Protein AF-0000000085035624 (afdb_homodimer)

Nearest PDB structures (foldseek):
  3hru-assembly1_A  TM=1.923E-01  e=2.531E-01  Streptococcus gordonii
  9c4d-assembly1_C  TM=2.858E-01  e=4.502E+00  Bacillus subtilis
  3hru-assembly1_A  TM=1.949E-01  e=1.232E-01  Streptococcus gordonii

Structure (mmCIF, N/CA/C/O backbone):
data_AF-0000000085035624-model_v1
#
loop_
_entity.id
_entity.type
_entity.pdbx_description
1 polymer 'Uncharacterized protein'
#
loop_
_atom_site.group_PDB
_atom_site.id
_atom_site.type_symbol
_atom_site.label_atom_id
_atom_site.label_alt_id
_atom_site.label_comp_id
_atom_site.label_asym_id
_atom_site.label_entity_id
_atom_site.label_seq_id
_atom_site.pdbx_PDB_ins_code
_atom_site.Cartn_x
_atom_site.Cartn_y
_atom_site.Cartn_z
_atom_site.occupancy
_atom_site.B_iso_or_equiv
_atom_site.auth_seq_id
_atom_site.auth_comp_id
_atom_site.auth_asym_id
_atom_site.auth_atom_id
_atom_site.pdbx_PDB_model_num
ATOM 1 N N . MET A 1 1 ? 62.5 -58 -16.406 1 29.92 1 MET A N 1
ATOM 2 C CA . MET A 1 1 ? 62 -56.938 -17.281 1 29.92 1 MET A CA 1
ATOM 3 C C . MET A 1 1 ? 60.5 -56.719 -17.078 1 29.92 1 MET A C 1
ATOM 5 O O . MET A 1 1 ? 59.656 -57.438 -17.641 1 29.92 1 MET A O 1
ATOM 9 N N . LYS A 1 2 ? 60.156 -56.531 -15.727 1 35.72 2 LYS A N 1
ATOM 10 C CA . LYS A 1 2 ? 58.844 -56.5 -15.039 1 35.72 2 LYS A CA 1
ATOM 11 C C . LYS A 1 2 ? 57.969 -55.375 -15.57 1 35.72 2 LYS A C 1
ATOM 13 O O . LYS A 1 2 ? 58.375 -54.188 -15.562 1 35.72 2 LYS A O 1
ATOM 18 N N . GLU A 1 3 ? 57.219 -55.781 -16.688 1 31.86 3 GLU A N 1
ATOM 19 C CA . GLU A 1 3 ? 56.281 -54.938 -17.422 1 31.86 3 GLU A CA 1
ATOM 20 C C . GLU A 1 3 ? 55.344 -54.156 -16.484 1 31.86 3 GLU A C 1
ATOM 22 O O . GLU A 1 3 ? 54.812 -54.719 -15.531 1 31.86 3 GLU A O 1
ATOM 27 N N . HIS A 1 4 ? 55.719 -52.875 -16.281 1 30.08 4 HIS A N 1
ATOM 28 C CA . HIS A 1 4 ? 55.031 -51.781 -15.594 1 30.08 4 HIS A CA 1
ATOM 29 C C . HIS A 1 4 ? 53.594 -51.625 -16.094 1 30.08 4 HIS A C 1
ATOM 31 O O . HIS A 1 4 ? 53.375 -51.344 -17.266 1 30.08 4 HIS A O 1
ATOM 37 N N . HIS A 1 5 ? 52.719 -52.594 -15.742 1 32.16 5 HIS A N 1
ATOM 38 C CA . HIS A 1 5 ? 51.281 -52.531 -16.031 1 32.16 5 HIS A CA 1
ATOM 39 C C . HIS A 1 5 ? 50.688 -51.188 -15.641 1 32.16 5 HIS A C 1
ATOM 41 O O . HIS A 1 5 ? 50.719 -50.812 -14.461 1 32.16 5 HIS A O 1
ATOM 47 N N . SER A 1 6 ? 50.938 -50.094 -16.484 1 32.03 6 SER A N 1
ATOM 48 C CA . SER A 1 6 ? 50.469 -48.719 -16.422 1 32.03 6 SER A CA 1
ATOM 49 C C . SER A 1 6 ? 48.969 -48.656 -16.141 1 32.03 6 SER A C 1
ATOM 51 O O . SER A 1 6 ? 48.219 -49.531 -16.578 1 32.03 6 SER A O 1
ATOM 53 N N . SER A 1 7 ? 48.594 -47.719 -15.164 1 32.22 7 SER A N 1
ATOM 54 C CA . SER A 1 7 ? 47.5 -47.188 -14.336 1 32.22 7 SER A CA 1
ATOM 55 C C . SER A 1 7 ? 46.375 -46.594 -15.203 1 32.22 7 SER A C 1
ATOM 57 O O . SER A 1 7 ? 46.375 -45.406 -15.508 1 32.22 7 SER A O 1
ATOM 59 N N . THR A 1 8 ? 46.156 -47.188 -16.406 1 34.72 8 THR A N 1
ATOM 60 C CA . THR A 1 8 ? 45.125 -46.594 -17.281 1 34.72 8 THR A CA 1
ATOM 61 C C . THR A 1 8 ? 43.781 -46.562 -16.594 1 34.72 8 THR A C 1
ATOM 63 O O . THR A 1 8 ? 42.781 -46.125 -17.188 1 34.72 8 THR A O 1
ATOM 66 N N . G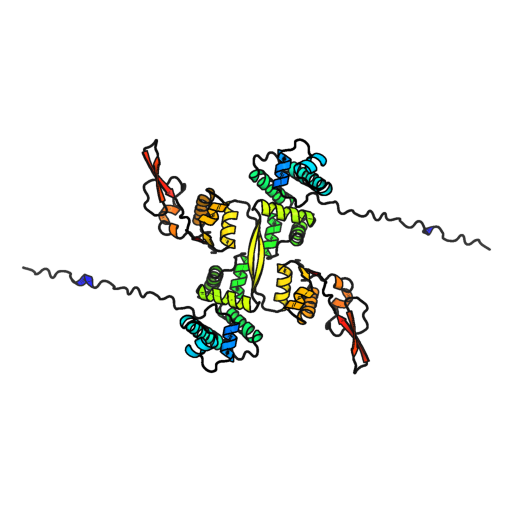LU A 1 9 ? 43.688 -47.25 -15.406 1 31.8 9 GLU A N 1
ATOM 67 C CA . GLU A 1 9 ? 42.312 -47.5 -15.023 1 31.8 9 GLU A CA 1
ATOM 68 C C . GLU A 1 9 ? 41.594 -46.219 -14.625 1 31.8 9 GLU A C 1
ATOM 70 O O . GLU A 1 9 ? 40.375 -46.188 -14.445 1 31.8 9 GLU A O 1
ATOM 75 N N . HIS A 1 10 ? 42.344 -45.125 -14.273 1 30 10 HIS A N 1
ATOM 76 C CA . HIS A 1 10 ? 41.656 -44.125 -13.477 1 30 10 HIS A CA 1
ATOM 77 C C . HIS A 1 10 ? 40.625 -43.375 -14.32 1 30 10 HIS A C 1
ATOM 79 O O . HIS A 1 10 ? 40.062 -42.375 -13.859 1 30 10 HIS A O 1
ATOM 85 N N . GLY A 1 11 ? 40.625 -43.5 -15.664 1 26.09 11 GLY A N 1
ATOM 86 C CA . GLY A 1 11 ? 39.812 -42.562 -16.438 1 26.09 11 GLY A CA 1
ATOM 87 C C . GLY A 1 11 ? 38.312 -42.719 -16.188 1 26.09 11 GLY A C 1
ATOM 88 O O . GLY A 1 11 ? 37.5 -42.125 -16.891 1 26.09 11 GLY A O 1
ATOM 89 N N . LYS A 1 12 ? 37.969 -43.875 -15.664 1 33.72 12 LYS A N 1
ATOM 90 C CA . LYS A 1 12 ? 36.5 -43.969 -15.625 1 33.72 12 LYS A CA 1
ATOM 91 C C . LYS A 1 12 ? 35.906 -42.938 -14.68 1 33.72 12 LYS A C 1
ATOM 93 O O . LYS A 1 12 ? 35.719 -43.188 -13.492 1 33.72 12 LYS A O 1
ATOM 98 N N . LEU A 1 13 ? 36.562 -41.781 -14.508 1 28.28 13 LEU A N 1
ATOM 99 C CA . LEU A 1 13 ? 35.938 -40.781 -13.648 1 28.28 13 LEU A CA 1
ATOM 100 C C . LEU A 1 13 ? 34.438 -40.688 -13.938 1 28.28 13 LEU A C 1
ATOM 102 O O . LEU A 1 13 ? 34 -41 -15.047 1 28.28 13 LEU A O 1
ATOM 106 N N . PHE A 1 14 ? 33.594 -40.156 -12.836 1 31.11 14 PHE A N 1
ATOM 107 C CA . PHE A 1 14 ? 32.188 -39.969 -12.492 1 31.11 14 PHE A CA 1
ATOM 108 C C . PHE A 1 14 ? 31.516 -39.031 -13.5 1 31.11 14 PHE A C 1
ATOM 110 O O . PHE A 1 14 ? 31.844 -37.844 -13.594 1 31.11 14 PHE A O 1
ATOM 117 N N . GLN A 1 15 ? 31.234 -39.438 -14.727 1 29.08 15 GLN A N 1
ATOM 118 C CA . GLN A 1 15 ? 30.203 -38.781 -15.492 1 29.08 15 GLN A CA 1
ATOM 119 C C . GLN A 1 15 ? 29 -38.438 -14.609 1 29.08 15 GLN A C 1
ATOM 121 O O . GLN A 1 15 ? 28.156 -39.312 -14.359 1 29.08 15 GLN A O 1
ATOM 126 N N . LEU A 1 16 ? 29.188 -37.781 -13.469 1 30.66 16 LEU A N 1
ATOM 127 C CA . LEU A 1 16 ? 28 -37.156 -12.867 1 30.66 16 LEU A CA 1
ATOM 128 C C . LEU A 1 16 ? 27.109 -36.531 -13.938 1 30.66 16 LEU A C 1
ATOM 130 O O . LEU A 1 16 ? 27.562 -35.656 -14.68 1 30.66 16 LEU A O 1
ATOM 134 N N . SER A 1 17 ? 26.203 -37.25 -14.539 1 29.62 17 SER A N 1
ATOM 135 C CA . SER A 1 17 ? 25.047 -36.719 -15.25 1 29.62 17 SER A CA 1
ATOM 136 C C . SER A 1 17 ? 24.562 -35.438 -14.609 1 29.62 17 SER A C 1
ATOM 138 O O . SER A 1 17 ? 24.156 -35.406 -13.453 1 29.62 17 SER A O 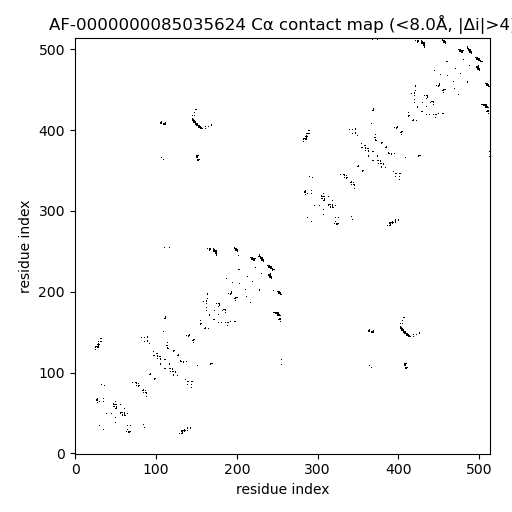1
ATOM 140 N N . LEU A 1 18 ? 25.156 -34.312 -14.805 1 33.5 18 LEU A N 1
ATOM 141 C CA . LEU A 1 18 ? 24.438 -33.062 -14.68 1 33.5 18 LEU A CA 1
ATOM 142 C C . LEU A 1 18 ? 22.984 -33.188 -15.102 1 33.5 18 LEU A C 1
ATOM 144 O O . LEU A 1 18 ? 22.672 -33.219 -16.297 1 33.5 18 LEU A O 1
ATOM 148 N N . GLY A 1 19 ? 22.203 -34.219 -14.719 1 32.34 19 GLY A N 1
ATOM 149 C CA . GLY A 1 19 ? 20.75 -34.125 -14.836 1 32.34 19 GLY A CA 1
ATOM 150 C C . GLY A 1 19 ? 20.266 -32.688 -14.75 1 32.34 19 GLY A C 1
ATOM 151 O O . GLY A 1 19 ? 20.406 -32.031 -13.711 1 32.34 19 GLY A O 1
ATOM 152 N N . LEU A 1 20 ? 20.422 -31.875 -15.727 1 34.97 20 LEU A N 1
ATOM 153 C CA . LEU A 1 20 ? 19.641 -30.656 -15.844 1 34.97 20 LEU A CA 1
ATOM 154 C C . LEU A 1 20 ? 18.312 -30.797 -15.109 1 34.97 20 LEU A C 1
ATOM 156 O O . LEU A 1 20 ? 17.438 -31.562 -15.516 1 34.97 20 LEU A O 1
ATOM 160 N N . TRP A 1 21 ? 18.234 -30.938 -13.828 1 35.78 21 TRP A N 1
ATOM 161 C CA . TRP A 1 21 ? 17.016 -30.703 -13.062 1 35.78 21 TRP A CA 1
ATOM 162 C C . TRP A 1 21 ? 16.078 -29.75 -13.797 1 35.78 21 TRP A C 1
ATOM 164 O O . TRP A 1 21 ? 16.328 -28.547 -13.859 1 35.78 21 TRP A O 1
ATOM 174 N N . ARG A 1 22 ? 15.703 -30.047 -15.008 1 36.5 22 ARG A N 1
ATOM 175 C CA . ARG A 1 22 ? 14.586 -29.297 -15.555 1 36.5 22 ARG A CA 1
ATOM 176 C C . ARG A 1 22 ? 13.617 -28.875 -14.453 1 36.5 22 ARG A C 1
ATOM 178 O O . ARG A 1 22 ? 13.164 -29.703 -13.664 1 36.5 22 ARG A O 1
ATOM 185 N N . MET A 1 23 ? 13.812 -27.844 -13.82 1 42.84 23 MET A N 1
ATOM 186 C CA . MET A 1 23 ? 12.773 -27.328 -12.93 1 42.84 23 MET A CA 1
ATOM 187 C C . MET A 1 23 ? 11.391 -27.797 -13.391 1 42.84 23 MET A C 1
ATOM 189 O O . MET A 1 23 ? 11.031 -27.609 -14.555 1 42.84 23 MET A O 1
ATOM 193 N N . PRO A 1 24 ? 10.875 -28.875 -12.828 1 56.06 24 PRO A N 1
ATOM 194 C CA . PRO A 1 24 ? 9.539 -29.297 -13.258 1 56.06 24 PRO A CA 1
ATOM 195 C C . PRO A 1 24 ? 8.641 -28.125 -13.633 1 56.06 24 PRO A C 1
ATOM 197 O O . PRO A 1 24 ? 8.797 -27.016 -13.102 1 56.06 24 PRO A O 1
ATOM 200 N N . GLY A 1 25 ? 8.258 -28.031 -14.938 1 78 25 GLY A N 1
ATOM 201 C CA . GLY A 1 25 ? 7.344 -27.016 -15.445 1 78 25 GLY A CA 1
ATOM 202 C C . GLY A 1 25 ? 6.238 -26.656 -14.469 1 78 25 GLY A C 1
ATOM 203 O O . GLY A 1 25 ? 6.059 -27.328 -13.453 1 78 25 GLY A O 1
ATOM 204 N N . SER A 1 26 ? 5.691 -25.469 -14.5 1 89.81 26 SER A N 1
ATOM 205 C CA . SER A 1 26 ? 4.613 -25 -13.641 1 89.81 26 SER A CA 1
ATOM 206 C C . SER A 1 26 ? 3.361 -25.859 -13.805 1 89.81 26 SER A C 1
ATOM 208 O O . SER A 1 26 ? 3.047 -26.297 -14.906 1 89.81 26 SER A O 1
ATOM 210 N N . ASN A 1 27 ? 2.777 -26.25 -12.68 1 92.56 27 ASN A N 1
ATOM 211 C CA . ASN A 1 27 ? 1.524 -27 -12.711 1 92.56 27 ASN A CA 1
ATOM 212 C C . ASN A 1 27 ? 0.378 -26.156 -13.258 1 92.56 27 ASN A C 1
ATOM 214 O O . ASN A 1 27 ? -0.589 -26.688 -13.805 1 92.56 27 ASN A O 1
ATOM 218 N N . PHE A 1 28 ? 0.48 -24.938 -13.047 1 96.75 28 PHE A N 1
ATOM 219 C CA . PHE A 1 28 ? -0.541 -24.016 -13.547 1 96.75 28 PHE A CA 1
ATOM 220 C C . PHE A 1 28 ? 0.07 -22.672 -13.906 1 96.75 28 PHE A C 1
ATOM 222 O O . PHE A 1 28 ? 1.197 -22.375 -13.516 1 96.75 28 PHE A O 1
ATOM 229 N N . TYR A 1 29 ? -0.676 -21.938 -14.742 1 97.25 29 TYR A N 1
ATOM 230 C CA . TYR A 1 29 ? -0.177 -20.703 -15.352 1 97.25 29 TYR A CA 1
ATOM 231 C C . TYR A 1 29 ? -1.131 -19.547 -15.102 1 97.25 29 TYR A C 1
ATOM 233 O O . TYR A 1 29 ? -2.301 -19.75 -14.766 1 97.25 29 TYR A O 1
ATOM 241 N N . PRO A 1 30 ? -0.587 -18.312 -15.117 1 97.5 30 PRO A N 1
ATOM 242 C CA . PRO A 1 30 ? -1.422 -17.141 -14.852 1 97.5 30 PRO A CA 1
ATOM 243 C C . PRO A 1 30 ? -2.361 -16.812 -16.016 1 97.5 30 PRO A C 1
ATOM 245 O O . PRO A 1 30 ? -2.244 -15.742 -16.625 1 97.5 30 PRO A O 1
ATOM 248 N N . LEU A 1 31 ? -3.297 -17.672 -16.203 1 97.56 31 LEU A N 1
ATOM 249 C CA . LEU A 1 31 ? -4.32 -17.516 -17.234 1 97.56 31 LEU A CA 1
ATOM 250 C C . LEU A 1 31 ? -5.609 -16.969 -16.641 1 97.56 31 LEU A C 1
ATOM 252 O O . LEU A 1 31 ? -5.922 -17.219 -15.477 1 97.56 31 LEU A O 1
ATOM 256 N N . PRO A 1 32 ? -6.355 -16.172 -17.438 1 97.19 32 PRO A N 1
ATOM 257 C CA . PRO A 1 32 ? -7.586 -15.609 -16.875 1 97.19 32 PRO A CA 1
ATOM 258 C C . PRO A 1 32 ? -8.562 -16.688 -16.391 1 97.19 32 PRO A C 1
ATOM 260 O O . PRO A 1 32 ? -8.883 -17.609 -17.141 1 97.19 32 PRO A O 1
ATOM 263 N N . LEU A 1 33 ? -9.055 -16.5 -15.242 1 96.94 33 LEU A N 1
ATOM 264 C CA . LEU A 1 33 ? -9.992 -17.453 -14.656 1 96.94 33 LEU A CA 1
ATOM 265 C C . LEU A 1 33 ? -11.273 -17.516 -15.484 1 96.94 33 LEU A C 1
ATOM 267 O O . LEU A 1 33 ? -11.875 -18.578 -15.617 1 96.94 33 LEU A O 1
ATOM 271 N N . LYS A 1 34 ? -11.664 -16.391 -15.977 1 96.06 34 LYS A N 1
ATOM 272 C CA . LYS A 1 34 ? -12.867 -16.344 -16.797 1 96.06 34 LYS A CA 1
ATOM 273 C C . LYS A 1 34 ? -12.773 -17.312 -17.969 1 96.06 34 LYS A C 1
ATOM 275 O O . LYS A 1 34 ? -13.742 -18 -18.297 1 96.06 34 LYS A O 1
ATOM 280 N N . ASN A 1 35 ? -11.609 -17.328 -18.594 1 96.31 35 ASN A N 1
ATOM 281 C CA . ASN A 1 35 ? -11.398 -18.234 -19.703 1 96.31 35 ASN A CA 1
ATOM 282 C C . ASN A 1 35 ? -11.352 -19.688 -19.25 1 96.31 35 ASN A C 1
ATOM 284 O O . ASN A 1 35 ? -11.859 -20.578 -19.938 1 96.31 35 ASN A O 1
ATOM 288 N N . LEU A 1 36 ? -10.781 -19.891 -18.141 1 96.44 36 LEU A N 1
ATOM 289 C CA . LEU A 1 36 ? -10.711 -21.25 -17.594 1 96.44 36 LEU A CA 1
ATOM 290 C C . LEU A 1 36 ? -12.102 -21.766 -17.25 1 96.44 36 LEU A C 1
ATOM 292 O O . LEU A 1 36 ? -12.422 -22.922 -17.531 1 96.44 36 LEU A O 1
ATOM 296 N N . TYR A 1 37 ? -12.898 -20.922 -16.688 1 96 37 TYR A N 1
ATOM 297 C CA . TYR A 1 37 ? -14.281 -21.281 -16.406 1 96 37 TYR A CA 1
ATOM 298 C C . TYR A 1 37 ? -15.039 -21.594 -17.688 1 96 37 TYR A C 1
ATOM 300 O O . TYR A 1 37 ? -15.789 -22.578 -17.75 1 96 37 TYR A O 1
ATOM 308 N N . LYS A 1 38 ? -14.859 -20.75 -18.672 1 94.5 38 LYS A N 1
ATOM 309 C CA . LYS A 1 38 ? -15.492 -20.969 -19.969 1 94.5 38 LYS A CA 1
ATOM 310 C C . LYS A 1 38 ? -15.125 -22.344 -20.531 1 94.5 38 LYS A C 1
ATOM 312 O O . LYS A 1 38 ? -15.984 -23.062 -21.031 1 94.5 38 LYS A O 1
ATOM 317 N N . LEU A 1 39 ? -13.961 -22.688 -20.438 1 94.69 39 LEU A N 1
ATOM 318 C CA . LEU A 1 39 ? -13.5 -23.969 -20.922 1 94.69 39 LEU A CA 1
ATOM 319 C C . LEU A 1 39 ? -14.102 -25.109 -20.109 1 94.69 39 LEU A C 1
ATOM 321 O O . LEU A 1 39 ? -14.531 -26.125 -20.656 1 94.69 39 LEU A O 1
ATOM 325 N N . ALA A 1 40 ? -14.117 -24.953 -18.797 1 93.38 40 ALA A N 1
ATOM 326 C CA . ALA A 1 40 ? -14.617 -25.984 -17.891 1 93.38 40 ALA A CA 1
ATOM 327 C C . ALA A 1 40 ? -16.094 -26.297 -18.156 1 93.38 40 ALA A C 1
ATOM 329 O O . ALA A 1 40 ? -16.531 -27.438 -17.984 1 93.38 40 ALA A O 1
ATOM 330 N N . THR A 1 41 ? -16.766 -25.281 -18.562 1 91.69 41 THR A N 1
ATOM 331 C CA . THR A 1 41 ? -18.203 -25.438 -18.719 1 91.69 41 THR A CA 1
ATOM 332 C C . THR A 1 41 ? -18.547 -25.828 -20.156 1 91.69 41 THR A C 1
ATOM 334 O O . THR A 1 41 ? -19.594 -26.422 -20.422 1 91.69 41 THR A O 1
ATOM 337 N N . SER A 1 42 ? -17.719 -25.484 -21.078 1 88.44 42 SER A N 1
ATOM 338 C CA . SER A 1 42 ? -18.047 -25.672 -22.484 1 88.44 42 SER A CA 1
ATOM 339 C C . SER A 1 42 ? -17.531 -27 -23.016 1 88.44 42 SER A C 1
ATOM 341 O O . SER A 1 42 ? -18.016 -27.516 -24.016 1 88.44 42 SER A O 1
ATOM 343 N N . MET A 1 43 ? -16.5 -27.531 -22.328 1 83.12 43 MET A N 1
ATOM 344 C CA . MET A 1 43 ? -15.828 -28.672 -22.938 1 83.12 43 MET A CA 1
ATOM 345 C C . MET A 1 43 ? -16.031 -29.938 -22.109 1 83.12 43 MET A C 1
ATOM 347 O O . MET A 1 43 ? -15.93 -29.906 -20.891 1 83.12 43 MET A O 1
ATOM 351 N N . ARG A 1 44 ? -16.438 -30.953 -22.828 1 77.5 44 ARG A N 1
ATOM 352 C CA . ARG A 1 44 ? -16.562 -32.25 -22.188 1 77.5 44 ARG A CA 1
ATOM 353 C C . ARG A 1 44 ? -15.195 -32.906 -22.031 1 77.5 44 ARG A C 1
ATOM 355 O O . ARG A 1 44 ? -14.883 -33.469 -20.969 1 77.5 44 ARG A O 1
ATOM 362 N N . GLU A 1 45 ? -14.414 -32.781 -23.109 1 80.12 45 GLU A N 1
ATOM 363 C CA . GLU A 1 45 ? -13.047 -33.312 -23.109 1 80.12 45 GLU A CA 1
ATOM 364 C C . GLU A 1 45 ? -12.031 -32.219 -23.406 1 80.12 45 GLU A C 1
ATOM 366 O O . GLU A 1 45 ? -12.195 -31.453 -24.375 1 80.12 45 GLU A O 1
ATOM 371 N N . LEU A 1 46 ? -11.102 -32.156 -22.547 1 82.81 46 LEU A N 1
ATOM 372 C CA . LEU A 1 46 ? -10.086 -31.141 -22.703 1 82.81 46 LEU A CA 1
ATOM 373 C C . LEU A 1 46 ? -9.047 -31.562 -23.75 1 82.81 46 LEU A C 1
ATOM 375 O O . LEU A 1 46 ? -8.352 -32.562 -23.562 1 82.81 46 LEU A O 1
ATOM 379 N N . ASP A 1 47 ? -9.07 -30.938 -24.938 1 89.06 47 ASP A N 1
ATOM 380 C CA . ASP A 1 47 ? -8.062 -31.172 -25.969 1 89.06 47 ASP A CA 1
ATOM 381 C C . ASP A 1 47 ? -7.465 -29.859 -26.469 1 89.06 47 ASP A C 1
ATOM 383 O O . ASP A 1 47 ? -8.172 -28.859 -26.578 1 89.06 47 ASP A O 1
ATOM 387 N N . VAL A 1 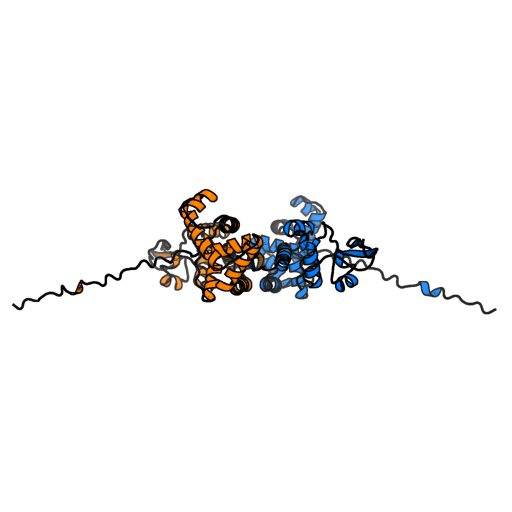48 ? -6.238 -29.875 -26.828 1 93.88 48 VAL A N 1
ATOM 388 C CA . VAL A 1 48 ? -5.457 -28.688 -27.172 1 93.88 48 VAL A CA 1
ATOM 389 C C . VAL A 1 48 ? -6.055 -28.031 -28.406 1 93.88 48 VAL A C 1
ATOM 391 O O . VAL A 1 48 ? -6.148 -26.797 -28.484 1 93.88 48 VAL A O 1
ATOM 394 N N . ASN A 1 49 ? -6.477 -28.844 -29.328 1 92.94 49 ASN A N 1
ATOM 395 C CA . ASN A 1 49 ? -7.035 -28.297 -30.578 1 92.94 49 ASN A CA 1
ATOM 396 C C . ASN A 1 49 ? -8.359 -27.578 -30.328 1 92.94 49 ASN A C 1
ATOM 398 O O . ASN A 1 49 ? -8.602 -26.5 -30.891 1 92.94 49 ASN A O 1
ATOM 402 N N . SER A 1 50 ? -9.164 -28.172 -29.562 1 93.75 50 SER A N 1
ATOM 403 C CA . SER A 1 50 ? -10.438 -27.562 -29.234 1 93.75 50 SER A CA 1
ATOM 404 C C . SER A 1 50 ? -10.242 -26.25 -28.469 1 93.75 50 SER A C 1
ATOM 406 O O . SER A 1 50 ? -10.977 -25.281 -28.688 1 93.75 50 SER A O 1
ATOM 408 N N . ILE A 1 51 ? -9.258 -26.219 -27.594 1 95.44 51 ILE A N 1
ATOM 409 C CA . ILE A 1 51 ? -8.961 -25.016 -26.828 1 95.44 51 ILE A CA 1
ATOM 410 C C . ILE A 1 51 ? -8.484 -23.906 -27.766 1 95.44 51 ILE A C 1
ATOM 412 O O . ILE A 1 51 ? -8.914 -22.766 -27.641 1 95.44 51 ILE A O 1
ATOM 416 N N . MET A 1 52 ? -7.59 -24.234 -28.703 1 95.69 52 MET A N 1
ATOM 417 C CA . MET A 1 52 ? -7.074 -23.281 -29.672 1 95.69 52 MET A CA 1
ATOM 418 C C . MET A 1 52 ? -8.211 -22.625 -30.453 1 95.69 52 MET A C 1
ATOM 420 O O . MET A 1 52 ? -8.203 -21.406 -30.688 1 95.69 52 MET A O 1
ATOM 424 N N . SER A 1 53 ? -9.164 -23.438 -30.844 1 93 53 SER A N 1
ATOM 425 C CA . SER A 1 53 ? -10.273 -22.969 -31.656 1 93 53 SER A CA 1
ATOM 426 C C . SER A 1 53 ? -11.211 -22.062 -30.844 1 93 53 SER A C 1
ATOM 428 O O . SER A 1 53 ? -11.648 -21.016 -31.328 1 93 53 SER A O 1
ATOM 430 N N . LEU A 1 54 ? -11.469 -22.5 -29.656 1 94.12 54 LEU A N 1
ATOM 431 C CA . LEU A 1 54 ? -12.445 -21.797 -28.828 1 94.12 54 LEU A CA 1
ATOM 432 C C . LEU A 1 54 ? -11.898 -20.469 -28.344 1 94.12 54 LEU A C 1
ATOM 434 O O . LEU A 1 54 ? -12.617 -19.453 -28.359 1 94.12 54 LEU A O 1
ATOM 438 N N . LEU A 1 55 ? -10.633 -20.422 -27.922 1 95.38 55 LEU A N 1
ATOM 439 C CA . LEU A 1 55 ? -10.07 -19.219 -27.328 1 95.38 55 LEU A CA 1
ATOM 440 C C . LEU A 1 55 ? -9.227 -18.453 -28.344 1 95.38 55 LEU A C 1
ATOM 442 O O . LEU A 1 55 ? -8.797 -17.328 -28.078 1 95.38 55 LEU A O 1
ATOM 446 N N . LYS A 1 56 ? -8.961 -19 -29.531 1 95.38 56 LYS A N 1
ATOM 447 C CA . LYS A 1 56 ? -8.172 -18.375 -30.578 1 95.38 56 LYS A CA 1
ATOM 448 C C . LYS A 1 56 ? -6.777 -18.016 -30.094 1 95.38 56 LYS A C 1
ATOM 450 O O . LYS A 1 56 ? -6.348 -16.859 -30.219 1 95.38 56 LYS A O 1
ATOM 455 N N . VAL A 1 57 ? -6.137 -19.016 -29.531 1 95.94 57 VAL A N 1
ATOM 456 C CA . VAL A 1 57 ? -4.805 -18.797 -28.969 1 95.94 57 VAL A CA 1
ATOM 457 C C . VAL A 1 57 ? -3.805 -19.719 -29.672 1 95.94 57 VAL A C 1
ATOM 459 O O . VAL A 1 57 ? -4.195 -20.625 -30.406 1 95.94 57 VAL A O 1
ATOM 462 N N . SER A 1 58 ? -2.527 -19.484 -29.422 1 96.06 58 SER A N 1
ATOM 463 C CA . SER A 1 58 ? -1.46 -20.312 -29.969 1 96.06 58 SER A CA 1
ATOM 464 C C . SER A 1 58 ? -1.442 -21.688 -29.312 1 96.06 58 SER A C 1
ATOM 466 O O . SER A 1 58 ? -2.078 -21.906 -28.281 1 96.06 58 SER A O 1
ATOM 468 N N . LYS A 1 59 ? -0.712 -22.625 -29.875 1 95.19 59 LYS A N 1
ATOM 469 C CA . LYS A 1 59 ? -0.602 -23.984 -29.359 1 95.19 59 LYS A CA 1
ATOM 470 C C . LYS A 1 59 ? 0.02 -24 -27.969 1 95.19 59 LYS A C 1
ATOM 472 O O . LYS A 1 59 ? -0.462 -24.703 -27.078 1 95.19 59 LYS A O 1
ATOM 477 N N . ARG A 1 60 ? 1.014 -23.188 -27.812 1 94.38 60 ARG A N 1
ATOM 478 C CA . ARG A 1 60 ? 1.702 -23.125 -26.516 1 94.38 60 ARG A CA 1
ATOM 479 C C . ARG A 1 60 ? 0.755 -22.672 -25.406 1 94.38 60 ARG A C 1
ATOM 481 O O . ARG A 1 60 ? 0.72 -23.266 -24.344 1 94.38 60 ARG A O 1
ATOM 488 N N . LYS A 1 61 ? -0.013 -21.688 -25.734 1 96.19 61 LYS A N 1
ATOM 489 C CA . LYS A 1 61 ? -0.97 -21.172 -24.766 1 96.19 61 LYS A CA 1
ATOM 490 C C . LYS A 1 61 ? -2.076 -22.188 -24.484 1 96.19 61 LYS A C 1
ATOM 492 O O . LYS A 1 61 ? -2.529 -22.328 -23.344 1 96.19 61 LYS A O 1
ATOM 497 N N . ALA A 1 62 ? -2.432 -22.844 -25.516 1 96.44 62 ALA A N 1
ATOM 498 C CA . ALA A 1 62 ? -3.463 -23.875 -25.359 1 96.44 62 ALA A CA 1
ATOM 499 C C . ALA A 1 62 ? -2.988 -24.984 -24.438 1 96.44 62 ALA A C 1
ATOM 501 O O . ALA A 1 62 ? -3.764 -25.516 -23.641 1 96.44 62 ALA A O 1
ATOM 502 N N . GLU A 1 63 ? -1.755 -25.312 -24.578 1 95.75 63 GLU A N 1
ATOM 503 C CA . GLU A 1 63 ? -1.172 -26.328 -23.703 1 95.75 63 GLU A CA 1
ATOM 504 C C . GLU A 1 63 ? -1.156 -25.859 -22.25 1 95.75 63 GLU A C 1
ATOM 506 O O . GLU A 1 63 ? -1.387 -26.656 -21.344 1 95.75 63 GLU A O 1
ATOM 511 N N . GLN A 1 64 ? -0.887 -24.625 -22.078 1 96.5 64 GLN A N 1
ATOM 512 C CA . GLN A 1 64 ? -0.915 -24.062 -20.734 1 96.5 64 GLN A CA 1
ATOM 513 C C . GLN A 1 64 ? -2.324 -24.094 -20.156 1 96.5 64 GLN A C 1
ATOM 515 O O . GLN A 1 64 ? -2.506 -24.391 -18.969 1 96.5 64 GLN A O 1
ATOM 520 N N . TYR A 1 65 ? -3.295 -23.844 -21.016 1 96.94 65 TYR A N 1
ATOM 521 C CA . TYR A 1 65 ? -4.684 -23.906 -20.562 1 96.94 65 TYR A CA 1
ATOM 522 C C . TYR A 1 65 ? -5.066 -25.312 -20.156 1 96.94 65 TYR A C 1
ATOM 524 O O . TYR A 1 65 ? -5.727 -25.531 -19.141 1 96.94 65 TYR A O 1
ATOM 532 N N . GLU A 1 66 ? -4.684 -26.234 -20.938 1 95.69 66 GLU A N 1
ATOM 533 C CA . GLU A 1 66 ? -5.004 -27.625 -20.656 1 95.69 66 GLU A CA 1
ATOM 534 C C . GLU A 1 66 ? -4.418 -28.062 -19.328 1 95.69 66 GLU A C 1
ATOM 536 O O . GLU A 1 66 ? -5.125 -28.625 -18.484 1 95.69 66 GLU A O 1
ATOM 541 N N . LYS A 1 67 ? -3.213 -27.766 -19.172 1 95.25 67 LYS A N 1
ATOM 542 C CA . LYS A 1 67 ? -2.527 -28.156 -17.938 1 95.25 67 LYS A CA 1
ATOM 543 C C . LYS A 1 67 ? -3.141 -27.469 -16.734 1 95.25 67 LYS A C 1
ATOM 545 O O . LYS A 1 67 ? -3.395 -28.109 -15.711 1 95.25 67 LYS A O 1
ATOM 550 N N . THR A 1 68 ? -3.375 -26.172 -16.859 1 96.75 68 THR A N 1
ATOM 551 C CA . THR A 1 68 ? -3.93 -25.375 -15.766 1 96.75 68 THR A CA 1
ATOM 552 C C . THR A 1 68 ? -5.336 -25.859 -15.414 1 96.75 68 THR A C 1
ATOM 554 O O . THR A 1 68 ? -5.672 -26 -14.234 1 96.75 68 THR A O 1
ATOM 557 N N . LEU A 1 69 ? -6.07 -26.109 -16.438 1 95.44 69 LEU A N 1
ATOM 558 C CA . LEU A 1 69 ? -7.445 -26.531 -16.203 1 95.44 69 LEU A CA 1
ATOM 559 C C . LEU A 1 69 ? -7.484 -27.922 -15.57 1 95.44 69 LEU A C 1
ATOM 561 O O . LEU A 1 69 ? -8.312 -28.188 -14.695 1 95.44 69 LEU A O 1
ATOM 565 N N . ASN A 1 70 ? -6.637 -28.781 -15.969 1 94.12 70 ASN A N 1
ATOM 566 C CA . ASN A 1 70 ? -6.559 -30.094 -15.344 1 94.12 70 ASN A CA 1
ATOM 567 C C . ASN A 1 70 ? -6.215 -30 -13.859 1 94.12 70 ASN A C 1
ATOM 569 O O . ASN A 1 70 ? -6.773 -30.734 -13.039 1 94.12 70 ASN A O 1
ATOM 573 N N . TRP A 1 71 ? -5.336 -29.125 -13.617 1 95.5 71 TRP A N 1
ATOM 574 C CA . TRP A 1 71 ? -4.965 -28.891 -12.227 1 95.5 71 TRP A CA 1
ATOM 575 C C . TRP A 1 71 ? -6.164 -28.406 -11.414 1 95.5 71 TRP A C 1
ATOM 577 O O . TRP A 1 71 ? -6.418 -28.906 -10.312 1 95.5 71 TRP A O 1
ATOM 587 N N . ILE A 1 72 ? -6.957 -27.484 -11.93 1 96.38 72 ILE A N 1
ATOM 588 C CA . ILE A 1 72 ? -8.102 -26.906 -11.25 1 96.38 72 ILE A CA 1
ATOM 589 C C . ILE A 1 72 ? -9.203 -27.938 -11.078 1 96.38 72 ILE A C 1
ATOM 591 O O . ILE A 1 72 ? -9.758 -28.109 -9.992 1 96.38 72 ILE A O 1
ATOM 595 N N . LEU A 1 73 ? -9.453 -28.656 -12.117 1 93.94 73 LEU A N 1
ATOM 596 C CA . LEU A 1 73 ? -10.578 -29.594 -12.117 1 93.94 73 LEU A CA 1
ATOM 597 C C . LEU A 1 73 ? -10.297 -30.766 -11.195 1 93.94 73 LEU A C 1
ATOM 599 O O . LEU A 1 73 ? -11.219 -31.469 -10.773 1 93.94 73 LEU A O 1
ATOM 603 N N . GLY A 1 74 ? -9.039 -30.984 -10.93 1 93.5 74 GLY A N 1
ATOM 604 C CA . GLY A 1 74 ? -8.703 -31.984 -9.922 1 93.5 74 GLY A CA 1
ATOM 605 C C . GLY A 1 74 ? -9.062 -31.562 -8.516 1 93.5 74 GLY A C 1
ATOM 606 O O . GLY A 1 74 ? -9.133 -32.406 -7.609 1 93.5 74 GLY A O 1
ATOM 607 N N . ARG A 1 75 ? -9.414 -30.297 -8.328 1 93.5 75 ARG A N 1
ATOM 608 C CA . ARG A 1 75 ? -9.609 -29.75 -6.992 1 93.5 75 ARG A CA 1
ATOM 609 C C . ARG A 1 75 ? -10.984 -29.094 -6.859 1 93.5 75 ARG A C 1
ATOM 611 O O . ARG A 1 75 ? -11.539 -29.031 -5.762 1 93.5 75 ARG A O 1
ATOM 618 N N . VAL A 1 76 ? -11.398 -28.531 -7.914 1 91.69 76 VAL A N 1
ATOM 619 C CA . VAL A 1 76 ? -12.656 -27.812 -7.941 1 91.69 76 VAL A CA 1
ATOM 620 C C . VAL A 1 76 ? -13.68 -28.562 -8.789 1 91.69 76 VAL A C 1
ATOM 622 O O . VAL A 1 76 ? -13.469 -28.766 -9.984 1 91.69 76 VAL A O 1
ATOM 625 N N . LYS A 1 77 ? -14.758 -29 -8.055 1 84.44 77 LYS A N 1
ATOM 626 C CA . LYS A 1 77 ? -15.812 -29.719 -8.773 1 84.44 77 LYS A CA 1
ATOM 627 C C . LYS A 1 77 ? -17.156 -29.016 -8.602 1 84.44 77 LYS A C 1
ATOM 629 O O . LYS A 1 77 ? -17.406 -28.359 -7.594 1 84.44 77 LYS A O 1
ATOM 634 N N . ASP A 1 78 ? -17.922 -29.062 -9.594 1 82.94 78 ASP A N 1
ATOM 635 C CA . ASP A 1 78 ? -19.344 -28.75 -9.562 1 82.94 78 ASP A CA 1
ATOM 636 C C . ASP A 1 78 ? -19.594 -27.297 -9.188 1 82.94 78 ASP A C 1
ATOM 638 O O . ASP A 1 78 ? -20.406 -27.016 -8.305 1 82.94 78 ASP A O 1
ATOM 642 N N . ALA A 1 79 ? -18.891 -26.453 -9.844 1 87.25 79 ALA A N 1
ATOM 643 C CA . ALA A 1 79 ? -19.203 -25.031 -9.648 1 87.25 79 ALA A CA 1
ATOM 644 C C . ALA A 1 79 ? -20.422 -24.625 -10.484 1 87.25 79 ALA A C 1
ATOM 646 O O . ALA A 1 79 ? -20.438 -24.812 -11.703 1 87.25 79 ALA A O 1
ATOM 647 N N . LYS A 1 80 ? -21.422 -24.078 -9.836 1 90.19 80 LYS A N 1
ATOM 648 C CA . LYS A 1 80 ? -22.703 -23.781 -10.477 1 90.19 80 LYS A CA 1
ATOM 649 C C . LYS A 1 80 ? -22.656 -22.438 -11.195 1 90.19 80 LYS A C 1
ATOM 651 O O . LYS A 1 80 ? -23.531 -22.141 -12.016 1 90.19 80 LYS A O 1
ATOM 656 N N . SER A 1 81 ? -21.797 -21.625 -10.781 1 93.88 81 SER A N 1
ATOM 657 C CA . SER A 1 81 ? -21.656 -20.297 -11.367 1 93.88 81 SER A CA 1
ATOM 658 C C . SER A 1 81 ? -20.188 -19.891 -11.461 1 93.88 81 SER A C 1
ATOM 660 O O . SER A 1 81 ? -19.312 -20.547 -10.898 1 93.88 81 SER A O 1
ATOM 662 N N . MET A 1 82 ? -19.938 -18.891 -12.211 1 93.69 82 MET A N 1
ATOM 663 C CA . MET A 1 82 ? -18.578 -18.375 -12.352 1 93.69 82 MET A CA 1
ATOM 664 C C . MET A 1 82 ? -18.031 -17.906 -11 1 93.69 82 MET A C 1
ATOM 666 O O . MET A 1 82 ? -16.875 -18.188 -10.664 1 93.69 82 MET A O 1
ATOM 670 N N . ASP A 1 83 ? -18.875 -17.234 -10.234 1 90.19 83 ASP A N 1
ATOM 671 C CA . ASP A 1 83 ? -18.469 -16.734 -8.922 1 90.19 83 ASP A CA 1
ATOM 672 C C . ASP A 1 83 ? -18.109 -17.891 -7.984 1 90.19 83 ASP A C 1
ATOM 674 O O . ASP A 1 83 ? -17.109 -17.828 -7.262 1 90.19 83 ASP A O 1
ATOM 678 N N . GLU A 1 84 ? -18.938 -18.875 -8.055 1 93.75 84 GLU A N 1
ATOM 679 C CA . GLU A 1 84 ? -18.656 -20.047 -7.246 1 93.75 84 GLU A CA 1
ATOM 680 C C . GLU A 1 84 ? -17.359 -20.719 -7.676 1 93.75 84 GLU A C 1
ATOM 682 O O . GLU A 1 84 ? -16.609 -21.234 -6.84 1 93.75 84 GLU A O 1
ATOM 687 N N . PHE A 1 85 ? -17.219 -20.828 -8.992 1 95.69 85 PHE A N 1
ATOM 688 C CA . PHE A 1 85 ? -15.977 -21.375 -9.523 1 95.69 85 PHE A CA 1
ATOM 689 C C . PHE A 1 85 ? -14.766 -20.625 -8.984 1 95.69 85 PHE A C 1
ATOM 691 O O . PHE A 1 85 ? -13.797 -21.234 -8.531 1 95.69 85 PHE A O 1
ATOM 698 N N . PHE A 1 86 ? -14.781 -19.281 -8.977 1 95.94 86 PHE A N 1
ATOM 699 C CA . PHE A 1 86 ? -13.695 -18.438 -8.469 1 95.94 86 PHE A CA 1
ATOM 700 C C . PHE A 1 86 ? -13.453 -18.703 -6.988 1 95.94 86 PHE A C 1
ATOM 702 O O . PHE A 1 86 ? -12.312 -18.828 -6.551 1 95.94 86 PHE A O 1
ATOM 709 N N . GLU A 1 87 ? -14.508 -18.828 -6.246 1 94.44 87 GLU A N 1
ATOM 710 C CA . GLU A 1 87 ? -14.422 -19.047 -4.809 1 94.44 87 GLU A CA 1
ATOM 711 C C . GLU A 1 87 ? -13.781 -20.391 -4.492 1 94.44 87 GLU A C 1
ATOM 713 O O . GLU A 1 87 ? -12.938 -20.5 -3.604 1 94.44 87 GLU A O 1
ATOM 718 N N . ARG A 1 88 ? -14.172 -21.328 -5.219 1 95.5 88 ARG A N 1
ATOM 719 C CA . ARG A 1 88 ? -13.641 -22.672 -4.984 1 95.5 88 ARG A CA 1
ATOM 720 C C . ARG A 1 88 ? -12.164 -22.734 -5.352 1 95.5 88 ARG A C 1
ATOM 722 O O . ARG A 1 88 ? -11.391 -23.453 -4.703 1 95.5 88 ARG A O 1
ATOM 729 N N . VAL A 1 89 ? -11.852 -22.094 -6.441 1 96.69 89 VAL A N 1
ATOM 730 C CA . VAL A 1 89 ? -10.445 -22.047 -6.816 1 96.69 89 VAL A CA 1
ATOM 731 C C . VAL A 1 89 ? -9.633 -21.391 -5.703 1 96.69 89 VAL A C 1
ATOM 733 O O . VAL A 1 89 ? -8.586 -21.891 -5.309 1 96.69 89 VAL A O 1
ATOM 736 N N . ALA A 1 90 ? -10.117 -20.281 -5.219 1 96.12 90 ALA A N 1
ATOM 737 C CA . ALA A 1 90 ? -9.445 -19.562 -4.137 1 96.12 90 ALA A CA 1
ATOM 738 C C . ALA A 1 90 ? -9.297 -20.453 -2.904 1 96.12 90 ALA A C 1
ATOM 740 O O . ALA A 1 90 ? -8.227 -20.5 -2.289 1 96.12 90 ALA A O 1
ATOM 741 N N . GLU A 1 91 ? -10.344 -21.125 -2.609 1 95.31 91 GLU A N 1
ATOM 742 C CA . GLU A 1 91 ? -10.32 -22.031 -1.456 1 95.31 91 GLU A CA 1
ATOM 743 C C . GLU A 1 91 ? -9.266 -23.109 -1.622 1 95.31 91 GLU A C 1
ATOM 745 O O . GLU A 1 91 ? -8.547 -23.438 -0.674 1 95.31 91 GLU A O 1
ATOM 750 N N . ALA A 1 92 ? -9.234 -23.656 -2.764 1 95.81 92 ALA A N 1
ATOM 751 C CA . ALA A 1 92 ? -8.25 -24.703 -3.055 1 95.81 92 ALA A CA 1
ATOM 752 C C . ALA A 1 92 ? -6.824 -24.172 -2.9 1 95.81 92 ALA A C 1
ATOM 754 O O . ALA A 1 92 ? -5.969 -24.828 -2.305 1 95.81 92 ALA A O 1
ATOM 755 N N . LEU A 1 93 ? -6.633 -23.016 -3.428 1 96.44 93 LEU A N 1
ATOM 756 C CA . LEU A 1 93 ? -5.316 -22.391 -3.352 1 96.44 93 LEU A CA 1
ATOM 757 C C . LEU A 1 93 ? -4.938 -22.094 -1.903 1 96.44 93 LEU A C 1
ATOM 759 O O . LEU A 1 93 ? -3.805 -22.344 -1.488 1 96.44 93 LEU A O 1
ATOM 763 N N . LEU A 1 94 ? -5.867 -21.547 -1.197 1 96.06 94 LEU A N 1
ATOM 764 C CA . LEU A 1 94 ? -5.633 -21.188 0.197 1 96.06 94 LEU A CA 1
ATOM 765 C C . LEU A 1 94 ? -5.246 -22.406 1.017 1 96.06 94 LEU A C 1
ATOM 767 O O . LEU A 1 94 ? -4.316 -22.359 1.822 1 96.06 94 LEU A O 1
ATOM 771 N N . SER A 1 95 ? -5.953 -23.469 0.744 1 94.62 95 SER A N 1
ATOM 772 C CA . SER A 1 95 ? -5.727 -24.703 1.504 1 94.62 95 SER A CA 1
ATOM 773 C C . SER A 1 95 ? -4.418 -25.359 1.099 1 94.62 95 SER A C 1
ATOM 775 O O . SER A 1 95 ? -3.631 -25.781 1.956 1 94.62 95 SER A O 1
ATOM 777 N N . GLU A 1 96 ? -4.148 -25.422 -0.134 1 95 96 GLU A N 1
ATOM 778 C CA . GLU A 1 96 ? -3.002 -26.172 -0.641 1 95 96 GLU A CA 1
ATOM 779 C C . GLU A 1 96 ? -1.693 -25.438 -0.359 1 95 96 GLU A C 1
ATOM 781 O O . GLU A 1 96 ? -0.678 -26.062 -0.051 1 95 96 GLU A O 1
ATOM 786 N N . TYR A 1 97 ? -1.761 -24.141 -0.401 1 95.75 97 TYR A N 1
ATOM 787 C CA . TYR A 1 97 ? -0.512 -23.391 -0.31 1 95.75 97 TYR A CA 1
ATOM 788 C C . TYR A 1 97 ? -0.458 -22.562 0.977 1 95.75 97 TYR A C 1
ATOM 790 O O . TYR A 1 97 ? 0.413 -21.703 1.139 1 95.75 97 TYR A O 1
ATOM 798 N N . LYS A 1 98 ? -1.492 -22.766 1.867 1 95.25 98 LYS A N 1
ATOM 799 C CA . LYS A 1 98 ? -1.551 -22.047 3.135 1 95.25 98 LYS A CA 1
ATOM 800 C C . LYS A 1 98 ? -1.38 -20.531 2.92 1 95.25 98 LYS A C 1
ATOM 802 O O . LYS A 1 98 ? -0.545 -19.906 3.57 1 95.25 98 LYS A O 1
ATOM 807 N N . LEU A 1 99 ? -2.131 -20.016 2.045 1 96 99 LEU A N 1
ATOM 808 C CA . LEU A 1 99 ? -1.991 -18.641 1.6 1 96 99 LEU A CA 1
ATOM 809 C C . LEU A 1 99 ? -2.307 -17.672 2.732 1 96 99 LEU A C 1
ATOM 811 O O . LEU A 1 99 ? -1.778 -16.547 2.766 1 96 99 LEU A O 1
ATOM 815 N N . ASP A 1 100 ? -3.145 -18.078 3.607 1 93.25 100 ASP A N 1
ATOM 816 C CA . ASP A 1 100 ? -3.457 -17.234 4.758 1 93.25 100 ASP A CA 1
ATOM 817 C C . ASP A 1 100 ? -2.193 -16.891 5.547 1 93.25 100 ASP A C 1
ATOM 819 O O . ASP A 1 100 ? -1.969 -15.734 5.898 1 93.25 100 ASP A O 1
ATOM 823 N N . LYS A 1 101 ? -1.404 -17.859 5.758 1 94.25 101 LYS A N 1
ATOM 824 C CA . LYS A 1 1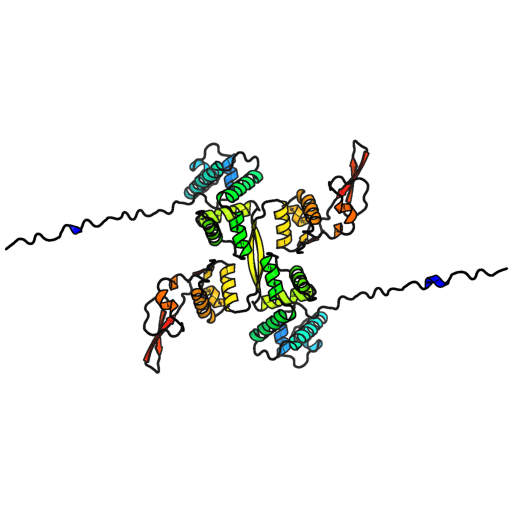01 ? -0.16 -17.641 6.496 1 94.25 101 LYS A CA 1
ATOM 825 C C . LYS A 1 101 ? 0.833 -16.828 5.68 1 94.25 101 LYS A C 1
ATOM 827 O O . LYS A 1 101 ? 1.508 -15.945 6.215 1 94.25 101 LYS A O 1
ATOM 832 N N . ALA A 1 102 ? 0.892 -17.156 4.441 1 94.75 102 ALA A N 1
ATOM 833 C CA . ALA A 1 102 ? 1.827 -16.469 3.562 1 94.75 102 ALA A CA 1
ATOM 834 C C . ALA A 1 102 ? 1.491 -14.977 3.477 1 94.75 102 ALA A C 1
ATOM 836 O O . ALA A 1 102 ? 2.373 -14.125 3.613 1 94.75 102 ALA A O 1
ATOM 837 N N . PHE A 1 103 ? 0.238 -14.711 3.334 1 94.25 103 PHE A N 1
ATOM 838 C CA . PHE A 1 103 ? -0.185 -13.32 3.211 1 94.25 103 PHE A CA 1
ATOM 839 C C . PHE A 1 103 ? -0.079 -12.602 4.551 1 94.25 103 PHE A C 1
ATOM 841 O O . PHE A 1 103 ? 0.239 -11.406 4.602 1 94.25 103 PHE A O 1
ATOM 848 N N . ALA A 1 104 ? -0.336 -13.281 5.574 1 91.56 104 ALA A N 1
ATOM 849 C CA . ALA A 1 104 ? -0.146 -12.695 6.902 1 91.56 104 ALA A CA 1
ATOM 850 C C . ALA A 1 104 ? 1.309 -12.289 7.117 1 91.56 104 ALA A C 1
ATOM 852 O O . ALA A 1 104 ? 1.587 -11.211 7.656 1 91.56 104 ALA A O 1
ATOM 853 N N . LEU A 1 105 ? 2.129 -13.133 6.688 1 90.75 105 LEU A N 1
ATOM 854 C CA . LEU A 1 105 ? 3.555 -12.844 6.805 1 90.75 105 LEU A CA 1
ATOM 855 C C . LEU A 1 105 ? 3.92 -11.594 6.016 1 90.75 105 LEU A C 1
ATOM 857 O O . LEU A 1 105 ? 4.629 -10.719 6.523 1 90.75 105 LEU A O 1
ATOM 861 N N . LEU A 1 106 ? 3.445 -11.484 4.82 1 90.62 106 LEU A N 1
ATOM 862 C CA . LEU A 1 106 ? 3.736 -10.32 3.979 1 90.62 106 LEU A CA 1
ATOM 863 C C . LEU A 1 106 ? 3.189 -9.047 4.605 1 90.62 106 LEU A C 1
ATOM 865 O O . LEU A 1 106 ? 3.871 -8.016 4.625 1 90.62 106 LEU A O 1
ATOM 869 N N . MET A 1 107 ? 2.016 -9.172 5.117 1 87.94 107 MET A N 1
ATOM 870 C CA . MET A 1 107 ? 1.369 -8.016 5.734 1 87.94 107 MET A CA 1
ATOM 871 C C . MET A 1 107 ? 2.115 -7.582 6.992 1 87.94 107 MET A C 1
ATOM 873 O O . MET A 1 107 ? 2.424 -6.402 7.164 1 87.94 107 MET A O 1
ATOM 877 N N . ASP A 1 108 ? 2.453 -8.523 7.816 1 84.56 108 ASP A N 1
ATOM 878 C CA . ASP A 1 108 ? 3.1 -8.25 9.102 1 84.56 108 ASP A CA 1
ATOM 879 C C . ASP A 1 108 ? 4.465 -7.598 8.898 1 84.56 108 ASP A C 1
ATOM 881 O O . ASP A 1 108 ? 4.875 -6.746 9.688 1 84.56 108 ASP A O 1
ATOM 885 N N . ARG A 1 109 ? 5.051 -7.988 7.887 1 82.31 109 ARG A N 1
ATOM 886 C CA . ARG A 1 109 ? 6.391 -7.473 7.625 1 82.31 109 ARG A CA 1
ATOM 887 C C . ARG A 1 109 ? 6.355 -6.359 6.582 1 82.31 109 ARG A C 1
ATOM 889 O O . ARG A 1 109 ? 7.406 -5.879 6.148 1 82.31 109 ARG A O 1
ATOM 896 N N . SER A 1 110 ? 5.184 -6.004 6.168 1 81.94 110 SER A N 1
ATOM 897 C CA . SER A 1 110 ? 4.969 -4.941 5.188 1 81.94 110 SER A CA 1
ATOM 898 C C . SER A 1 110 ? 5.762 -5.203 3.91 1 81.94 110 SER A C 1
ATOM 900 O O . SER A 1 110 ? 6.43 -4.305 3.395 1 81.94 110 SER A O 1
ATOM 902 N N . ILE A 1 111 ? 5.762 -6.418 3.512 1 85.38 111 ILE A N 1
ATOM 903 C CA . ILE A 1 111 ? 6.426 -6.801 2.271 1 85.38 111 ILE A CA 1
ATOM 904 C C . ILE A 1 111 ? 5.465 -6.641 1.097 1 85.38 111 ILE A C 1
ATOM 906 O O . ILE A 1 111 ? 4.352 -7.172 1.12 1 85.38 111 ILE A O 1
ATOM 910 N N . PRO A 1 112 ? 5.883 -5.918 0.109 1 87.06 112 PRO A N 1
ATOM 911 C CA . PRO A 1 112 ? 5.02 -5.785 -1.065 1 87.06 112 PRO A CA 1
ATOM 912 C C . PRO A 1 112 ? 4.781 -7.113 -1.777 1 87.06 112 PRO A C 1
ATOM 914 O O . PRO A 1 112 ? 5.664 -7.977 -1.8 1 87.06 112 PRO A O 1
ATOM 917 N N . LEU A 1 113 ? 3.654 -7.133 -2.398 1 90.81 113 LEU A N 1
ATOM 918 C CA . LEU A 1 113 ? 3.273 -8.367 -3.074 1 90.81 113 LEU A CA 1
ATOM 919 C C . LEU A 1 113 ? 3.918 -8.453 -4.453 1 90.81 113 LEU A C 1
ATOM 921 O O . LEU A 1 113 ? 3.797 -7.523 -5.258 1 90.81 113 LEU A O 1
ATOM 925 N N . SER A 1 114 ? 4.625 -9.469 -4.676 1 87.88 114 SER A N 1
ATOM 926 C CA . SER A 1 114 ? 5.184 -9.875 -5.961 1 87.88 114 SER A CA 1
ATOM 927 C C . SER A 1 114 ? 5.234 -11.398 -6.082 1 87.88 114 SER A C 1
ATOM 929 O O . SER A 1 114 ? 5.082 -12.109 -5.086 1 87.88 114 SER A O 1
ATOM 931 N N . PRO A 1 115 ? 5.359 -11.812 -7.316 1 89.88 115 PRO A N 1
ATOM 932 C CA . PRO A 1 115 ? 5.488 -13.266 -7.43 1 89.88 115 PRO A CA 1
ATOM 933 C C . PRO A 1 115 ? 6.637 -13.82 -6.594 1 89.88 115 PRO A C 1
ATOM 935 O O . PRO A 1 115 ? 6.484 -14.852 -5.93 1 89.88 115 PRO A O 1
ATOM 938 N N . SER A 1 116 ? 7.68 -13.109 -6.512 1 84.75 116 SER A N 1
ATOM 939 C CA . SER A 1 116 ? 8.859 -13.57 -5.777 1 84.75 116 SER A CA 1
ATOM 940 C C . SER A 1 116 ? 8.625 -13.531 -4.273 1 84.75 116 SER A C 1
ATOM 942 O O . SER A 1 116 ? 9.016 -14.453 -3.555 1 84.75 116 SER A O 1
ATOM 944 N N . SER A 1 117 ? 8.031 -12.477 -3.791 1 88.62 117 SER A N 1
ATOM 945 C CA . SER A 1 117 ? 7.777 -12.398 -2.355 1 88.62 117 SER A CA 1
ATOM 946 C C . SER A 1 117 ? 6.777 -13.461 -1.91 1 88.62 117 SER A C 1
ATOM 948 O O . SER A 1 117 ? 6.922 -14.047 -0.835 1 88.62 117 SER A O 1
ATOM 950 N N . LEU A 1 118 ? 5.809 -13.695 -2.785 1 93.06 118 LEU A N 1
ATOM 951 C CA . LEU A 1 118 ? 4.809 -14.703 -2.438 1 93.06 118 LEU A CA 1
ATOM 952 C C . LEU A 1 118 ? 5.418 -16.094 -2.455 1 93.06 118 LEU A C 1
ATOM 954 O O . LEU A 1 118 ? 5.195 -16.891 -1.534 1 93.06 118 LEU A O 1
ATOM 958 N N . SER A 1 119 ? 6.16 -16.375 -3.498 1 92.31 119 SER A N 1
ATOM 959 C CA . SER A 1 119 ? 6.785 -17.688 -3.566 1 92.31 119 SER A CA 1
ATOM 960 C C . SER A 1 119 ? 7.715 -17.922 -2.381 1 92.31 119 SER A C 1
ATOM 962 O O . SER A 1 119 ? 7.746 -19.031 -1.817 1 92.31 119 SER A O 1
ATOM 964 N N . SER A 1 120 ? 8.406 -16.922 -1.99 1 87.75 120 SER A N 1
ATOM 965 C CA . SER A 1 120 ? 9.297 -17.031 -0.84 1 87.75 120 SER A CA 1
ATOM 966 C C . SER A 1 120 ? 8.516 -17.297 0.442 1 87.75 120 SER A C 1
ATOM 968 O O . SER A 1 120 ? 8.914 -18.141 1.245 1 87.75 120 SER A O 1
ATOM 970 N N . ALA A 1 121 ? 7.453 -16.578 0.615 1 91.75 121 ALA A N 1
ATOM 971 C CA . ALA A 1 121 ? 6.625 -16.75 1.807 1 91.75 121 ALA A CA 1
ATOM 972 C C . ALA A 1 121 ? 6.043 -18.172 1.87 1 91.75 121 ALA A C 1
ATOM 974 O O . ALA A 1 121 ? 6.016 -18.781 2.938 1 91.75 121 ALA A O 1
ATOM 975 N N . ILE A 1 122 ? 5.637 -18.672 0.716 1 94.44 122 ILE A N 1
ATOM 976 C CA . ILE A 1 122 ? 5.043 -20 0.65 1 94.44 122 ILE A CA 1
ATOM 977 C C . ILE A 1 122 ? 6.117 -21.047 0.926 1 94.44 122 ILE A C 1
ATOM 979 O O . ILE A 1 122 ? 5.875 -22.016 1.661 1 94.44 122 ILE A O 1
ATOM 983 N N . ARG A 1 123 ? 7.254 -20.828 0.385 1 91.38 123 ARG A N 1
ATOM 984 C CA . ARG A 1 123 ? 8.359 -21.75 0.628 1 91.38 123 ARG A CA 1
ATOM 985 C C . ARG A 1 123 ? 8.727 -21.781 2.107 1 91.38 123 ARG A C 1
ATOM 987 O O . ARG A 1 123 ? 9.094 -22.828 2.639 1 91.38 123 ARG A O 1
ATOM 994 N N . GLY A 1 124 ? 8.633 -20.656 2.666 1 88 124 GLY A N 1
ATOM 995 C CA . GLY A 1 124 ? 8.883 -20.578 4.098 1 88 124 GLY A CA 1
ATOM 996 C C . GLY A 1 124 ? 7.938 -21.438 4.918 1 88 124 GLY A C 1
ATOM 997 O O . GLY A 1 124 ? 8.266 -21.828 6.039 1 88 124 GLY A O 1
ATOM 998 N N . ASN A 1 125 ? 6.832 -21.734 4.359 1 90 125 ASN A N 1
ATOM 999 C CA . ASN A 1 125 ? 5.852 -22.578 5.031 1 90 125 ASN A CA 1
ATOM 1000 C C . ASN A 1 125 ? 5.992 -24.031 4.629 1 90 125 ASN A C 1
ATOM 1002 O O . ASN A 1 125 ? 5.125 -24.859 4.934 1 90 125 ASN A O 1
ATOM 1006 N N . GLY A 1 126 ? 6.996 -24.391 3.838 1 90 126 GLY A N 1
ATOM 1007 C CA . GLY A 1 126 ? 7.293 -25.781 3.527 1 90 126 GLY A CA 1
ATOM 1008 C C . GLY A 1 126 ? 6.734 -26.219 2.191 1 90 126 GLY A C 1
ATOM 1009 O O . GLY A 1 126 ? 6.793 -27.406 1.852 1 90 126 GLY A O 1
ATOM 1010 N N . MET A 1 127 ? 6.168 -25.281 1.508 1 90.88 127 MET A N 1
ATOM 1011 C CA . MET A 1 127 ? 5.59 -25.641 0.216 1 90.88 127 MET A CA 1
ATOM 1012 C C . MET A 1 127 ? 6.449 -25.125 -0.93 1 90.88 127 MET A C 1
ATOM 1014 O O . MET A 1 127 ? 7.094 -24.078 -0.804 1 90.88 127 MET A O 1
ATOM 1018 N N . ASN A 1 128 ? 6.457 -25.891 -1.971 1 88.94 128 ASN A N 1
ATOM 1019 C CA . ASN A 1 128 ? 7.25 -25.5 -3.131 1 88.94 128 ASN A CA 1
ATOM 1020 C C . ASN A 1 128 ? 6.375 -24.875 -4.219 1 88.94 128 ASN A C 1
ATOM 1022 O O . ASN A 1 128 ? 5.352 -25.453 -4.598 1 88.94 128 ASN A O 1
ATOM 1026 N N . ILE A 1 129 ? 6.781 -23.719 -4.629 1 93.19 129 ILE A N 1
ATOM 1027 C CA . ILE A 1 129 ? 6.09 -23.031 -5.707 1 93.19 129 ILE A CA 1
ATOM 1028 C C . ILE A 1 129 ? 7.078 -22.156 -6.484 1 93.19 129 ILE A C 1
ATOM 1030 O O . ILE A 1 129 ? 8.039 -21.641 -5.91 1 93.19 129 ILE A O 1
ATOM 1034 N N . ASN A 1 130 ? 6.879 -22.125 -7.754 1 91.69 130 ASN A N 1
ATOM 1035 C CA . ASN A 1 130 ? 7.742 -21.25 -8.531 1 91.69 130 ASN A CA 1
ATOM 1036 C C . ASN A 1 130 ? 7.066 -19.906 -8.82 1 91.69 130 ASN A C 1
ATOM 1038 O O . ASN A 1 130 ? 5.91 -19.703 -8.445 1 91.69 130 ASN A O 1
ATOM 1042 N N . ASP A 1 131 ? 7.711 -18.984 -9.422 1 90 131 ASP A N 1
ATOM 1043 C CA . ASP A 1 131 ? 7.242 -17.609 -9.602 1 90 131 ASP A CA 1
ATOM 1044 C C . ASP A 1 131 ? 6.07 -17.547 -10.578 1 90 131 ASP A C 1
ATOM 1046 O O . ASP A 1 131 ? 5.195 -16.688 -10.461 1 90 131 ASP A O 1
ATOM 1050 N N . THR A 1 132 ? 6.09 -18.469 -11.531 1 94.12 132 THR A N 1
ATOM 1051 C CA . THR A 1 132 ? 4.984 -18.5 -12.484 1 94.12 132 THR A CA 1
ATOM 1052 C C . THR A 1 132 ? 3.68 -18.875 -11.781 1 94.12 132 THR A C 1
ATOM 1054 O O . THR A 1 132 ? 2.645 -18.25 -12.023 1 94.12 132 THR A O 1
ATOM 1057 N N . GLU A 1 133 ? 3.82 -19.828 -10.945 1 96.62 133 GLU A N 1
ATOM 1058 C CA . GLU A 1 133 ? 2.656 -20.266 -10.18 1 96.62 133 GLU A CA 1
ATOM 1059 C C . GLU A 1 133 ? 2.215 -19.188 -9.195 1 96.62 133 GLU A C 1
ATOM 1061 O O . GLU A 1 133 ? 1.02 -18.938 -9.031 1 96.62 133 GLU A O 1
ATOM 1066 N N . ALA A 1 134 ? 3.162 -18.594 -8.602 1 96 134 ALA A N 1
ATOM 1067 C CA . ALA A 1 134 ? 2.842 -17.484 -7.703 1 96 134 ALA A CA 1
ATOM 1068 C C . ALA A 1 134 ? 2.113 -16.359 -8.445 1 96 134 ALA A C 1
ATOM 1070 O O . ALA A 1 134 ? 1.146 -15.797 -7.934 1 96 134 ALA A O 1
ATOM 1071 N N . LYS A 1 135 ? 2.572 -16.078 -9.57 1 96.62 135 LYS A N 1
ATOM 1072 C CA . LYS A 1 135 ? 1.917 -15.078 -10.406 1 96.62 135 LYS A CA 1
ATOM 1073 C C . LYS A 1 135 ? 0.477 -15.477 -10.711 1 96.62 135 LYS A C 1
ATOM 1075 O O . LYS A 1 135 ? -0.416 -14.633 -10.742 1 96.62 135 LYS A O 1
ATOM 1080 N N . ALA A 1 136 ? 0.289 -16.719 -10.992 1 97.88 136 ALA A N 1
ATOM 1081 C CA . ALA A 1 136 ? -1.057 -17.219 -11.258 1 97.88 136 ALA A CA 1
ATOM 1082 C C . ALA A 1 136 ? -1.962 -17.031 -10.047 1 97.88 136 ALA A C 1
ATOM 1084 O O . ALA A 1 136 ? -3.088 -16.547 -10.172 1 97.88 136 ALA A O 1
ATOM 1085 N N . ILE A 1 137 ? -1.422 -17.359 -8.938 1 97.88 137 ILE A N 1
ATOM 1086 C CA . ILE A 1 137 ? -2.178 -17.234 -7.699 1 97.88 137 ILE A CA 1
ATOM 1087 C C . ILE A 1 137 ? -2.578 -15.773 -7.488 1 97.88 137 ILE A C 1
ATOM 1089 O O . ILE A 1 137 ? -3.744 -15.477 -7.227 1 97.88 137 ILE A O 1
ATOM 1093 N N . ILE A 1 138 ? -1.659 -14.891 -7.617 1 97.31 138 ILE A N 1
ATOM 1094 C CA . ILE A 1 138 ? -1.917 -13.461 -7.441 1 97.31 138 ILE A CA 1
ATOM 1095 C C . ILE A 1 138 ? -2.984 -13.008 -8.438 1 97.31 138 ILE A C 1
ATOM 1097 O O . ILE A 1 138 ? -3.947 -12.336 -8.055 1 97.31 138 ILE A O 1
ATOM 1101 N N . SER A 1 139 ? -2.826 -13.398 -9.68 1 97.56 139 SER A N 1
ATOM 1102 C CA . SER A 1 139 ? -3.748 -12.992 -10.734 1 97.56 139 SER A CA 1
ATOM 1103 C C . SER A 1 139 ? -5.156 -13.508 -10.469 1 97.56 139 SER A C 1
ATOM 1105 O O . SER A 1 139 ? -6.133 -12.773 -10.625 1 97.56 139 SER A O 1
ATOM 1107 N N . TRP A 1 140 ? -5.227 -14.719 -10.07 1 97.94 140 TRP A N 1
ATOM 1108 C CA . TRP A 1 140 ? -6.527 -15.344 -9.852 1 97.94 140 TRP A CA 1
ATOM 1109 C C . TRP A 1 140 ? -7.23 -14.727 -8.648 1 97.94 140 TRP A C 1
ATOM 1111 O O . TRP A 1 140 ? -8.43 -14.422 -8.711 1 97.94 140 TRP A O 1
ATOM 1121 N N . LEU A 1 141 ? -6.492 -14.547 -7.605 1 97.31 141 LEU A N 1
ATOM 1122 C CA . LEU A 1 141 ? -7.082 -13.953 -6.41 1 97.31 141 LEU A CA 1
ATOM 1123 C C . LEU A 1 141 ? -7.527 -12.516 -6.68 1 97.31 141 LEU A C 1
ATOM 1125 O O . LEU A 1 141 ? -8.547 -12.07 -6.148 1 97.31 141 LEU A O 1
ATOM 1129 N N . LYS A 1 142 ? -6.793 -11.828 -7.508 1 95.75 142 LYS A N 1
ATOM 1130 C CA . LYS A 1 142 ? -7.195 -10.477 -7.895 1 95.75 142 LYS A CA 1
ATOM 1131 C C . LYS A 1 142 ? -8.438 -10.508 -8.781 1 95.75 142 LYS A C 1
ATOM 1133 O O . LYS A 1 142 ? -9.359 -9.711 -8.586 1 95.75 142 LYS A O 1
ATOM 1138 N N . GLU A 1 143 ? -8.422 -11.359 -9.695 1 95.56 143 GLU A N 1
ATOM 1139 C CA . GLU A 1 143 ? -9.547 -11.484 -10.609 1 95.56 143 GLU A CA 1
ATOM 1140 C C . GLU A 1 143 ? -10.836 -11.82 -9.852 1 95.56 143 GLU A C 1
ATOM 1142 O O . GLU A 1 143 ? -11.906 -11.312 -10.188 1 95.56 143 GLU A O 1
ATOM 1147 N N . GLY A 1 144 ? -10.695 -12.664 -8.859 1 93.94 144 GLY A N 1
ATOM 1148 C CA . GLY A 1 144 ? -11.852 -13.047 -8.062 1 93.94 144 GLY A CA 1
ATOM 1149 C C . GLY A 1 144 ? -12.227 -12 -7.031 1 93.94 144 GLY A C 1
ATOM 1150 O O . GLY A 1 144 ? -13.266 -12.117 -6.375 1 93.94 144 GLY A O 1
ATOM 1151 N N . GLY A 1 145 ? -11.359 -11.031 -6.844 1 92.25 145 GLY A N 1
ATOM 1152 C CA . GLY A 1 145 ? -11.641 -9.977 -5.883 1 92.25 145 GLY A CA 1
ATOM 1153 C C . GLY A 1 145 ? -11.211 -10.328 -4.473 1 92.25 145 GLY A C 1
ATOM 1154 O O . GLY A 1 145 ? -11.539 -9.609 -3.523 1 92.25 145 GLY A O 1
ATOM 1155 N N . PHE A 1 146 ? -10.484 -11.391 -4.293 1 95.88 146 PHE A N 1
ATOM 1156 C CA . PHE A 1 146 ? -10.117 -11.898 -2.979 1 95.88 146 PHE A CA 1
ATOM 1157 C C . PHE A 1 146 ? -8.859 -11.211 -2.463 1 95.88 146 PHE A C 1
ATOM 1159 O O . PHE A 1 146 ? -8.523 -11.328 -1.282 1 95.88 146 PHE A O 1
ATOM 1166 N N . LEU A 1 147 ? -8.172 -10.625 -3.328 1 95.88 147 LEU A N 1
ATOM 1167 C CA . LEU A 1 147 ? -6.906 -9.992 -2.99 1 95.88 147 LEU A CA 1
ATOM 1168 C C . LEU A 1 147 ? -6.977 -8.477 -3.201 1 95.88 147 LEU A C 1
ATOM 1170 O O . LEU A 1 147 ? -7.258 -8.016 -4.309 1 95.88 147 LEU A O 1
ATOM 1174 N N . LYS A 1 148 ? -6.742 -7.844 -2.113 1 92.19 148 LYS A N 1
ATOM 1175 C CA . LYS A 1 148 ? -6.691 -6.383 -2.119 1 92.19 148 LYS A CA 1
ATOM 1176 C C . LYS A 1 148 ? -5.32 -5.879 -1.688 1 92.19 148 LYS A C 1
ATOM 1178 O O . LYS A 1 148 ? -4.488 -6.652 -1.21 1 92.19 148 LYS A O 1
ATOM 1183 N N . GLU A 1 149 ? -5.082 -4.68 -2.059 1 89.81 149 GLU A N 1
ATOM 1184 C CA . GLU A 1 149 ? -3.836 -4.051 -1.638 1 89.81 149 GLU A CA 1
ATOM 1185 C C . GLU A 1 149 ? -4.105 -2.748 -0.888 1 89.81 149 GLU A C 1
ATOM 1187 O O . GLU A 1 149 ? -5.023 -2.004 -1.232 1 89.81 149 GLU A O 1
ATOM 1192 N N . ARG A 1 150 ? -3.344 -2.604 0.1 1 88.06 150 ARG A N 1
ATOM 1193 C CA . ARG A 1 150 ? -3.416 -1.371 0.877 1 88.06 150 ARG A CA 1
ATOM 1194 C C . ARG A 1 150 ? -2.07 -0.654 0.89 1 88.06 150 ARG A C 1
ATOM 1196 O O . ARG A 1 150 ? -1.021 -1.294 0.978 1 88.06 150 ARG A O 1
ATOM 1203 N N . ARG A 1 151 ? -2.195 0.632 0.807 1 88.69 151 ARG A N 1
ATOM 1204 C CA . ARG A 1 151 ? -0.977 1.428 0.907 1 88.69 151 ARG A CA 1
ATOM 1205 C C . ARG A 1 151 ? -0.673 1.783 2.357 1 88.69 151 ARG A C 1
ATOM 1207 O O . ARG A 1 151 ? -1.527 2.326 3.062 1 88.69 151 ARG A O 1
ATOM 1214 N N . VAL A 1 152 ? 0.45 1.431 2.734 1 89 152 VAL A N 1
ATOM 1215 C CA . VAL A 1 152 ? 0.874 1.772 4.09 1 89 152 VAL A CA 1
ATOM 1216 C C . VAL A 1 152 ? 2.057 2.736 4.031 1 89 152 VAL A C 1
ATOM 1218 O O . VAL A 1 152 ? 2.926 2.613 3.164 1 89 152 VAL A O 1
ATOM 1221 N N . PRO A 1 153 ? 2.031 3.67 4.934 1 92 153 PRO A N 1
ATOM 1222 C CA . PRO A 1 153 ? 3.121 4.648 4.922 1 92 153 PRO A CA 1
ATOM 1223 C C . PRO A 1 153 ? 4.406 4.105 5.547 1 92 153 PRO A C 1
ATOM 1225 O O . PRO A 1 153 ? 4.352 3.373 6.539 1 92 153 PRO A O 1
ATOM 1228 N N . ILE A 1 154 ? 5.504 4.496 4.969 1 91.25 154 ILE A N 1
ATOM 1229 C CA . ILE A 1 154 ? 6.832 4.156 5.469 1 91.25 154 ILE A CA 1
ATOM 1230 C C . ILE A 1 154 ? 7.672 5.426 5.602 1 91.25 154 ILE A C 1
ATOM 1232 O O . ILE A 1 154 ? 7.84 6.172 4.637 1 91.25 154 ILE A O 1
ATOM 1236 N N . LEU A 1 155 ? 8.086 5.598 6.848 1 92.81 155 LEU A N 1
ATOM 1237 C CA . LEU A 1 155 ? 9.023 6.695 7.055 1 92.81 155 LEU A CA 1
ATOM 1238 C C . LEU A 1 155 ? 10.438 6.285 6.664 1 92.81 155 LEU A C 1
ATOM 1240 O O . LEU A 1 155 ? 10.953 5.27 7.145 1 92.81 155 LEU A O 1
ATOM 1244 N N . ALA A 1 156 ? 10.945 6.984 5.688 1 93.38 156 ALA A N 1
ATOM 1245 C CA . ALA A 1 156 ? 12.328 6.781 5.242 1 93.38 156 ALA A CA 1
ATOM 1246 C C . ALA A 1 156 ? 13.156 8.047 5.434 1 93.38 156 ALA A C 1
ATOM 1248 O O . ALA A 1 156 ? 13.203 8.906 4.551 1 93.38 156 ALA A O 1
ATOM 1249 N N . LEU A 1 157 ? 13.867 8.023 6.457 1 90.12 157 LEU A N 1
ATOM 1250 C CA . LEU A 1 157 ? 14.492 9.273 6.875 1 90.12 157 LEU A CA 1
ATOM 1251 C C . LEU A 1 157 ? 15.906 9.383 6.312 1 90.12 157 LEU A C 1
ATOM 1253 O O . LEU A 1 157 ? 16.359 10.477 5.977 1 90.12 157 LEU A O 1
ATOM 1257 N N . SER A 1 158 ? 16.594 8.32 6.234 1 91.56 158 SER A N 1
ATOM 1258 C CA . SER A 1 158 ? 17.938 8.336 5.668 1 91.56 158 SER A CA 1
ATOM 1259 C C . SER A 1 158 ? 17.906 8.07 4.168 1 91.56 158 SER A C 1
ATOM 1261 O O . SER A 1 158 ? 16.938 7.52 3.646 1 91.56 158 SER A O 1
ATOM 1263 N N . LEU A 1 159 ? 18.922 8.484 3.57 1 92.44 159 LEU A N 1
ATOM 1264 C CA . LEU A 1 159 ? 19.031 8.234 2.137 1 92.44 159 LEU A CA 1
ATOM 1265 C C . LEU A 1 159 ? 19.047 6.734 1.844 1 92.44 159 LEU A C 1
ATOM 1267 O O . LEU A 1 159 ? 18.438 6.289 0.863 1 92.44 159 LEU A O 1
ATOM 1271 N N . GLU A 1 160 ? 19.672 6.039 2.652 1 95.31 160 GLU A N 1
ATOM 1272 C CA . GLU A 1 160 ? 19.734 4.59 2.504 1 95.31 160 GLU A CA 1
ATOM 1273 C C . GLU A 1 160 ? 18.344 3.969 2.59 1 95.31 160 GLU A C 1
ATOM 1275 O O . GLU A 1 160 ? 18 3.105 1.783 1 95.31 160 GLU A O 1
ATOM 1280 N N . GLU A 1 161 ? 17.578 4.438 3.471 1 93.44 161 GLU A N 1
ATOM 1281 C CA . GLU A 1 161 ? 16.219 3.943 3.627 1 93.44 161 GLU A CA 1
ATOM 1282 C C . GLU A 1 161 ? 15.367 4.285 2.41 1 93.44 161 GLU A C 1
ATOM 1284 O O . GLU A 1 161 ? 14.547 3.475 1.971 1 93.44 161 GLU A O 1
ATOM 1289 N N . ARG A 1 162 ? 15.594 5.398 1.938 1 94.25 162 ARG A N 1
ATOM 1290 C CA . ARG A 1 162 ? 14.82 5.832 0.775 1 94.25 162 ARG A CA 1
ATOM 1291 C C . ARG A 1 162 ? 15.125 4.961 -0.438 1 94.25 162 ARG A C 1
ATOM 1293 O O . ARG A 1 162 ? 14.211 4.527 -1.144 1 94.25 162 ARG A O 1
ATOM 1300 N N . VAL A 1 163 ? 16.359 4.703 -0.628 1 95.56 163 VAL A N 1
ATOM 1301 C CA . VAL A 1 163 ? 16.766 3.854 -1.745 1 95.56 163 VAL A CA 1
ATOM 1302 C C . VAL A 1 163 ? 16.188 2.449 -1.558 1 95.56 163 VAL A C 1
ATOM 1304 O O . VAL A 1 163 ? 15.625 1.872 -2.49 1 95.56 163 VAL A O 1
ATOM 1307 N N . LEU A 1 164 ? 16.328 1.999 -0.389 1 94.25 164 LEU A N 1
ATOM 1308 C CA . LEU A 1 164 ? 15.828 0.664 -0.09 1 94.25 164 LEU A CA 1
ATOM 1309 C C . LEU A 1 164 ? 14.32 0.586 -0.329 1 94.25 164 LEU A C 1
ATOM 1311 O O . LEU A 1 164 ? 13.836 -0.371 -0.934 1 94.25 164 LEU A O 1
ATOM 1315 N N . GLU A 1 165 ? 13.641 1.573 0.086 1 92.31 165 GLU A N 1
ATOM 1316 C CA . GLU A 1 165 ? 12.188 1.564 -0.064 1 92.31 165 GLU A CA 1
ATOM 1317 C C . GLU A 1 165 ? 11.781 1.68 -1.532 1 92.31 165 GLU A C 1
ATOM 1319 O O . GLU A 1 165 ? 10.781 1.1 -1.953 1 92.31 165 GLU A O 1
ATOM 1324 N N . ASP A 1 166 ? 12.5 2.387 -2.297 1 92.19 166 ASP A N 1
ATOM 1325 C CA . ASP A 1 166 ? 12.234 2.445 -3.73 1 92.19 166 ASP A CA 1
ATOM 1326 C C . ASP A 1 166 ? 12.391 1.069 -4.375 1 92.19 166 ASP A C 1
ATOM 1328 O O . ASP A 1 166 ? 11.586 0.683 -5.23 1 92.19 166 ASP A O 1
ATOM 1332 N N . ILE A 1 167 ? 13.367 0.434 -3.904 1 92.06 167 ILE A N 1
ATOM 1333 C CA . ILE A 1 167 ? 13.602 -0.906 -4.434 1 92.06 167 ILE A CA 1
ATOM 1334 C C . ILE A 1 167 ? 12.492 -1.846 -3.965 1 92.06 167 ILE A C 1
ATOM 1336 O O . ILE A 1 167 ? 11.922 -2.592 -4.762 1 92.06 167 ILE A O 1
ATOM 1340 N N . ARG A 1 168 ? 12.164 -1.747 -2.771 1 88.69 168 ARG A N 1
ATOM 1341 C CA . ARG A 1 168 ? 11.164 -2.627 -2.18 1 88.69 168 ARG A CA 1
ATOM 1342 C C . ARG A 1 168 ? 9.789 -2.379 -2.793 1 88.69 168 ARG A C 1
ATOM 1344 O O . ARG A 1 168 ? 9.031 -3.322 -3.045 1 88.69 168 ARG A O 1
ATOM 1351 N N . SER A 1 169 ? 9.5 -1.184 -2.986 1 85.12 169 SER A N 1
ATOM 1352 C CA . SER A 1 169 ? 8.18 -0.816 -3.49 1 85.12 169 SER A CA 1
ATOM 1353 C C . SER A 1 169 ? 7.938 -1.401 -4.879 1 85.12 169 SER A C 1
ATOM 1355 O O . SER A 1 169 ? 6.801 -1.713 -5.234 1 85.12 169 SER A O 1
ATOM 1357 N N . ARG A 1 170 ? 8.961 -1.625 -5.594 1 82.31 170 ARG A N 1
ATOM 1358 C CA . ARG A 1 170 ? 8.812 -2.117 -6.961 1 82.31 170 ARG A CA 1
ATOM 1359 C C . ARG A 1 170 ? 9.328 -3.547 -7.086 1 82.31 170 ARG A C 1
ATOM 1361 O O . ARG A 1 170 ? 9.18 -4.176 -8.133 1 82.31 170 ARG A O 1
ATOM 1368 N N . GLY A 1 171 ? 9.906 -4.02 -6.023 1 79.62 171 GLY A N 1
ATOM 1369 C CA . GLY A 1 171 ? 10.492 -5.348 -6.047 1 79.62 171 GLY A CA 1
ATOM 1370 C C . GLY A 1 171 ? 11.906 -5.367 -6.594 1 79.62 171 GLY A C 1
ATOM 1371 O O . GLY A 1 171 ? 12.789 -6.023 -6.035 1 79.62 171 GLY A O 1
ATOM 1372 N N . SER A 1 172 ? 12.039 -4.605 -7.746 1 87.88 172 SER A N 1
ATOM 1373 C CA . SER A 1 172 ? 13.352 -4.473 -8.367 1 87.88 172 SER A CA 1
ATOM 1374 C C . SER A 1 172 ? 13.445 -3.199 -9.203 1 87.88 172 SER A C 1
ATOM 1376 O O . SER A 1 172 ? 12.43 -2.709 -9.703 1 87.88 172 SER A O 1
ATOM 1378 N N . LEU A 1 173 ? 14.625 -2.703 -9.219 1 94.19 173 LEU A N 1
ATOM 1379 C CA . LEU A 1 173 ? 14.914 -1.526 -10.031 1 94.19 173 LEU A CA 1
ATOM 1380 C C . LEU A 1 173 ? 16.266 -1.654 -10.719 1 94.19 173 LEU A C 1
ATOM 1382 O O . LEU A 1 173 ? 17.156 -2.346 -10.219 1 94.19 173 LEU A O 1
ATOM 1386 N N . THR A 1 174 ? 16.312 -1.006 -11.812 1 96.5 174 THR A N 1
ATOM 1387 C CA . THR A 1 174 ? 17.625 -0.951 -12.453 1 96.5 174 THR A CA 1
ATOM 1388 C C . THR A 1 174 ? 18.516 0.086 -11.781 1 96.5 174 THR A C 1
ATOM 1390 O O . THR A 1 174 ? 18.016 1.06 -11.211 1 96.5 174 THR A O 1
ATOM 1393 N N . TYR A 1 175 ? 19.828 -0.076 -11.945 1 96.81 175 TYR A N 1
ATOM 1394 C CA . TYR A 1 175 ? 20.766 0.902 -11.398 1 96.81 175 TYR A CA 1
ATOM 1395 C C . TYR A 1 175 ? 20.594 2.256 -12.078 1 96.81 175 TYR A C 1
ATOM 1397 O O . TYR A 1 175 ? 20.688 3.301 -11.43 1 96.81 175 TYR A O 1
ATOM 1405 N N . SER A 1 176 ? 20.328 2.268 -13.328 1 97.06 176 SER A N 1
ATOM 1406 C CA . SER A 1 176 ? 20.109 3.512 -14.055 1 97.06 176 SER A CA 1
ATOM 1407 C C . SER A 1 176 ? 18.969 4.316 -13.445 1 97.06 176 SER A C 1
ATOM 1409 O O . SER A 1 176 ? 19.047 5.539 -13.32 1 97.06 176 SER A O 1
ATOM 1411 N N . SER A 1 177 ? 17.922 3.652 -13.055 1 95.88 177 SER A N 1
ATOM 1412 C CA . SER A 1 177 ? 16.766 4.316 -12.438 1 95.88 177 SER A CA 1
ATOM 1413 C C . SER A 1 177 ? 17.141 4.914 -11.086 1 95.88 177 SER A C 1
ATOM 1415 O O . SER A 1 177 ? 16.719 6.023 -10.758 1 95.88 177 SER A O 1
ATOM 1417 N N . LEU A 1 178 ? 17.906 4.191 -10.391 1 96.69 178 LEU A N 1
ATOM 1418 C CA . LEU A 1 178 ? 18.312 4.656 -9.07 1 96.69 178 LEU A CA 1
ATOM 1419 C C . LEU A 1 178 ? 19.297 5.82 -9.188 1 96.69 178 LEU A C 1
ATOM 1421 O O . LEU A 1 178 ? 19.188 6.797 -8.438 1 96.69 178 LEU A O 1
ATOM 1425 N N . ARG A 1 179 ? 20.141 5.746 -10.133 1 96.19 179 ARG A N 1
ATOM 1426 C CA . ARG A 1 179 ? 21.125 6.805 -10.344 1 96.19 179 ARG A CA 1
ATOM 1427 C C . ARG A 1 179 ? 20.453 8.102 -10.773 1 96.19 179 ARG A C 1
ATOM 1429 O O . ARG A 1 179 ? 20.891 9.188 -10.406 1 96.19 179 ARG A O 1
ATOM 1436 N N . LYS A 1 180 ? 19.453 7.977 -11.539 1 95.38 180 LYS A N 1
ATOM 1437 C CA . LYS A 1 180 ? 18.719 9.148 -11.992 1 95.38 180 LYS A CA 1
ATOM 1438 C C . LYS A 1 180 ? 18.141 9.922 -10.812 1 95.38 180 LYS A C 1
ATOM 1440 O O . LYS A 1 180 ? 18.109 11.156 -10.82 1 95.38 180 LYS A O 1
ATOM 1445 N N . VAL A 1 181 ? 17.781 9.227 -9.836 1 91.38 181 VAL A N 1
ATOM 1446 C CA . VAL A 1 181 ? 17.078 9.852 -8.711 1 91.38 181 VAL A CA 1
ATOM 1447 C C . VAL A 1 181 ? 18.094 10.25 -7.637 1 91.38 181 VAL A C 1
ATOM 1449 O O . VAL A 1 181 ? 18.016 11.344 -7.066 1 91.38 181 VAL A O 1
ATOM 1452 N N . TYR A 1 182 ? 19.078 9.391 -7.414 1 94.19 182 TYR A N 1
ATOM 1453 C CA . TYR A 1 182 ? 19.906 9.578 -6.23 1 94.19 182 TYR A CA 1
ATOM 1454 C C . TYR A 1 182 ? 21.328 9.969 -6.621 1 94.19 182 TYR A C 1
ATOM 1456 O O . TYR A 1 182 ? 22.188 10.18 -5.754 1 94.19 182 TYR A O 1
ATOM 1464 N N . GLY A 1 183 ? 21.625 9.992 -7.855 1 93.31 183 GLY A N 1
ATOM 1465 C CA . GLY A 1 183 ? 22.938 10.43 -8.336 1 93.31 183 GLY A CA 1
ATOM 1466 C C . GLY A 1 183 ? 24.047 9.469 -7.973 1 93.31 183 GLY A C 1
ATOM 1467 O O . GLY A 1 183 ? 23.859 8.25 -7.992 1 93.31 183 GLY A O 1
ATOM 1468 N N . ASP A 1 184 ? 25.125 10.039 -7.617 1 89.31 184 ASP A N 1
ATOM 1469 C CA . ASP A 1 184 ? 26.344 9.266 -7.41 1 89.31 184 ASP A CA 1
ATOM 1470 C C . ASP A 1 184 ? 26.312 8.523 -6.078 1 89.31 184 ASP A C 1
ATOM 1472 O O . ASP A 1 184 ? 27.016 7.523 -5.898 1 89.31 184 ASP A O 1
ATOM 1476 N N . SER A 1 185 ? 25.406 8.961 -5.234 1 93.44 185 SER A N 1
ATOM 1477 C CA . SER A 1 185 ? 25.297 8.312 -3.934 1 93.44 185 SER A CA 1
ATOM 1478 C C . SER A 1 185 ? 24.703 6.918 -4.062 1 93.44 185 SER A C 1
ATOM 1480 O O . SER A 1 185 ? 24.859 6.082 -3.168 1 93.44 185 SER A O 1
ATOM 1482 N N . ALA A 1 186 ? 24.094 6.688 -5.172 1 96.44 186 ALA A N 1
ATOM 1483 C CA . ALA A 1 186 ? 23.391 5.422 -5.367 1 96.44 186 ALA A CA 1
ATOM 1484 C C . ALA A 1 186 ? 24.359 4.238 -5.27 1 96.44 186 ALA A C 1
ATOM 1486 O O . ALA A 1 186 ? 24.047 3.232 -4.625 1 96.44 186 ALA A O 1
ATOM 1487 N N . ARG A 1 187 ? 25.469 4.426 -5.844 1 96.38 187 ARG A N 1
ATOM 1488 C CA . ARG A 1 187 ? 26.453 3.34 -5.879 1 96.38 187 ARG A CA 1
ATOM 1489 C C . ARG A 1 187 ? 26.859 2.922 -4.473 1 96.38 187 ARG A C 1
ATOM 1491 O O . ARG A 1 187 ? 26.812 1.737 -4.133 1 96.38 187 ARG A O 1
ATOM 1498 N N . ARG A 1 188 ? 27.203 3.822 -3.678 1 96.5 188 ARG A N 1
ATOM 1499 C CA . ARG A 1 188 ? 27.641 3.559 -2.314 1 96.5 188 ARG A CA 1
ATOM 1500 C C . ARG A 1 188 ? 26.516 2.971 -1.475 1 96.5 188 ARG A C 1
ATOM 1502 O O . ARG A 1 188 ? 26.734 2.045 -0.69 1 96.5 188 ARG A O 1
ATOM 1509 N N . ILE A 1 189 ? 25.391 3.473 -1.685 1 97.38 189 ILE A N 1
ATOM 1510 C CA . ILE A 1 189 ? 24.234 3.035 -0.913 1 97.38 189 ILE A CA 1
ATOM 1511 C C . ILE A 1 189 ? 23.891 1.596 -1.279 1 97.38 189 ILE A C 1
ATOM 1513 O O . ILE A 1 189 ? 23.641 0.768 -0.399 1 97.38 189 ILE A O 1
ATOM 1517 N N . ILE A 1 190 ? 23.906 1.307 -2.549 1 97.56 190 ILE A N 1
ATOM 1518 C CA . ILE A 1 190 ? 23.578 -0.039 -3.008 1 97.56 190 ILE A CA 1
ATOM 1519 C C . ILE A 1 190 ? 24.594 -1.033 -2.449 1 97.56 190 ILE A C 1
ATOM 1521 O O . ILE A 1 190 ? 24.234 -2.131 -2.021 1 97.56 190 ILE A O 1
ATOM 1525 N N . PHE A 1 191 ? 25.875 -0.621 -2.447 1 97.31 191 PHE A N 1
ATOM 1526 C CA . PHE A 1 191 ? 26.906 -1.475 -1.882 1 97.31 191 PHE A CA 1
ATOM 1527 C C . PHE A 1 191 ? 26.656 -1.719 -0.398 1 97.31 191 PHE A C 1
ATOM 1529 O O . PHE A 1 191 ? 26.75 -2.855 0.072 1 97.31 191 PHE A O 1
ATOM 1536 N N . SER A 1 192 ? 26.328 -0.685 0.297 1 96.81 192 SER A N 1
ATOM 1537 C CA . SER A 1 192 ? 26.031 -0.792 1.722 1 96.81 192 SER A CA 1
ATOM 1538 C C . SER A 1 192 ? 24.844 -1.719 1.972 1 96.81 192 SER A C 1
ATOM 1540 O O . SER A 1 192 ? 24.906 -2.596 2.834 1 96.81 192 SER A O 1
ATOM 1542 N N . LEU A 1 193 ? 23.781 -1.572 1.215 1 96.75 193 LEU A N 1
ATOM 1543 C CA . LEU A 1 193 ? 22.594 -2.391 1.344 1 96.75 193 LEU A CA 1
ATOM 1544 C C . LEU A 1 193 ? 22.891 -3.848 1.009 1 96.75 193 LEU A C 1
ATOM 1546 O O . LEU A 1 193 ? 22.344 -4.758 1.646 1 96.75 193 LEU A O 1
ATOM 1550 N N . TRP A 1 194 ? 23.703 -4.027 0.003 1 96.62 194 TRP A N 1
ATOM 1551 C CA . TRP A 1 194 ? 24.094 -5.375 -0.39 1 96.62 194 TRP A CA 1
ATOM 1552 C C . TRP A 1 194 ? 24.906 -6.047 0.714 1 96.62 194 TRP A C 1
ATOM 1554 O O . TRP A 1 194 ? 24.656 -7.207 1.057 1 96.62 194 TRP A O 1
ATOM 1564 N N . LYS A 1 195 ? 25.766 -5.301 1.302 1 95.06 195 LYS A N 1
ATOM 1565 C CA . LYS A 1 195 ? 26.578 -5.828 2.391 1 95.06 195 LYS A CA 1
ATOM 1566 C C . LYS A 1 195 ? 25.719 -6.23 3.582 1 95.06 195 LYS A C 1
ATOM 1568 O O . LYS A 1 195 ? 26 -7.219 4.262 1 95.06 195 LYS A O 1
ATOM 1573 N N . LYS A 1 196 ? 24.688 -5.512 3.783 1 94 196 LYS A N 1
ATOM 1574 C CA . LYS A 1 196 ? 23.781 -5.773 4.895 1 94 196 LYS A CA 1
ATOM 1575 C C . LYS A 1 196 ? 22.812 -6.906 4.555 1 94 196 LYS A C 1
ATOM 1577 O O . LYS A 1 196 ? 22 -7.297 5.391 1 94 196 LYS A O 1
ATOM 1582 N N . GLY A 1 197 ? 22.859 -7.363 3.311 1 92.06 197 GLY A N 1
ATOM 1583 C CA . GLY A 1 197 ? 22 -8.461 2.885 1 92.06 197 GLY A CA 1
ATOM 1584 C C . GLY A 1 197 ? 20.578 -8.031 2.596 1 92.06 197 GLY A C 1
ATOM 1585 O O . GLY A 1 197 ? 19.656 -8.859 2.604 1 92.06 197 GLY A O 1
ATOM 1586 N N . LEU A 1 198 ? 20.312 -6.781 2.311 1 92.31 198 LEU A N 1
ATOM 1587 C CA . LEU A 1 198 ? 18.953 -6.27 2.148 1 92.31 198 LEU A CA 1
ATOM 1588 C C . LEU A 1 198 ? 18.562 -6.23 0.677 1 92.31 198 LEU A C 1
ATOM 1590 O O . LEU A 1 198 ? 17.375 -6.137 0.35 1 92.31 198 LEU A O 1
ATOM 1594 N N . VAL A 1 199 ? 19.609 -6.281 -0.149 1 94.5 199 VAL A N 1
ATOM 1595 C CA . VAL A 1 199 ? 19.312 -6.297 -1.579 1 94.5 199 VAL A CA 1
ATOM 1596 C C . VAL A 1 199 ? 20.203 -7.328 -2.273 1 94.5 199 VAL A C 1
ATOM 1598 O O . VAL A 1 199 ? 21.219 -7.758 -1.716 1 94.5 199 VAL A O 1
ATOM 1601 N N . ASN A 1 200 ? 19.797 -7.672 -3.424 1 93.56 200 ASN A N 1
ATOM 1602 C CA . ASN A 1 200 ? 20.547 -8.555 -4.305 1 93.56 200 ASN A CA 1
ATOM 1603 C C . ASN A 1 200 ? 21.062 -7.812 -5.535 1 93.56 200 ASN A C 1
ATOM 1605 O O . ASN A 1 200 ? 20.297 -7.133 -6.219 1 93.56 200 ASN A O 1
ATOM 1609 N N . VAL A 1 201 ? 22.312 -8 -5.684 1 95.94 201 VAL A N 1
ATOM 1610 C CA . VAL A 1 201 ? 22.969 -7.488 -6.883 1 95.94 201 VAL A CA 1
ATOM 1611 C C . VAL A 1 201 ? 23.688 -8.625 -7.602 1 95.94 201 VAL A C 1
ATOM 1613 O O . VAL A 1 201 ? 24.844 -8.945 -7.285 1 95.94 201 VAL A O 1
ATOM 1616 N N . PRO A 1 202 ? 23.094 -9.086 -8.625 1 94.62 202 PRO A N 1
ATOM 1617 C CA . PRO A 1 202 ? 23.594 -10.305 -9.258 1 94.62 202 PRO A CA 1
ATOM 1618 C C . PRO A 1 202 ? 25.062 -10.195 -9.672 1 94.62 202 PRO A C 1
ATOM 1620 O O . PRO A 1 202 ? 25.844 -11.125 -9.469 1 94.62 202 PRO A O 1
ATOM 1623 N N . SER A 1 203 ? 25.516 -9.094 -10.195 1 94.5 203 SER A N 1
ATOM 1624 C CA . SER A 1 203 ? 26.875 -8.945 -10.703 1 94.5 203 SER A CA 1
ATOM 1625 C C . SER A 1 203 ? 27.891 -8.977 -9.57 1 94.5 203 SER A C 1
ATOM 1627 O O . SER A 1 203 ? 29.094 -9.156 -9.812 1 94.5 203 SER A O 1
ATOM 1629 N N . PHE A 1 204 ? 27.391 -8.82 -8.352 1 95.06 204 PHE A N 1
ATOM 1630 C CA . PHE A 1 204 ? 28.297 -8.805 -7.203 1 95.06 204 PHE A CA 1
ATOM 1631 C C . PHE A 1 204 ? 28.609 -10.219 -6.734 1 95.06 204 PHE A C 1
ATOM 1633 O O . PHE A 1 204 ? 29.594 -10.445 -6.043 1 95.06 204 PHE A O 1
ATOM 1640 N N . GLU A 1 205 ? 27.734 -11.125 -7.094 1 91.94 205 GLU A N 1
ATOM 1641 C CA . GLU A 1 205 ? 27.766 -12.445 -6.461 1 91.94 205 GLU A CA 1
ATOM 1642 C C . GLU A 1 205 ? 29.031 -13.203 -6.824 1 91.94 205 GLU A C 1
ATOM 1644 O O . GLU A 1 205 ? 29.594 -13.914 -5.988 1 91.94 205 GLU A O 1
ATOM 1649 N N . LYS A 1 206 ? 29.516 -13 -8.016 1 91.31 206 LYS A N 1
ATOM 1650 C CA . LYS A 1 206 ? 30.75 -13.648 -8.445 1 91.31 206 LYS A CA 1
ATOM 1651 C C . LYS A 1 206 ? 31.953 -13.164 -7.629 1 91.31 206 LYS A C 1
ATOM 1653 O O . LYS A 1 206 ? 32.938 -13.867 -7.512 1 91.31 206 LYS A O 1
ATOM 1658 N N . TYR A 1 207 ? 31.828 -12.031 -7.082 1 91.75 207 TYR A N 1
ATOM 1659 C CA . TYR A 1 207 ? 32.938 -11.414 -6.395 1 91.75 207 TYR A CA 1
ATOM 1660 C C . TYR A 1 207 ? 32.656 -11.25 -4.906 1 91.75 207 TYR A C 1
ATOM 1662 O O . TYR A 1 207 ? 33.219 -10.367 -4.25 1 91.75 207 TYR A O 1
ATOM 1670 N N . ARG A 1 208 ? 31.766 -11.977 -4.367 1 93.06 208 ARG A N 1
ATOM 1671 C CA . ARG A 1 208 ? 31.281 -11.812 -3.006 1 93.06 208 ARG A CA 1
ATOM 1672 C C . ARG A 1 208 ? 32.406 -11.852 -1.995 1 93.06 208 ARG A C 1
ATOM 1674 O O . ARG A 1 208 ? 32.5 -10.984 -1.125 1 93.06 208 ARG A O 1
ATOM 1681 N N . LYS A 1 209 ? 33.281 -12.766 -2.07 1 91.19 209 LYS A N 1
ATOM 1682 C CA . LYS A 1 209 ? 34.375 -12.922 -1.119 1 91.19 209 LYS A CA 1
ATOM 1683 C C . LYS A 1 209 ? 35.281 -11.672 -1.079 1 91.19 209 LYS A C 1
ATOM 1685 O O . LYS A 1 209 ? 35.625 -11.195 -0.001 1 91.19 209 LYS A O 1
ATOM 1690 N N . LEU A 1 210 ? 35.531 -11.188 -2.211 1 91.69 210 LEU A N 1
ATOM 1691 C CA . LEU A 1 210 ? 36.344 -9.984 -2.301 1 91.69 210 LEU A CA 1
ATOM 1692 C C . LEU A 1 210 ? 35.625 -8.773 -1.75 1 91.69 210 LEU A C 1
ATOM 1694 O O . LEU A 1 210 ? 36.156 -8.031 -0.927 1 91.69 210 LEU A O 1
ATOM 1698 N N . LEU A 1 211 ? 34.375 -8.656 -2.127 1 93.75 211 LEU A N 1
ATOM 1699 C CA . LEU A 1 211 ? 33.594 -7.445 -1.852 1 93.75 211 LEU A CA 1
ATOM 1700 C C . LEU A 1 211 ? 33.219 -7.371 -0.377 1 93.75 211 LEU A C 1
ATOM 1702 O O . LEU A 1 211 ? 33.031 -6.281 0.163 1 93.75 211 LEU A O 1
ATOM 1706 N N . GLU A 1 212 ? 33.094 -8.406 0.233 1 93.38 212 GLU A N 1
ATOM 1707 C CA . GLU A 1 212 ? 32.75 -8.422 1.651 1 93.38 212 GLU A CA 1
ATOM 1708 C C . GLU A 1 212 ? 33.844 -7.777 2.494 1 93.38 212 GLU A C 1
ATOM 1710 O O . GLU A 1 212 ? 33.562 -7.238 3.568 1 93.38 212 GLU A O 1
ATOM 1715 N N . SER A 1 213 ? 35.094 -7.746 1.98 1 91.75 213 SER A N 1
ATOM 1716 C CA . SER A 1 213 ? 36.219 -7.199 2.729 1 91.75 213 SER A CA 1
ATOM 1717 C C . SER A 1 213 ? 36.5 -5.754 2.324 1 91.75 213 SER A C 1
ATOM 1719 O O . SER A 1 213 ? 37.312 -5.078 2.951 1 91.75 213 SER A O 1
ATOM 1721 N N . VAL A 1 214 ? 35.812 -5.332 1.396 1 93 214 VAL A N 1
ATOM 1722 C CA . VAL A 1 214 ? 36.094 -3.996 0.871 1 93 214 VAL A CA 1
ATOM 1723 C C . VAL A 1 214 ? 35.406 -2.951 1.767 1 93 214 VAL A C 1
ATOM 1725 O O . VAL A 1 214 ? 34.25 -3.068 2.102 1 93 214 VAL A O 1
ATOM 1728 N N . GLU A 1 215 ? 36.219 -1.989 2.117 1 90.94 215 GLU A N 1
ATOM 1729 C CA . GLU A 1 215 ? 35.688 -0.893 2.924 1 90.94 215 GLU A CA 1
ATOM 1730 C C . GLU A 1 215 ? 35.438 0.348 2.072 1 90.94 215 GLU A C 1
ATOM 1732 O O . GLU A 1 215 ? 34.438 1.029 2.246 1 90.94 215 GLU A O 1
ATOM 1737 N N . ASP A 1 216 ? 36.375 0.573 1.181 1 93.19 216 ASP A N 1
ATOM 1738 C CA . ASP A 1 216 ? 36.25 1.704 0.265 1 93.19 216 ASP A CA 1
ATOM 1739 C C . ASP A 1 216 ? 36.094 1.229 -1.177 1 93.19 216 ASP A C 1
ATOM 1741 O O . ASP A 1 216 ? 37.031 0.72 -1.782 1 93.19 216 ASP A O 1
ATOM 1745 N N . ILE A 1 217 ? 34.906 1.546 -1.729 1 94.56 217 ILE A N 1
ATOM 1746 C CA . ILE A 1 217 ? 34.562 0.983 -3.029 1 94.56 217 ILE A CA 1
ATOM 1747 C C . ILE A 1 217 ? 35.25 1.784 -4.137 1 94.56 217 ILE A C 1
ATOM 1749 O O . ILE A 1 217 ? 35.281 1.357 -5.293 1 94.56 217 ILE A O 1
ATOM 1753 N N . ASP A 1 218 ? 35.75 2.934 -3.84 1 93.12 218 ASP A N 1
ATOM 1754 C CA . ASP A 1 218 ? 36.406 3.783 -4.828 1 93.12 218 ASP A CA 1
ATOM 1755 C C . ASP A 1 218 ? 37.906 3.461 -4.922 1 93.12 218 ASP A C 1
ATOM 1757 O O . ASP A 1 218 ? 38.562 3.854 -5.879 1 93.12 218 ASP A O 1
ATOM 1761 N N . ARG A 1 219 ? 38.438 2.781 -3.871 1 93.12 219 ARG A N 1
ATOM 1762 C CA . ARG A 1 219 ? 39.875 2.531 -3.814 1 93.12 219 ARG A CA 1
ATOM 1763 C C . ARG A 1 219 ? 40.156 1.114 -3.332 1 93.12 219 ARG A C 1
ATOM 1765 O O . ARG A 1 219 ? 40.719 0.923 -2.246 1 93.12 219 ARG A O 1
ATOM 1772 N N . ILE A 1 220 ? 39.906 0.212 -4.176 1 92.19 220 ILE A N 1
ATOM 1773 C CA . ILE A 1 220 ? 40.25 -1.179 -3.906 1 92.19 220 ILE A CA 1
ATOM 1774 C C . ILE A 1 220 ? 41.688 -1.458 -4.398 1 92.19 220 ILE A C 1
ATOM 1776 O O . ILE A 1 220 ? 41.969 -1.298 -5.586 1 92.19 220 ILE A O 1
ATOM 1780 N N . PRO A 1 221 ? 42.438 -1.919 -3.523 1 90.94 221 PRO A N 1
ATOM 1781 C CA . PRO A 1 221 ? 43.844 -2.098 -3.92 1 90.94 221 PRO A CA 1
ATOM 1782 C C . PRO A 1 221 ? 44 -3.162 -5 1 90.94 221 PRO A C 1
ATOM 1784 O O . PRO A 1 221 ? 43.375 -4.227 -4.934 1 90.94 221 PRO A O 1
ATOM 1787 N N . GLY A 1 222 ? 44.875 -2.848 -5.957 1 89.25 222 GLY A N 1
ATOM 1788 C CA . GLY A 1 222 ? 45.25 -3.801 -6.988 1 89.25 222 GLY A CA 1
ATOM 1789 C C . GLY A 1 222 ? 44.344 -3.746 -8.203 1 89.25 222 GLY A C 1
ATOM 1790 O O . GLY A 1 222 ? 43.406 -2.947 -8.25 1 89.25 222 GLY A O 1
ATOM 1791 N N . ASN A 1 223 ? 44.75 -4.461 -9.203 1 88.75 223 ASN A N 1
ATOM 1792 C CA . ASN A 1 223 ? 44 -4.625 -10.438 1 88.75 223 ASN A CA 1
ATOM 1793 C C . ASN A 1 223 ? 43.062 -5.84 -10.367 1 88.75 223 ASN A C 1
ATOM 1795 O O . ASN A 1 223 ? 43.5 -6.969 -10.594 1 88.75 223 ASN A O 1
ATOM 1799 N N . VAL A 1 224 ? 41.844 -5.469 -10.062 1 88.44 224 VAL A N 1
ATOM 1800 C CA . VAL A 1 224 ? 40.844 -6.539 -10 1 88.44 224 VAL A CA 1
ATOM 1801 C C . VAL A 1 224 ? 40.125 -6.652 -11.344 1 88.44 224 VAL A C 1
ATOM 1803 O O . VAL A 1 224 ? 39.594 -5.66 -11.867 1 88.44 224 VAL A O 1
ATOM 1806 N N . SER A 1 225 ? 40.125 -7.84 -11.906 1 86.75 225 SER A N 1
ATOM 1807 C CA . SER A 1 225 ? 39.5 -8.047 -13.203 1 86.75 225 SER A CA 1
ATOM 1808 C C . SER A 1 225 ? 38 -8.328 -13.055 1 86.75 225 SER A C 1
ATOM 1810 O O . SER A 1 225 ? 37.594 -8.969 -12.094 1 86.75 225 SER A O 1
ATOM 1812 N N . GLY A 1 226 ? 37.25 -7.719 -13.945 1 86.94 226 GLY A N 1
ATOM 1813 C CA . GLY A 1 226 ? 35.812 -7.98 -13.961 1 86.94 226 GLY A CA 1
ATOM 1814 C C . GLY A 1 226 ? 35 -6.828 -14.516 1 86.94 226 GLY A C 1
ATOM 1815 O O . GLY A 1 226 ? 35.469 -5.695 -14.586 1 86.94 226 GLY A O 1
ATOM 1816 N N . LYS A 1 227 ? 33.844 -7.129 -14.891 1 87.69 227 LYS A N 1
ATOM 1817 C CA . LYS A 1 227 ? 32.969 -6.156 -15.531 1 87.69 227 LYS A CA 1
ATOM 1818 C C . LYS A 1 227 ? 32.469 -5.109 -14.531 1 87.69 227 LYS A C 1
ATOM 1820 O O . LYS A 1 227 ? 32.031 -4.031 -14.922 1 87.69 227 LYS A O 1
ATOM 1825 N N . VAL A 1 228 ? 32.625 -5.434 -13.281 1 93.31 228 VAL A N 1
ATOM 1826 C CA . VAL A 1 228 ? 32.094 -4.512 -12.289 1 93.31 228 VAL A CA 1
ATOM 1827 C C . VAL A 1 228 ? 33.219 -3.717 -11.648 1 93.31 228 VAL A C 1
ATOM 1829 O O . VAL A 1 228 ? 33.031 -3.082 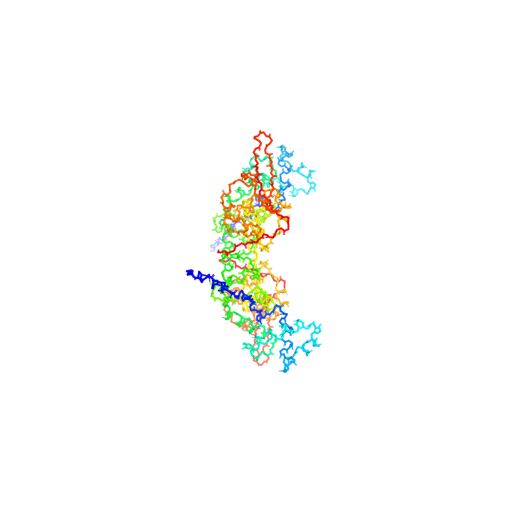-10.609 1 93.31 228 VAL A O 1
ATOM 1832 N N . PHE A 1 229 ? 34.375 -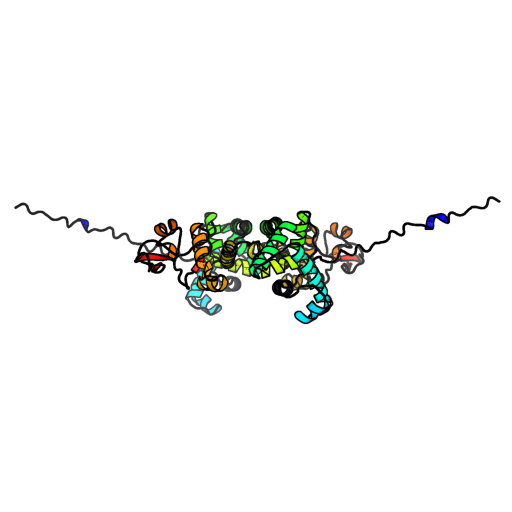3.719 -12.227 1 94 229 PHE A N 1
ATOM 1833 C CA . PHE A 1 229 ? 35.531 -2.965 -11.711 1 94 229 PHE A CA 1
ATOM 1834 C C . PHE A 1 229 ? 36.125 -2.09 -12.805 1 94 229 PHE A C 1
ATOM 1836 O O . PHE A 1 229 ? 36.188 -2.496 -13.969 1 94 229 PHE A O 1
ATOM 1843 N N . SER A 1 230 ? 36.438 -0.915 -12.43 1 93.94 230 SER A N 1
ATOM 1844 C CA . SER A 1 230 ? 37.25 -0.02 -13.25 1 93.94 230 SER A CA 1
ATOM 1845 C C . SER A 1 230 ? 38.594 0.277 -12.594 1 93.94 230 SER A C 1
ATOM 1847 O O . SER A 1 230 ? 38.656 0.686 -11.43 1 93.94 230 SER A O 1
ATOM 1849 N N . THR A 1 231 ? 39.656 0.076 -13.312 1 93.94 231 THR A N 1
ATOM 1850 C CA . THR A 1 231 ? 41 0.253 -12.742 1 93.94 231 THR A CA 1
ATOM 1851 C C . THR A 1 231 ? 41.531 1.634 -13.086 1 93.94 231 THR A C 1
ATOM 1853 O O . THR A 1 231 ? 41.312 2.15 -14.18 1 93.94 231 THR A O 1
ATOM 1856 N N . TRP A 1 232 ? 42.188 2.158 -12.078 1 92.88 232 TRP A N 1
ATOM 1857 C CA . TRP A 1 232 ? 42.844 3.443 -12.297 1 92.88 232 TRP A CA 1
ATOM 1858 C C . TRP A 1 232 ? 44.156 3.529 -11.531 1 92.88 232 TRP A C 1
ATOM 1860 O O . TRP A 1 232 ? 44.375 2.744 -10.609 1 92.88 232 TRP A O 1
ATOM 1870 N N . GLN A 1 233 ? 44.969 4.434 -11.93 1 93.75 233 GLN A N 1
ATOM 1871 C CA . GLN A 1 233 ? 46.281 4.594 -11.305 1 93.75 233 GLN A CA 1
ATOM 1872 C C . GLN A 1 233 ? 46.406 5.957 -10.633 1 93.75 233 GLN A C 1
ATOM 1874 O O . GLN A 1 233 ? 46.031 6.98 -11.211 1 93.75 233 GLN A O 1
ATOM 1879 N N . ASP A 1 234 ? 46.812 5.906 -9.367 1 91.31 234 ASP A N 1
ATOM 1880 C CA . ASP A 1 234 ? 47.094 7.148 -8.664 1 91.31 234 ASP A CA 1
ATOM 1881 C C . ASP A 1 234 ? 48.312 7.863 -9.281 1 91.31 234 ASP A C 1
ATOM 1883 O O . ASP A 1 234 ? 49.375 7.281 -9.398 1 91.31 234 ASP A O 1
ATOM 1887 N N . ARG A 1 235 ? 48.062 9.023 -9.562 1 91.81 235 ARG A N 1
ATOM 1888 C CA . ARG A 1 235 ? 49.094 9.758 -10.297 1 91.81 235 ARG A CA 1
ATOM 1889 C C . ARG A 1 235 ? 50.281 10.062 -9.406 1 91.81 235 ARG A C 1
ATOM 1891 O O . ARG A 1 235 ? 51.406 10.195 -9.891 1 91.81 235 ARG A O 1
ATOM 1898 N N . ILE A 1 236 ? 50.125 10.266 -8.195 1 92.12 236 ILE A N 1
ATOM 1899 C CA . ILE A 1 236 ? 51.156 10.664 -7.266 1 92.12 236 ILE A CA 1
ATOM 1900 C C . ILE A 1 236 ? 51.938 9.422 -6.805 1 92.12 236 ILE A C 1
ATOM 1902 O O . ILE A 1 236 ? 53.156 9.344 -6.969 1 92.12 236 ILE A O 1
ATOM 1906 N N . SER A 1 237 ? 51.344 8.422 -6.297 1 91.62 237 SER A N 1
ATOM 1907 C CA . SER A 1 237 ? 51.969 7.246 -5.711 1 91.62 237 SER A CA 1
ATOM 1908 C C . SER A 1 237 ? 52.281 6.203 -6.773 1 91.62 237 SER A C 1
ATOM 1910 O O . SER A 1 237 ? 53.156 5.344 -6.566 1 91.62 237 SER A O 1
ATOM 1912 N N . GLY A 1 238 ? 51.625 6.223 -7.941 1 91.44 238 GLY A N 1
ATOM 1913 C CA . GLY A 1 238 ? 51.781 5.223 -8.984 1 91.44 238 GLY A CA 1
ATOM 1914 C C . GLY A 1 238 ? 51.062 3.928 -8.695 1 91.44 238 GLY A C 1
ATOM 1915 O O . GLY A 1 238 ? 51.031 3.016 -9.523 1 91.44 238 GLY A O 1
ATOM 1916 N N . GLU A 1 239 ? 50.469 3.832 -7.516 1 93.62 239 GLU A N 1
ATOM 1917 C CA . GLU A 1 239 ? 49.781 2.617 -7.133 1 93.62 239 GLU A CA 1
ATOM 1918 C C . GLU A 1 239 ? 48.5 2.445 -7.945 1 93.62 239 GLU A C 1
ATOM 1920 O O . GLU A 1 239 ? 47.844 3.43 -8.328 1 93.62 239 GLU A O 1
ATOM 1925 N N . VAL A 1 240 ? 48.219 1.152 -8.195 1 94.38 240 VAL A N 1
ATOM 1926 C CA . VAL A 1 240 ? 47.031 0.815 -8.992 1 94.38 240 VAL A CA 1
ATOM 1927 C C . VAL A 1 240 ? 45.875 0.463 -8.078 1 94.38 240 VAL A C 1
ATOM 1929 O O . VAL A 1 240 ? 46.031 -0.291 -7.117 1 94.38 240 VAL A O 1
ATOM 1932 N N . TYR A 1 241 ? 44.75 1.084 -8.375 1 94.38 241 TYR A N 1
ATOM 1933 C CA . TYR A 1 241 ? 43.5 0.823 -7.617 1 94.38 241 TYR A CA 1
ATOM 1934 C C . TYR A 1 241 ? 42.375 0.44 -8.547 1 94.38 241 TYR A C 1
ATOM 1936 O O . TYR A 1 241 ? 42.438 0.698 -9.75 1 94.38 241 TYR A O 1
ATOM 1944 N N . SER A 1 242 ? 41.438 -0.314 -8.008 1 94.75 242 SER A N 1
ATOM 1945 C CA . SER A 1 242 ? 40.156 -0.59 -8.688 1 94.75 242 SER A CA 1
ATOM 1946 C C . SER A 1 242 ? 39 0.031 -7.941 1 94.75 242 SER A C 1
ATOM 1948 O O . SER A 1 242 ? 39.031 0.197 -6.723 1 94.75 242 SER A O 1
ATOM 1950 N N . GLU A 1 243 ? 38.094 0.449 -8.742 1 95.81 243 GLU A N 1
ATOM 1951 C CA . GLU A 1 243 ? 36.844 0.93 -8.141 1 95.81 243 GLU A CA 1
ATOM 1952 C C . GLU A 1 243 ? 35.656 0.056 -8.547 1 95.81 243 GLU A C 1
ATOM 1954 O O . GLU A 1 243 ? 35.625 -0.505 -9.641 1 95.81 243 GLU A O 1
ATOM 1959 N N . LEU A 1 244 ? 34.719 -0.023 -7.633 1 95.69 244 LEU A N 1
ATOM 1960 C CA . LEU A 1 244 ? 33.5 -0.793 -7.906 1 95.69 244 LEU A CA 1
ATOM 1961 C C . LEU A 1 244 ? 32.531 -0.003 -8.789 1 95.69 244 LEU A C 1
ATOM 1963 O O . LEU A 1 244 ? 32.25 1.162 -8.508 1 95.69 244 LEU A O 1
ATOM 1967 N N . VAL A 1 245 ? 32.156 -0.623 -9.852 1 95.12 245 VAL A N 1
ATOM 1968 C CA . VAL A 1 245 ? 31.188 -0.009 -10.75 1 95.12 245 VAL A CA 1
ATOM 1969 C C . VAL A 1 245 ? 29.953 -0.908 -10.867 1 95.12 245 VAL A C 1
ATOM 1971 O O . VAL A 1 245 ? 30.062 -2.133 -10.773 1 95.12 245 VAL A O 1
ATOM 1974 N N . ILE A 1 246 ? 28.828 -0.266 -10.984 1 95.56 246 ILE A N 1
ATOM 1975 C CA . ILE A 1 246 ? 27.594 -1.009 -11.219 1 95.56 246 ILE A CA 1
ATOM 1976 C C . ILE A 1 246 ? 27.078 -0.718 -12.617 1 95.56 246 ILE A C 1
ATOM 1978 O O . ILE A 1 246 ? 26.797 0.434 -12.953 1 95.56 246 ILE A O 1
ATOM 1982 N N . PRO A 1 247 ? 26.938 -1.725 -13.375 1 94.88 247 PRO A N 1
ATOM 1983 C CA . PRO A 1 247 ? 26.391 -1.488 -14.711 1 94.88 247 PRO A CA 1
ATOM 1984 C C . PRO A 1 247 ? 25.016 -0.845 -14.68 1 94.88 247 PRO A C 1
ATOM 1986 O O . PRO A 1 247 ? 24.188 -1.182 -13.82 1 94.88 247 PRO A O 1
ATOM 1989 N N . LEU A 1 248 ? 24.719 -0.061 -15.695 1 94.75 248 LEU A N 1
ATOM 1990 C CA . LEU A 1 248 ? 23.484 0.708 -15.734 1 94.75 248 LEU A CA 1
ATOM 1991 C C . LEU A 1 248 ? 22.266 -0.215 -15.82 1 94.75 248 LEU A C 1
ATOM 1993 O O . LEU A 1 248 ? 21.219 0.082 -15.258 1 94.75 248 LEU A O 1
ATOM 1997 N N . ARG A 1 249 ? 22.422 -1.355 -16.422 1 94.88 249 ARG A N 1
ATOM 1998 C CA . ARG A 1 249 ? 21.297 -2.25 -16.672 1 94.88 249 ARG A CA 1
ATOM 1999 C C . ARG A 1 249 ? 21.156 -3.281 -15.562 1 94.88 249 ARG A C 1
ATOM 2001 O O . ARG A 1 249 ? 20.219 -4.082 -15.57 1 94.88 249 ARG A O 1
ATOM 2008 N N . GLU A 1 250 ? 22.078 -3.156 -14.633 1 95.25 250 GLU A N 1
ATOM 2009 C CA . GLU A 1 250 ? 22.016 -4.074 -13.5 1 95.25 250 GLU A CA 1
ATOM 2010 C C . GLU A 1 250 ? 20.672 -3.965 -12.781 1 95.25 250 GLU A C 1
ATOM 2012 O O . GLU A 1 250 ? 20.219 -2.859 -12.477 1 95.25 250 GLU A O 1
ATOM 2017 N N . ARG A 1 251 ? 20.078 -5.148 -12.562 1 94.62 251 ARG A N 1
ATOM 2018 C CA . ARG A 1 251 ? 18.812 -5.172 -11.82 1 94.62 251 ARG A CA 1
ATOM 2019 C C . ARG A 1 251 ? 19.062 -5.477 -10.344 1 94.62 251 ARG A C 1
ATOM 2021 O O . ARG A 1 251 ? 19.656 -6.504 -10.008 1 94.62 251 ARG A O 1
ATOM 2028 N N . ILE A 1 252 ? 18.656 -4.562 -9.57 1 95.56 252 ILE A N 1
ATOM 2029 C CA . ILE A 1 252 ? 18.797 -4.68 -8.125 1 95.56 252 ILE A CA 1
ATOM 2030 C C . ILE A 1 252 ? 17.453 -5.066 -7.512 1 95.56 252 ILE A C 1
ATOM 2032 O O . ILE A 1 252 ? 16.438 -4.41 -7.758 1 95.56 252 ILE A O 1
ATOM 2036 N N . SER A 1 253 ? 17.422 -6.148 -6.711 1 91.38 253 SER A N 1
ATOM 2037 C CA . SER A 1 253 ? 16.172 -6.625 -6.133 1 91.38 253 SER A CA 1
ATOM 2038 C C . SER A 1 253 ? 16.234 -6.672 -4.609 1 91.38 253 SER A C 1
ATOM 2040 O O . SER A 1 253 ? 17.312 -6.859 -4.043 1 91.38 253 SER A O 1
ATOM 2042 N N . ALA A 1 254 ? 15.086 -6.43 -4.027 1 88.75 254 ALA A N 1
ATOM 2043 C CA . ALA A 1 254 ? 15.008 -6.496 -2.57 1 88.75 254 ALA A CA 1
ATOM 2044 C C . ALA A 1 254 ? 15.109 -7.938 -2.08 1 88.75 254 ALA A C 1
ATOM 2046 O O . ALA A 1 254 ? 14.625 -8.859 -2.742 1 88.75 254 ALA A O 1
ATOM 2047 N N . ARG A 1 255 ? 15.773 -8.078 -0.937 1 83.62 255 ARG A N 1
ATOM 2048 C CA . ARG A 1 255 ? 15.797 -9.352 -0.225 1 83.62 255 ARG A CA 1
ATOM 2049 C C . ARG A 1 255 ? 14.898 -9.312 1.007 1 83.62 255 ARG A C 1
ATOM 2051 O O . ARG A 1 255 ? 14.898 -8.32 1.748 1 83.62 255 ARG A O 1
ATOM 2058 N N . TRP A 1 256 ? 13.984 -10.344 1.057 1 72.75 256 TRP A N 1
ATOM 2059 C CA . TRP A 1 256 ? 13.062 -10.359 2.189 1 72.75 256 TRP A CA 1
ATOM 2060 C C . TRP A 1 256 ? 13.367 -11.523 3.125 1 72.75 256 TRP A C 1
ATOM 2062 O O . TRP A 1 256 ? 13.391 -12.68 2.697 1 72.75 256 TRP A O 1
ATOM 2072 N N . HIS A 1 257 ? 14.516 -11.852 3.836 1 61.19 257 HIS A N 1
ATOM 2073 C CA . HIS A 1 257 ? 14.703 -12.984 4.738 1 61.19 257 HIS A CA 1
ATOM 2074 C C . HIS A 1 257 ? 14.102 -12.703 6.109 1 61.19 257 HIS A C 1
ATOM 2076 O O . HIS A 1 257 ? 13.977 -11.547 6.512 1 61.19 257 HIS A O 1
ATOM 2082 N N . MET B 1 1 ? -56.5 39.781 50.375 1 29.12 1 MET B N 1
ATOM 2083 C CA . MET B 1 1 ? -56.312 40.25 49 1 29.12 1 MET B CA 1
ATOM 2084 C C . MET B 1 1 ? -54.844 40.406 48.656 1 29.12 1 MET B C 1
ATOM 2086 O O . MET B 1 1 ? -54.406 41.5 48.312 1 29.12 1 MET B O 1
ATOM 2090 N N . LYS B 1 2 ? -54 39.594 49.469 1 33.25 2 LYS B N 1
ATOM 2091 C CA . LYS B 1 2 ? -52.531 39.625 49.469 1 33.25 2 LYS B CA 1
ATOM 2092 C C . LYS B 1 2 ? -52 39.406 48.062 1 33.25 2 LYS B C 1
ATOM 2094 O O . LYS B 1 2 ? -52.469 38.5 47.344 1 33.25 2 LYS B O 1
ATOM 2099 N N . GLU B 1 3 ? -51.469 40.531 47.5 1 30.53 3 GLU B N 1
ATOM 2100 C CA . GLU B 1 3 ? -50.781 40.812 46.25 1 30.53 3 GLU B CA 1
ATOM 2101 C C . GLU B 1 3 ? -49.688 39.781 46 1 30.53 3 GLU B C 1
ATOM 2103 O O . GLU B 1 3 ? -48.812 39.562 46.844 1 30.53 3 GLU B O 1
ATOM 2108 N N . HIS B 1 4 ? -50.062 38.656 45.312 1 29.66 4 HIS B N 1
ATOM 2109 C CA . HIS B 1 4 ? -49.188 37.594 44.844 1 29.66 4 HIS B CA 1
ATOM 2110 C C . HIS B 1 4 ? -48.094 38.156 43.969 1 29.66 4 HIS B C 1
ATOM 2112 O O . HIS B 1 4 ? -48.344 38.719 42.906 1 29.66 4 HIS B O 1
ATOM 2118 N N . HIS B 1 5 ? -47.156 38.875 44.562 1 32.06 5 HIS B N 1
ATOM 2119 C CA . HIS B 1 5 ? -45.938 39.375 43.906 1 32.06 5 HIS B CA 1
ATOM 2120 C C . HIS B 1 5 ? -45.281 38.25 43.094 1 32.06 5 HIS B C 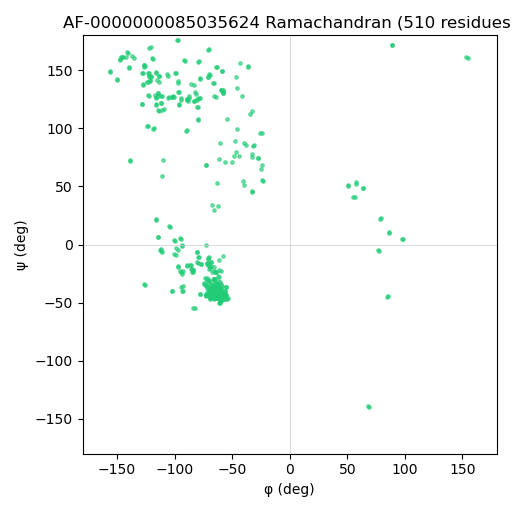1
ATOM 2122 O O . HIS B 1 5 ? -44.875 37.219 43.656 1 32.06 5 HIS B O 1
ATOM 2128 N N . SER B 1 6 ? -45.812 37.938 41.812 1 31.3 6 SER B N 1
ATOM 2129 C CA . SER B 1 6 ? -45.375 37.031 40.781 1 31.3 6 SER B CA 1
ATOM 2130 C C . SER B 1 6 ? -43.875 37.156 40.5 1 31.3 6 SER B C 1
ATOM 2132 O O . SER B 1 6 ? -43.312 38.219 40.688 1 31.3 6 SER B O 1
ATOM 2134 N N . SER B 1 7 ? -43.25 35.938 40.188 1 32.59 7 SER B N 1
ATOM 2135 C CA . SER B 1 7 ? -42 35.188 40.031 1 32.59 7 SER B CA 1
ATOM 2136 C C . SER B 1 7 ? -41.188 35.688 38.844 1 32.59 7 SER B C 1
ATOM 2138 O O . SER B 1 7 ? -41.25 35.125 37.75 1 32.59 7 SER B O 1
ATOM 2140 N N . THR B 1 8 ? -41.25 37.031 38.562 1 34.53 8 THR B N 1
ATOM 2141 C CA . THR B 1 8 ? -40.594 37.531 37.344 1 34.53 8 THR B CA 1
ATOM 2142 C C . THR B 1 8 ? -39.094 37.25 37.406 1 34.53 8 THR B C 1
ATOM 2144 O O . THR B 1 8 ? -38.375 37.625 36.469 1 34.53 8 THR B O 1
ATOM 2147 N N . GLU B 1 9 ? -38.625 36.875 38.625 1 32.59 9 GLU B N 1
ATOM 2148 C CA . GLU B 1 9 ? -37.188 37.062 38.688 1 32.59 9 GLU B CA 1
ATOM 2149 C C . GLU B 1 9 ? -36.438 36.094 37.75 1 32.59 9 GLU B C 1
ATOM 2151 O O . GLU B 1 9 ? -35.25 36.219 37.562 1 32.59 9 GLU B O 1
ATOM 2156 N N . HIS B 1 10 ? -37.062 34.938 37.406 1 30.75 10 HIS B N 1
ATOM 2157 C CA . HIS B 1 10 ? -36.125 33.875 37 1 30.75 10 HIS B CA 1
ATOM 2158 C C . HIS B 1 10 ? -35.531 34.188 35.625 1 30.75 10 HIS B C 1
ATOM 2160 O O . HIS B 1 10 ? -34.875 33.312 35.031 1 30.75 10 HIS B O 1
ATOM 2166 N N . GLY B 1 11 ? -35.875 35.281 34.969 1 25.11 11 GLY B N 1
ATOM 2167 C CA . GLY B 1 11 ? -35.469 35.375 33.594 1 25.11 11 GLY B CA 1
ATOM 2168 C C . GLY B 1 11 ? -33.938 35.531 33.438 1 25.11 11 GLY B C 1
ATOM 2169 O O . GLY B 1 11 ? -33.469 35.844 32.344 1 25.11 11 GLY B O 1
ATOM 2170 N N . LYS B 1 12 ? -33.312 35.938 34.531 1 34.81 12 LYS B N 1
ATOM 2171 C CA . LYS B 1 12 ? -31.938 36.156 34.125 1 34.81 12 LYS B CA 1
ATOM 2172 C C . LYS B 1 12 ? -31.281 34.875 33.656 1 34.81 12 LYS B C 1
ATOM 2174 O O . LYS B 1 12 ? -30.875 34.031 34.469 1 34.81 12 LYS B O 1
ATOM 2179 N N . LEU B 1 13 ? -31.922 34.188 32.719 1 28.41 13 LEU B N 1
ATOM 2180 C CA . LEU B 1 13 ? -31.25 33.062 32.062 1 28.41 13 LEU B CA 1
ATOM 2181 C C . LEU B 1 13 ? -29.797 33.406 31.766 1 28.41 13 LEU B C 1
ATOM 2183 O O . LEU B 1 13 ? -29.484 34.531 31.422 1 28.41 13 LEU B O 1
ATOM 2187 N N . PHE B 1 14 ? -28.844 32.5 32.219 1 32.03 14 PHE B N 1
ATOM 2188 C CA . PHE B 1 14 ? -27.406 32.344 31.953 1 32.03 14 PHE B CA 1
ATOM 2189 C C . PHE B 1 14 ? -27.094 32.5 30.469 1 32.03 14 PHE B C 1
ATOM 2191 O O . PHE B 1 14 ? -27.547 31.672 29.656 1 32.03 14 PHE B O 1
ATOM 2198 N N . GLN B 1 15 ? -27.078 33.719 29.922 1 29.2 15 GLN B N 1
ATOM 2199 C CA . GLN B 1 15 ? -26.359 33.906 28.656 1 29.2 15 GLN B CA 1
ATOM 2200 C C . GLN B 1 15 ? -25.031 33.125 28.656 1 29.2 15 GLN B C 1
ATOM 2202 O O . GLN B 1 15 ? -24.047 33.594 29.234 1 29.2 15 GLN B O 1
ATOM 2207 N N . LEU B 1 16 ? -25.062 31.828 28.906 1 31.42 16 LEU B N 1
ATOM 2208 C CA . LEU B 1 16 ? -23.875 31.094 28.484 1 31.42 16 LEU B CA 1
ATOM 2209 C C . LEU B 1 16 ? -23.344 31.625 27.156 1 31.42 16 LEU B C 1
ATOM 2211 O O . LEU B 1 16 ? -24.062 31.578 26.141 1 31.42 16 LEU B O 1
ATOM 2215 N N . SER B 1 17 ? -22.531 32.656 27.141 1 29.95 17 SER B N 1
ATOM 2216 C CA . SER B 1 17 ? -21.672 32.906 25.984 1 29.95 17 SER B CA 1
ATOM 2217 C C . SER B 1 17 ? -21.234 31.625 25.312 1 29.95 17 SER B C 1
ATOM 2219 O O . SER B 1 17 ? -20.531 30.812 25.906 1 29.95 17 SER B O 1
ATOM 2221 N N . LEU B 1 18 ? -22.016 30.953 24.578 1 33.38 18 LEU B N 1
ATOM 2222 C CA . LEU B 1 18 ? -21.5 30.078 23.531 1 33.38 18 LEU B CA 1
ATOM 2223 C C . LEU B 1 18 ? -20.219 30.656 22.938 1 33.38 18 LEU B C 1
ATOM 2225 O O . LEU B 1 18 ? -20.266 31.578 22.109 1 33.38 18 LEU B O 1
ATOM 2229 N N . GLY B 1 19 ? -19.203 31.156 23.672 1 32.62 19 GLY B N 1
ATOM 2230 C CA . GLY B 1 19 ? -17.906 31.281 23.047 1 32.62 19 GLY B CA 1
ATOM 2231 C C . GLY B 1 19 ? -17.672 30.281 21.938 1 32.62 19 GLY B C 1
ATOM 2232 O O . GLY B 1 19 ? -17.641 29.062 22.188 1 32.62 19 GLY B O 1
ATOM 2233 N N . LEU B 1 20 ? -18.234 30.422 20.812 1 34.88 20 LEU B N 1
ATOM 2234 C CA . LEU B 1 20 ? -17.781 29.719 19.609 1 34.88 20 LEU B CA 1
ATOM 2235 C C . LEU B 1 20 ? -16.312 29.328 19.734 1 34.88 20 LEU B C 1
ATOM 2237 O O . LEU B 1 20 ? -15.438 30.188 19.766 1 34.88 20 LEU B O 1
ATOM 2241 N N . TRP B 1 21 ? -15.898 28.438 20.562 1 35.81 21 TRP B N 1
ATOM 2242 C CA . TRP B 1 21 ? -14.609 27.766 20.469 1 35.81 21 TRP B CA 1
ATOM 2243 C C . TRP B 1 21 ? -14.094 27.797 19.031 1 35.81 21 TRP B C 1
ATOM 2245 O O . TRP B 1 21 ? -14.609 27.062 18.172 1 35.81 21 TRP B O 1
ATOM 2255 N N . ARG B 1 22 ? -13.992 28.906 18.438 1 36.72 22 ARG B N 1
ATOM 2256 C CA . ARG B 1 22 ? -13.227 28.922 17.188 1 36.72 22 ARG B CA 1
ATOM 2257 C C . ARG B 1 22 ? -12.109 27.891 17.234 1 36.72 22 ARG B C 1
ATOM 2259 O O . ARG B 1 22 ? -11.305 27.859 18.172 1 36.72 22 ARG B O 1
ATOM 2266 N N . MET B 1 23 ? -12.328 26.719 16.938 1 42.5 23 MET B N 1
ATOM 2267 C CA . MET B 1 23 ? -11.219 25.781 16.75 1 42.5 23 MET B CA 1
ATOM 2268 C C . MET B 1 23 ? -9.945 26.531 16.375 1 42.5 23 MET B C 1
ATOM 2270 O O . MET B 1 23 ? -9.938 27.344 15.438 1 42.5 23 MET B O 1
ATOM 2274 N N . PRO B 1 24 ? -9.078 26.828 17.359 1 55.78 24 PRO B N 1
ATOM 2275 C CA . PRO B 1 24 ? -7.848 27.547 17 1 55.78 24 PRO B CA 1
ATOM 2276 C C . PRO B 1 24 ? -7.316 27.156 15.617 1 55.78 24 PRO B C 1
ATOM 2278 O O . PRO B 1 24 ? -7.496 26.016 15.18 1 55.78 24 PRO B O 1
ATOM 2281 N N . GLY B 1 25 ? -7.359 28.078 14.633 1 78.31 25 GLY B N 1
ATOM 2282 C CA . GLY B 1 25 ? -6.832 27.891 13.289 1 78.31 25 GLY B CA 1
ATOM 2283 C C . GLY B 1 25 ? -5.562 27.062 13.258 1 78.31 25 GLY B C 1
ATOM 2284 O O . GLY B 1 25 ? -4.988 26.75 14.305 1 78.31 25 GLY B O 1
ATOM 2285 N N . SER B 1 26 ? -5.25 26.375 12.195 1 89.69 26 SER B N 1
ATOM 2286 C CA . SER B 1 26 ? -4.055 25.562 12.016 1 89.69 26 SER B CA 1
ATOM 2287 C C . SER B 1 26 ? -2.789 26.406 12.156 1 89.69 26 SER B C 1
ATOM 2289 O O . SER B 1 26 ? -2.758 27.562 11.742 1 89.69 26 SER B O 1
ATOM 2291 N N . ASN B 1 27 ? -1.832 25.906 12.938 1 92.31 27 ASN B N 1
ATOM 2292 C CA . ASN B 1 27 ? -0.544 26.578 13.07 1 92.31 27 ASN B CA 1
ATOM 2293 C C . ASN B 1 27 ? 0.227 26.594 11.758 1 92.31 27 ASN B C 1
ATOM 2295 O O . ASN B 1 27 ? 1.051 27.469 11.523 1 92.31 27 ASN B O 1
ATOM 2299 N N . PHE B 1 28 ? -0.004 25.625 11 1 96.62 28 PHE B N 1
ATOM 2300 C CA . PHE B 1 28 ? 0.653 25.531 9.703 1 96.62 28 PHE B CA 1
ATOM 2301 C C . PHE B 1 28 ? -0.25 24.859 8.68 1 96.62 28 PHE B C 1
ATOM 2303 O O . PHE B 1 28 ? -1.237 24.219 9.047 1 96.62 28 PHE B O 1
ATOM 2310 N N . TYR B 1 29 ? 0.07 25.125 7.398 1 97.31 29 TYR B N 1
ATOM 2311 C CA . TYR B 1 29 ? -0.786 24.719 6.285 1 97.31 29 TYR B CA 1
ATOM 2312 C C . TYR B 1 29 ? -0.002 23.922 5.254 1 97.31 29 TYR B C 1
ATOM 2314 O O . TYR B 1 29 ? 1.229 23.969 5.227 1 97.31 29 TYR B O 1
ATOM 2322 N N . PRO B 1 30 ? -0.713 23.062 4.484 1 97.5 30 PRO B N 1
ATOM 2323 C CA . PRO B 1 30 ? -0.042 22.219 3.486 1 97.5 30 PRO B CA 1
ATOM 2324 C C . PRO B 1 30 ? 0.423 23.016 2.268 1 97.5 30 PRO B C 1
ATOM 2326 O O . PRO B 1 30 ? -0.06 22.781 1.155 1 97.5 30 PRO B O 1
ATOM 2329 N N . LEU B 1 31 ? 1.392 23.844 2.506 1 97.56 31 LEU B N 1
ATOM 2330 C CA . LEU B 1 31 ? 2.008 24.656 1.468 1 97.56 31 LEU B CA 1
ATOM 2331 C C . LEU B 1 31 ? 3.311 24.031 0.984 1 97.56 31 LEU B C 1
ATOM 2333 O O . LEU B 1 31 ? 4.008 23.375 1.753 1 97.56 31 LEU B O 1
ATOM 2337 N N . PRO B 1 32 ? 3.639 24.219 -0.307 1 97.19 32 PRO B N 1
ATOM 2338 C CA . PRO B 1 32 ? 4.875 23.609 -0.799 1 97.19 32 PRO B CA 1
ATOM 2339 C C . PRO B 1 32 ? 6.109 24.062 -0.029 1 97.19 32 PRO B C 1
ATOM 2341 O O . PRO B 1 32 ? 6.332 25.266 0.12 1 97.19 32 PRO B O 1
ATOM 2344 N N . LEU B 1 33 ? 6.891 23.156 0.354 1 96.94 33 LEU B N 1
ATOM 2345 C CA . LEU B 1 33 ? 8.102 23.453 1.104 1 96.94 33 LEU B CA 1
ATOM 2346 C C . LEU B 1 33 ? 9.062 24.297 0.264 1 96.94 33 LEU B C 1
ATOM 2348 O O . LEU B 1 33 ? 9.766 25.156 0.794 1 96.94 33 LEU B O 1
ATOM 2352 N N . LYS B 1 34 ? 9.086 24.016 -1.007 1 96 34 LYS B N 1
ATOM 2353 C CA . LYS B 1 34 ? 9.961 24.75 -1.909 1 96 34 LYS B CA 1
ATOM 2354 C C . LYS B 1 34 ? 9.664 26.25 -1.84 1 96 34 LYS B C 1
ATOM 2356 O O . LYS B 1 34 ? 10.586 27.078 -1.822 1 96 34 LYS B O 1
ATOM 2361 N N . ASN B 1 35 ? 8.398 26.562 -1.793 1 96.31 35 ASN B N 1
ATOM 2362 C CA . ASN B 1 35 ? 7.996 27.953 -1.692 1 96.31 35 ASN B CA 1
ATOM 2363 C C . ASN B 1 35 ? 8.336 28.547 -0.323 1 96.31 35 ASN B C 1
ATOM 2365 O O . ASN B 1 35 ? 8.742 29.703 -0.219 1 96.31 35 ASN B O 1
ATOM 2369 N N . LEU B 1 36 ? 8.18 27.75 0.656 1 96.31 36 LEU B N 1
ATOM 2370 C CA . LEU B 1 36 ? 8.5 28.203 2.006 1 96.31 36 LEU B CA 1
ATOM 2371 C C . LEU B 1 36 ? 10 28.469 2.148 1 96.31 36 LEU B C 1
ATOM 2373 O O . LEU B 1 36 ? 10.398 29.469 2.75 1 96.31 36 LEU B O 1
ATOM 2377 N N . TYR B 1 37 ? 10.773 27.609 1.571 1 95.94 37 TYR B N 1
ATOM 2378 C CA . TYR B 1 37 ? 12.211 27.828 1.559 1 95.94 37 TYR B CA 1
ATOM 2379 C C . TYR B 1 37 ? 12.578 29.094 0.811 1 95.94 37 TYR B C 1
ATOM 2381 O O . TYR B 1 37 ? 13.414 29.875 1.27 1 95.94 37 TYR B O 1
ATOM 2389 N N . LYS B 1 38 ? 11.977 29.266 -0.339 1 94.5 38 LYS B N 1
ATOM 2390 C CA . LYS B 1 38 ? 12.211 30.469 -1.131 1 94.5 38 LYS B CA 1
ATOM 2391 C C . LYS B 1 38 ? 11.906 31.719 -0.318 1 94.5 38 LYS B C 1
ATOM 2393 O O . LYS B 1 38 ? 12.672 32.688 -0.36 1 94.5 38 LYS B O 1
ATOM 2398 N N . LEU B 1 39 ? 10.891 31.703 0.378 1 94.75 39 LEU B N 1
ATOM 2399 C CA . LEU B 1 39 ? 10.516 32.844 1.204 1 94.75 39 LEU B CA 1
ATOM 2400 C C . LEU B 1 39 ? 11.508 33.062 2.344 1 94.75 39 LEU B C 1
ATOM 2402 O O . LEU B 1 39 ? 11.906 34.188 2.641 1 94.75 39 LEU B O 1
ATOM 2406 N N . ALA B 1 40 ? 11.914 31.969 2.973 1 93.31 40 ALA B N 1
ATOM 2407 C CA . ALA B 1 40 ? 12.82 32.031 4.113 1 93.31 40 ALA B CA 1
ATOM 2408 C C . ALA B 1 40 ? 14.172 32.625 3.717 1 93.31 40 ALA B C 1
ATOM 2410 O O . ALA B 1 40 ? 14.828 33.281 4.523 1 93.31 40 ALA B O 1
ATOM 2411 N N . THR B 1 41 ? 14.523 32.375 2.504 1 91.5 41 THR B N 1
ATOM 2412 C CA . THR B 1 41 ? 15.852 32.812 2.074 1 91.5 41 THR B CA 1
ATOM 2413 C C . THR B 1 41 ? 15.789 34.156 1.397 1 91.5 41 THR B C 1
ATOM 2415 O O . THR B 1 41 ? 16.797 34.875 1.328 1 91.5 41 THR B O 1
ATOM 2418 N N . SER B 1 42 ? 14.68 34.531 0.879 1 88.62 42 SER B N 1
ATOM 2419 C CA . SER B 1 42 ? 14.578 35.75 0.079 1 88.62 42 SER B CA 1
ATOM 2420 C C . SER B 1 42 ? 14.141 36.938 0.928 1 88.62 42 SER B C 1
ATOM 2422 O O . SER B 1 42 ? 14.352 38.094 0.553 1 88.62 42 SER B O 1
ATOM 2424 N N . MET B 1 43 ? 13.477 36.625 2.043 1 83.12 43 MET B N 1
ATOM 2425 C CA . MET B 1 43 ? 12.852 37.719 2.754 1 83.12 43 MET B CA 1
ATOM 2426 C C . MET B 1 43 ? 13.492 37.938 4.117 1 83.12 43 MET B C 1
ATOM 2428 O O . MET B 1 43 ? 13.766 36.969 4.836 1 83.12 43 MET B O 1
ATOM 2432 N N . ARG B 1 44 ? 13.82 39.156 4.355 1 78.06 44 ARG B N 1
ATOM 2433 C CA . ARG B 1 44 ? 14.359 39.531 5.668 1 78.06 44 ARG B CA 1
ATOM 2434 C C . ARG B 1 44 ? 13.242 39.656 6.699 1 78.06 44 ARG B C 1
ATOM 2436 O O . ARG B 1 44 ? 13.367 39.156 7.82 1 78.06 44 ARG B O 1
ATOM 2443 N N . GLU B 1 45 ? 12.172 40.281 6.227 1 80.69 45 GLU B N 1
ATOM 2444 C CA . GLU B 1 45 ? 10.984 40.438 7.066 1 80.69 45 GLU B CA 1
ATOM 2445 C C . GLU B 1 45 ? 9.758 39.844 6.383 1 80.69 45 GLU B C 1
ATOM 2447 O O . GLU B 1 45 ? 9.5 40.094 5.207 1 80.69 45 GLU B O 1
ATOM 2452 N N . LEU B 1 46 ? 9.133 39.031 7.145 1 83.06 46 LEU B N 1
ATOM 2453 C CA . LEU B 1 46 ? 7.953 38.375 6.594 1 83.06 46 LEU B CA 1
ATOM 2454 C C . LEU B 1 46 ? 6.738 39.281 6.633 1 83.06 46 LEU B C 1
ATOM 2456 O O . LEU B 1 46 ? 6.316 39.719 7.707 1 83.06 46 LEU B O 1
ATOM 2460 N N . ASP B 1 47 ? 6.289 39.781 5.445 1 89.19 47 ASP B N 1
ATOM 2461 C CA . ASP B 1 47 ? 5.07 40.562 5.34 1 89.19 47 ASP B CA 1
ATOM 2462 C C . ASP B 1 47 ? 4.141 40 4.266 1 89.19 47 ASP B C 1
ATOM 2464 O O . ASP B 1 47 ? 4.602 39.531 3.223 1 89.19 47 ASP B O 1
ATOM 2468 N N . VAL B 1 48 ? 2.893 40.125 4.488 1 94.06 48 VAL B N 1
ATOM 2469 C CA . VAL B 1 48 ? 1.859 39.5 3.656 1 94.06 48 VAL B CA 1
ATOM 2470 C C . VAL B 1 48 ? 1.921 40.094 2.246 1 94.06 48 VAL B C 1
ATOM 2472 O O . VAL B 1 48 ? 1.781 39.375 1.26 1 94.06 48 VAL B O 1
ATOM 2475 N N . ASN B 1 49 ? 2.148 41.375 2.176 1 93.25 49 ASN B N 1
ATOM 2476 C CA . ASN B 1 49 ? 2.195 42.031 0.871 1 93.25 49 ASN B CA 1
ATOM 2477 C C . ASN B 1 49 ? 3.389 41.531 0.048 1 93.25 49 ASN B C 1
ATOM 2479 O O . ASN B 1 49 ? 3.264 41.312 -1.154 1 93.25 49 ASN B O 1
ATOM 2483 N N . SER B 1 50 ? 4.496 41.469 0.676 1 94 50 SER B N 1
ATOM 2484 C CA . SER B 1 50 ? 5.695 41 -0.005 1 94 50 SER B CA 1
ATOM 2485 C C . SER B 1 50 ? 5.531 39.531 -0.475 1 94 50 SER B C 1
ATOM 2487 O O . SER B 1 50 ? 5.992 39.188 -1.559 1 94 50 SER B O 1
ATOM 2489 N N . ILE B 1 51 ? 4.879 38.719 0.331 1 95.75 51 ILE B N 1
ATOM 2490 C CA . ILE B 1 51 ? 4.637 37.344 -0.018 1 95.75 51 ILE B CA 1
ATOM 2491 C C . ILE B 1 51 ? 3.719 37.25 -1.236 1 95.75 51 ILE B C 1
ATOM 2493 O O . ILE B 1 51 ? 3.973 36.5 -2.166 1 95.75 51 ILE B O 1
ATOM 2497 N N . MET B 1 52 ? 2.645 38.062 -1.246 1 95.94 52 MET B N 1
ATOM 2498 C CA . MET B 1 52 ? 1.704 38.094 -2.361 1 95.94 52 MET B CA 1
ATOM 2499 C C . MET B 1 52 ? 2.422 38.406 -3.668 1 95.94 52 MET B C 1
ATOM 2501 O O . MET B 1 52 ? 2.148 37.812 -4.699 1 95.94 52 MET B O 1
ATOM 2505 N N . SER B 1 53 ? 3.322 39.375 -3.58 1 93.31 53 SER B N 1
ATOM 2506 C CA . SER B 1 53 ? 4.031 39.844 -4.77 1 93.31 53 SER B CA 1
ATOM 2507 C C . SER B 1 53 ? 5.016 38.781 -5.27 1 93.31 53 SER B C 1
ATOM 2509 O O . SER B 1 53 ? 5.117 38.531 -6.473 1 93.31 53 SER B O 1
ATOM 2511 N N . LEU B 1 54 ? 5.691 38.188 -4.344 1 94.25 54 LEU B N 1
ATOM 2512 C CA . LEU B 1 54 ? 6.75 37.25 -4.699 1 94.25 54 LEU B CA 1
ATOM 2513 C C . LEU B 1 54 ? 6.168 35.938 -5.242 1 94.25 54 LEU B C 1
ATOM 2515 O O . LEU B 1 54 ? 6.672 35.406 -6.23 1 94.25 54 LEU B O 1
ATOM 2519 N N . LEU B 1 55 ? 5.109 35.406 -4.617 1 95.5 55 LEU B N 1
ATOM 2520 C CA . LEU B 1 55 ? 4.57 34.125 -4.98 1 95.5 55 LEU B CA 1
ATOM 2521 C C . LEU B 1 55 ? 3.348 34.25 -5.879 1 95.5 55 LEU B C 1
ATOM 2523 O O . LEU B 1 55 ? 2.854 33.281 -6.43 1 95.5 55 LEU B O 1
ATOM 2527 N N . LYS B 1 56 ? 2.818 35.5 -6.059 1 95.62 56 LYS B N 1
ATOM 2528 C CA . LYS B 1 56 ? 1.648 35.781 -6.887 1 95.62 56 LYS B CA 1
ATOM 2529 C C . LYS B 1 56 ? 0.437 34.969 -6.418 1 95.62 56 LYS B C 1
ATOM 2531 O O . LYS B 1 56 ? -0.187 34.25 -7.203 1 95.62 56 LYS B O 1
ATOM 2536 N N . VAL B 1 57 ? 0.167 35.125 -5.156 1 95.94 57 VAL B N 1
ATOM 2537 C CA . VAL B 1 57 ? -0.943 34.375 -4.555 1 95.94 57 VAL B CA 1
ATOM 2538 C C . VAL B 1 57 ? -1.942 35.375 -3.949 1 95.94 57 VAL B C 1
ATOM 2540 O O . VAL B 1 57 ? -1.656 36.562 -3.836 1 95.94 57 VAL B O 1
ATOM 2543 N N . SER B 1 58 ? -3.115 34.844 -3.576 1 96.06 58 SER B N 1
ATOM 2544 C CA . SER B 1 58 ? -4.145 35.656 -2.93 1 96.06 58 SER B CA 1
ATOM 2545 C C . SER B 1 58 ? -3.732 36.062 -1.515 1 96.06 58 SER B C 1
ATOM 2547 O O . SER B 1 58 ? -2.781 35.5 -0.963 1 96.06 58 SER B O 1
ATOM 2549 N N . LYS B 1 59 ? -4.441 36.969 -0.906 1 95.25 59 LYS B N 1
ATOM 2550 C CA . LYS B 1 59 ? -4.16 37.438 0.445 1 95.25 59 LYS B CA 1
ATOM 2551 C C . LYS B 1 59 ? -4.305 36.312 1.466 1 95.25 59 LYS B C 1
ATOM 2553 O O . LYS B 1 59 ? -3.463 36.156 2.352 1 95.25 59 LYS B O 1
ATOM 2558 N N . ARG B 1 60 ? -5.324 35.531 1.264 1 94.38 60 ARG B N 1
ATOM 2559 C CA . ARG B 1 60 ? -5.582 34.438 2.186 1 94.38 60 ARG B CA 1
ATOM 2560 C C . ARG B 1 60 ? -4.422 33.438 2.188 1 94.38 60 ARG B C 1
ATOM 2562 O O . ARG B 1 60 ? -3.961 33.031 3.25 1 94.38 60 ARG B O 1
ATOM 2569 N N . LYS B 1 61 ? -3.967 33.156 1.021 1 96.25 61 LYS B N 1
ATOM 2570 C CA . LYS B 1 61 ? -2.852 32.219 0.899 1 96.25 61 LYS B CA 1
ATOM 2571 C C . LYS B 1 61 ? -1.567 32.812 1.463 1 96.25 61 LYS B C 1
ATOM 2573 O O . LYS B 1 61 ? -0.765 32.125 2.08 1 96.25 61 LYS B O 1
ATOM 2578 N N . ALA B 1 62 ? -1.438 34.062 1.245 1 96.44 62 ALA B N 1
ATOM 2579 C CA . ALA B 1 62 ? -0.258 34.75 1.769 1 96.44 62 ALA B CA 1
ATOM 2580 C C . ALA B 1 62 ? -0.239 34.719 3.295 1 96.44 62 ALA B C 1
ATOM 2582 O O . ALA B 1 62 ? 0.821 34.562 3.904 1 96.44 62 ALA B O 1
ATOM 2583 N N . GLU B 1 63 ? -1.388 34.844 3.857 1 95.62 63 GLU B N 1
ATOM 2584 C CA . GLU B 1 63 ? -1.5 34.781 5.309 1 95.62 63 GLU B CA 1
ATOM 2585 C C . GLU B 1 63 ? -1.142 33.375 5.816 1 95.62 63 GLU B C 1
ATOM 2587 O O . GLU B 1 63 ? -0.514 33.25 6.867 1 95.62 63 GLU B O 1
ATOM 2592 N N . GLN B 1 64 ? -1.537 32.406 5.074 1 96.44 64 GLN B N 1
ATOM 2593 C CA . GLN B 1 64 ? -1.188 31.031 5.426 1 96.44 64 GLN B CA 1
ATOM 2594 C C . GLN B 1 64 ? 0.318 30.812 5.34 1 96.44 64 GLN B C 1
ATOM 2596 O O . GLN B 1 64 ? 0.901 30.141 6.191 1 96.44 64 GLN B O 1
ATOM 2601 N N . TYR B 1 65 ? 0.923 31.438 4.34 1 96.94 65 TYR B N 1
ATOM 2602 C CA . TYR B 1 65 ? 2.371 31.328 4.199 1 96.94 65 TYR B CA 1
ATOM 2603 C C . TYR B 1 65 ? 3.086 32 5.367 1 96.94 65 TYR B C 1
ATOM 2605 O O . TYR B 1 65 ? 4.055 31.453 5.902 1 96.94 65 TYR B O 1
ATOM 2613 N N . GLU B 1 66 ? 2.639 33.094 5.719 1 95.56 66 GLU B N 1
ATOM 2614 C CA . GLU B 1 66 ? 3.252 33.844 6.824 1 95.56 66 GLU B CA 1
ATOM 2615 C C . GLU B 1 66 ? 3.188 33.031 8.125 1 95.56 66 GLU B C 1
ATOM 2617 O O . GLU B 1 66 ? 4.203 32.875 8.797 1 95.56 66 GLU B O 1
ATOM 2622 N N . LYS B 1 67 ? 2.053 32.562 8.367 1 95.19 67 LYS B N 1
ATOM 2623 C CA . LYS B 1 67 ? 1.854 31.797 9.594 1 95.19 67 LYS B CA 1
ATOM 2624 C C . LYS B 1 67 ? 2.688 30.516 9.586 1 95.19 67 LYS B C 1
ATOM 2626 O O . LYS B 1 67 ? 3.34 30.188 10.586 1 95.19 67 LYS B O 1
ATOM 2631 N N . THR B 1 68 ? 2.654 29.812 8.469 1 96.69 68 THR B N 1
ATOM 2632 C CA . THR B 1 68 ? 3.379 28.547 8.328 1 96.69 68 THR B CA 1
ATOM 2633 C C . THR B 1 68 ? 4.883 28.781 8.438 1 96.69 68 THR B C 1
ATOM 2635 O O . THR B 1 68 ? 5.582 28.031 9.117 1 96.69 68 THR B O 1
ATOM 2638 N N . LEU B 1 69 ? 5.301 29.812 7.785 1 95.38 69 LEU B N 1
ATOM 2639 C CA . LEU B 1 69 ? 6.73 30.109 7.793 1 95.38 69 LEU B CA 1
ATOM 2640 C C . LEU B 1 69 ? 7.191 30.516 9.188 1 95.38 69 LEU B C 1
ATOM 2642 O O . LEU B 1 69 ? 8.281 30.141 9.617 1 95.38 69 LEU B O 1
ATOM 2646 N N . ASN B 1 70 ? 6.422 31.266 9.883 1 94.06 70 ASN B N 1
ATOM 2647 C CA . ASN B 1 70 ? 6.758 31.625 11.258 1 94.06 70 ASN B CA 1
ATOM 2648 C C . ASN B 1 70 ? 6.879 30.406 12.148 1 94.06 70 ASN B C 1
ATOM 2650 O O . ASN B 1 70 ? 7.773 30.328 12.992 1 94.06 70 ASN B O 1
ATOM 2654 N N . TRP B 1 71 ? 5.965 29.531 11.914 1 95.44 71 TRP B N 1
ATOM 2655 C CA . TRP B 1 71 ? 6.008 28.281 12.672 1 95.44 71 TRP B CA 1
ATOM 2656 C C . TRP B 1 71 ? 7.301 27.516 12.398 1 95.44 71 TRP B C 1
ATOM 2658 O O . TRP B 1 71 ? 7.957 27.047 13.328 1 95.44 71 TRP B O 1
ATOM 2668 N N . ILE B 1 72 ? 7.723 27.422 11.164 1 96.31 72 ILE B N 1
ATOM 2669 C CA . ILE B 1 72 ? 8.906 26.688 10.758 1 96.31 72 ILE B CA 1
ATOM 2670 C C . ILE B 1 72 ? 10.164 27.375 11.281 1 96.31 72 ILE B C 1
ATOM 2672 O O . ILE B 1 72 ? 11.039 26.734 11.859 1 96.31 72 ILE B O 1
ATOM 2676 N N . LEU B 1 73 ? 10.203 28.656 11.125 1 93.81 73 LEU B N 1
ATOM 2677 C CA . LEU B 1 73 ? 11.398 29.406 11.469 1 93.81 73 LEU B CA 1
ATOM 2678 C C . LEU B 1 73 ? 11.617 29.438 12.984 1 93.81 73 LEU B C 1
ATOM 2680 O O . LEU B 1 73 ? 12.727 29.688 13.453 1 93.81 73 LEU B O 1
ATOM 2684 N N . GLY B 1 74 ? 10.562 29.188 13.711 1 93.38 74 GLY B N 1
ATOM 2685 C CA . GLY B 1 74 ? 10.711 29.031 15.148 1 93.38 74 GLY B CA 1
ATOM 2686 C C . GLY B 1 74 ? 11.414 27.75 15.531 1 93.38 74 GLY B C 1
ATOM 2687 O O . GLY B 1 74 ? 11.891 27.609 16.656 1 93.38 74 GLY B O 1
ATOM 2688 N N . ARG B 1 75 ? 11.594 26.844 14.578 1 93.19 75 ARG B N 1
ATOM 2689 C CA . ARG B 1 75 ? 12.102 25.5 14.883 1 93.19 75 ARG B CA 1
ATOM 2690 C C . ARG B 1 75 ? 13.328 25.188 14.039 1 93.19 75 ARG B C 1
ATOM 2692 O O . ARG B 1 75 ? 14.172 24.375 14.445 1 93.19 75 ARG B O 1
ATOM 2699 N N . VAL B 1 76 ? 13.289 25.672 12.883 1 91.38 76 VAL B N 1
ATOM 2700 C CA . VAL B 1 76 ? 14.352 25.391 11.914 1 91.38 76 VAL B CA 1
ATOM 2701 C C . VAL B 1 76 ? 15.18 26.656 11.68 1 91.38 76 VAL B C 1
ATOM 2703 O O . VAL B 1 76 ? 14.656 27.672 11.211 1 91.38 76 VAL B O 1
ATOM 2706 N N . LYS B 1 77 ? 16.484 26.516 12.086 1 83.94 77 LYS B N 1
ATOM 2707 C CA . LYS B 1 77 ? 17.375 27.656 11.875 1 83.94 77 LYS B CA 1
ATOM 2708 C C . LYS B 1 77 ? 18.562 27.266 11.016 1 83.94 77 LYS B C 1
ATOM 2710 O O . LYS B 1 77 ? 18.984 26.109 11.016 1 83.94 77 LYS B O 1
ATOM 2715 N N . ASP B 1 78 ? 19 28.141 10.227 1 82.62 78 ASP B N 1
ATOM 2716 C CA . ASP B 1 78 ? 20.297 28.125 9.562 1 82.62 78 ASP B CA 1
ATOM 2717 C C . ASP B 1 78 ? 20.406 26.938 8.602 1 82.62 78 ASP B C 1
ATOM 2719 O O . ASP B 1 78 ? 21.391 26.203 8.625 1 82.62 78 ASP B O 1
ATOM 2723 N N . ALA B 1 79 ? 19.391 26.797 7.805 1 86.75 79 ALA B N 1
ATOM 2724 C CA . ALA B 1 79 ? 19.531 25.797 6.754 1 86.75 79 ALA B CA 1
ATOM 2725 C C . ALA B 1 79 ? 20.328 26.328 5.57 1 86.75 79 ALA B C 1
ATOM 2727 O O . ALA B 1 79 ? 19.984 27.375 5.008 1 86.75 79 ALA B O 1
ATOM 2728 N N . LYS B 1 80 ? 21.359 25.656 5.203 1 89.88 80 LYS B N 1
ATOM 2729 C CA . LYS B 1 80 ? 22.312 26.141 4.195 1 89.88 80 LYS B CA 1
ATOM 2730 C C . LYS B 1 80 ? 21.828 25.797 2.789 1 89.88 80 LYS B C 1
ATOM 2732 O O . LYS B 1 80 ? 22.328 26.359 1.807 1 89.88 80 LYS B O 1
ATOM 2737 N N . SER B 1 81 ? 21.031 24.812 2.715 1 93.75 81 SER B N 1
ATOM 2738 C CA . SER B 1 81 ? 20.516 24.375 1.424 1 93.75 81 SER B CA 1
ATOM 2739 C C . SER B 1 81 ? 19.047 23.984 1.529 1 93.75 81 SER B C 1
ATOM 2741 O O . SER B 1 81 ? 18.5 23.875 2.631 1 93.75 81 SER B O 1
ATOM 2743 N N . MET B 1 82 ? 18.406 23.875 0.427 1 93.62 82 MET B N 1
ATOM 2744 C CA . MET B 1 82 ? 17.016 23.453 0.388 1 93.62 82 MET B CA 1
ATOM 2745 C C . MET B 1 82 ? 16.844 22.078 1 1 93.62 82 MET B C 1
ATOM 2747 O O . MET B 1 82 ? 15.906 21.844 1.776 1 93.62 82 MET B O 1
ATOM 2751 N N . ASP B 1 83 ? 17.75 21.172 0.682 1 89.81 83 ASP B N 1
ATOM 2752 C CA . ASP B 1 83 ? 17.688 19.812 1.204 1 89.81 83 ASP B CA 1
ATOM 2753 C C . ASP B 1 83 ? 17.828 19.797 2.725 1 89.81 83 ASP B C 1
ATOM 2755 O O . ASP B 1 83 ? 17.109 19.078 3.414 1 89.81 83 ASP B O 1
ATOM 2759 N N . GLU B 1 84 ? 18.75 20.594 3.15 1 93.56 84 GLU B N 1
ATOM 2760 C CA . GLU B 1 84 ? 18.922 20.703 4.594 1 93.56 84 GLU B CA 1
ATOM 2761 C C . GLU B 1 84 ? 17.688 21.281 5.262 1 93.56 84 GLU B C 1
ATOM 2763 O O . GLU B 1 84 ? 17.312 20.875 6.367 1 93.56 84 GLU B O 1
ATOM 2768 N N . PHE B 1 85 ? 17.156 22.312 4.617 1 95.5 85 PHE B N 1
ATOM 2769 C CA . PHE B 1 85 ? 15.914 22.906 5.113 1 95.5 85 PHE B CA 1
ATOM 2770 C C . PHE B 1 85 ? 14.828 21.844 5.246 1 95.5 85 PHE B C 1
ATOM 2772 O O . PHE B 1 85 ? 14.156 21.766 6.277 1 95.5 85 PHE B O 1
ATOM 2779 N N . PHE B 1 86 ? 14.625 20.984 4.23 1 95.75 86 PHE B N 1
ATOM 2780 C CA . PHE B 1 86 ? 13.633 19.922 4.25 1 95.75 86 PHE B CA 1
ATOM 2781 C C . PHE B 1 86 ? 13.914 18.938 5.383 1 95.75 86 PHE B C 1
ATOM 2783 O O . PHE B 1 86 ? 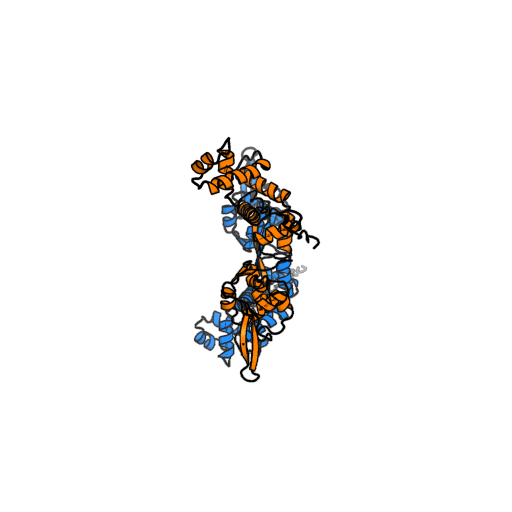12.992 18.531 6.098 1 95.75 86 PHE B O 1
ATOM 2790 N N . GLU B 1 87 ? 15.141 18.609 5.57 1 94.31 87 GLU B N 1
ATOM 2791 C CA . GLU B 1 87 ? 15.555 17.656 6.598 1 94.31 87 GLU B CA 1
ATOM 2792 C C . GLU B 1 87 ? 15.266 18.203 7.996 1 94.31 87 GLU B C 1
ATOM 2794 O O . GLU B 1 87 ? 14.758 17.469 8.859 1 94.31 87 GLU B O 1
ATOM 2799 N N . ARG B 1 88 ? 15.562 19.406 8.148 1 95.38 88 ARG B N 1
ATOM 2800 C CA . ARG B 1 88 ? 15.352 20.016 9.453 1 95.38 88 ARG B CA 1
ATOM 2801 C C . ARG B 1 88 ? 13.867 20.141 9.773 1 95.38 88 ARG B C 1
ATOM 2803 O O . ARG B 1 88 ? 13.461 20 10.922 1 95.38 88 ARG B O 1
ATOM 2810 N N . VAL B 1 89 ? 13.141 20.516 8.75 1 96.62 89 VAL B N 1
ATOM 2811 C CA . VAL B 1 89 ? 11.695 20.562 8.945 1 96.62 89 VAL B CA 1
ATOM 2812 C C . VAL B 1 89 ? 11.172 19.188 9.359 1 96.62 89 VAL B C 1
ATOM 2814 O O . VAL B 1 89 ? 10.391 19.078 10.305 1 96.62 89 VAL B O 1
ATOM 2817 N N . ALA B 1 90 ? 11.578 18.172 8.656 1 96.06 90 ALA B N 1
ATOM 2818 C CA . ALA B 1 90 ? 11.164 16.812 8.961 1 96.06 90 ALA B CA 1
ATOM 2819 C C . ALA B 1 90 ? 11.547 16.422 10.383 1 96.06 90 ALA B C 1
ATOM 2821 O O . ALA B 1 90 ? 10.734 15.852 11.117 1 96.06 90 ALA B O 1
ATOM 2822 N N . GLU B 1 91 ? 12.734 16.781 10.734 1 95.25 91 GLU B N 1
ATOM 2823 C CA . GLU B 1 91 ? 13.219 16.484 12.078 1 95.25 91 GLU B CA 1
ATOM 2824 C C . GLU B 1 91 ? 12.359 17.156 13.141 1 95.25 91 GLU B C 1
ATOM 2826 O O . GLU B 1 91 ? 12.031 16.547 14.164 1 95.25 91 GLU B O 1
ATOM 2831 N N . ALA B 1 92 ? 12.07 18.359 12.891 1 95.69 92 ALA B N 1
ATOM 2832 C CA . ALA B 1 92 ? 11.227 19.109 13.82 1 95.69 92 ALA B CA 1
ATOM 2833 C C . ALA B 1 92 ? 9.852 18.469 13.969 1 95.69 92 ALA B C 1
ATOM 2835 O O . ALA B 1 92 ? 9.344 18.328 15.078 1 95.69 92 ALA B O 1
ATOM 2836 N N . LEU B 1 93 ? 9.305 18.109 12.875 1 96.44 93 LEU B N 1
ATOM 2837 C CA . LEU B 1 93 ? 7.996 17.469 12.875 1 96.44 93 LEU B CA 1
ATOM 2838 C C . LEU B 1 93 ? 8.039 16.125 13.609 1 96.44 93 LEU B C 1
ATOM 2840 O O . LEU B 1 93 ? 7.145 15.828 14.406 1 96.44 93 LEU B O 1
ATOM 2844 N N . LEU B 1 94 ? 9.039 15.375 13.312 1 96.06 94 LEU B N 1
ATOM 2845 C CA . LEU B 1 94 ? 9.188 14.055 13.922 1 96.06 94 LEU B CA 1
ATOM 2846 C C . LEU B 1 94 ? 9.281 14.172 15.445 1 96.06 94 LEU B C 1
ATOM 2848 O O . LEU B 1 94 ? 8.641 13.398 16.172 1 96.06 94 LEU B O 1
ATOM 2852 N N . SER B 1 95 ? 10.039 15.148 15.859 1 94.56 95 SER B N 1
ATOM 2853 C CA . SER B 1 95 ? 10.25 15.328 17.281 1 94.56 95 SER B CA 1
ATOM 2854 C C . SER B 1 95 ? 9.008 15.891 17.969 1 94.56 95 SER B C 1
ATOM 2856 O O . SER B 1 95 ? 8.594 15.398 19.016 1 94.56 95 SER B O 1
ATOM 2858 N N . GLU B 1 96 ? 8.391 16.828 17.391 1 94.88 96 GLU B N 1
ATOM 2859 C CA . GLU B 1 96 ? 7.285 17.547 18.031 1 94.88 96 GLU B CA 1
ATOM 2860 C C . GLU B 1 96 ? 6.027 16.688 18.062 1 94.88 96 GLU B C 1
ATOM 2862 O O . GLU B 1 96 ? 5.266 16.719 19.031 1 94.88 96 GLU B O 1
ATOM 2867 N N . TYR B 1 97 ? 5.867 15.875 17.031 1 95.81 97 TYR B N 1
ATOM 2868 C CA . TYR B 1 97 ? 4.602 15.156 16.922 1 95.81 97 TYR B CA 1
ATOM 2869 C C . TYR B 1 97 ? 4.816 13.656 17.078 1 95.81 97 TYR B C 1
ATOM 2871 O O . TYR B 1 97 ? 3.914 12.859 16.797 1 95.81 97 TYR B O 1
ATOM 2879 N N . LYS B 1 98 ? 6.07 13.258 17.422 1 95.25 98 LYS B N 1
ATOM 2880 C CA . LYS B 1 98 ? 6.402 11.844 17.594 1 95.25 98 LYS B CA 1
ATOM 2881 C C . LYS B 1 98 ? 5.941 11.023 16.391 1 95.25 98 LYS B C 1
ATOM 2883 O O . LYS B 1 98 ? 5.258 10.008 16.562 1 95.25 98 LYS B O 1
ATOM 2888 N N . LEU B 1 99 ? 6.293 11.453 15.25 1 95.94 99 LEU B N 1
ATOM 2889 C CA . LEU B 1 99 ? 5.801 10.883 14 1 95.94 99 LEU B CA 1
ATOM 2890 C C . LEU B 1 99 ? 6.289 9.445 13.836 1 95.94 99 LEU B C 1
ATOM 2892 O O . LEU B 1 99 ? 5.621 8.633 13.188 1 95.94 99 LEU B O 1
ATOM 2896 N N . ASP B 1 100 ? 7.41 9.156 14.383 1 93.19 100 ASP B N 1
ATOM 2897 C CA . ASP B 1 100 ? 7.918 7.789 14.32 1 93.19 100 ASP B CA 1
ATOM 2898 C C . ASP B 1 100 ? 6.922 6.805 14.938 1 93.19 100 ASP B C 1
ATOM 2900 O O . ASP B 1 100 ? 6.633 5.762 14.344 1 93.19 100 ASP B O 1
ATOM 2904 N N . LYS B 1 101 ? 6.414 7.164 16.031 1 94.31 101 LYS B N 1
ATOM 2905 C CA . LYS B 1 101 ? 5.441 6.305 16.703 1 94.31 101 LYS B CA 1
ATOM 2906 C C . LYS B 1 101 ? 4.129 6.254 15.93 1 94.31 101 LYS B C 1
ATOM 2908 O O . LYS B 1 101 ? 3.52 5.188 15.805 1 94.31 101 LYS B O 1
ATOM 2913 N N . ALA B 1 102 ? 3.744 7.398 15.477 1 94.81 102 ALA B N 1
ATOM 2914 C CA . ALA B 1 102 ? 2.484 7.473 14.742 1 94.81 102 ALA B CA 1
ATOM 2915 C C . ALA B 1 102 ? 2.539 6.625 13.477 1 94.81 102 ALA B C 1
ATOM 2917 O O . ALA B 1 102 ? 1.618 5.852 13.195 1 94.81 102 ALA B O 1
ATOM 2918 N N . PHE B 1 103 ? 3.623 6.734 12.789 1 94.19 103 PHE B N 1
ATOM 2919 C CA . PHE B 1 103 ? 3.76 5.988 11.539 1 94.19 103 PHE B CA 1
ATOM 2920 C C . PHE B 1 103 ? 3.963 4.504 11.82 1 94.19 103 PHE B C 1
ATOM 2922 O O . PHE B 1 103 ? 3.486 3.654 11.062 1 94.19 103 PHE B O 1
ATOM 2929 N N . ALA B 1 104 ? 4.641 4.211 12.844 1 91.44 104 ALA B N 1
ATOM 2930 C CA . ALA B 1 104 ? 4.781 2.811 13.242 1 91.44 104 ALA B CA 1
ATOM 2931 C C . ALA B 1 104 ? 3.42 2.184 13.531 1 91.44 104 ALA B C 1
ATOM 2933 O O . ALA B 1 104 ? 3.152 1.05 13.125 1 91.44 104 ALA B O 1
ATOM 2934 N N . LEU B 1 105 ? 2.645 2.934 14.18 1 90.94 105 LEU B N 1
ATOM 2935 C CA . LEU B 1 105 ? 1.3 2.457 14.484 1 90.94 105 LEU B CA 1
ATOM 2936 C C . LEU B 1 105 ? 0.513 2.193 13.203 1 90.94 105 LEU B C 1
ATOM 2938 O O . LEU B 1 105 ? -0.135 1.152 13.07 1 90.94 105 LEU B O 1
ATOM 2942 N N . LEU B 1 106 ? 0.553 3.1 12.273 1 90.88 106 LEU B N 1
ATOM 2943 C CA . LEU B 1 106 ? -0.164 2.945 11.016 1 90.88 106 LEU B CA 1
ATOM 2944 C C . LEU B 1 106 ? 0.342 1.727 10.25 1 90.88 106 LEU B C 1
ATOM 2946 O O . LEU B 1 106 ? -0.453 0.957 9.703 1 90.88 106 LEU B O 1
ATOM 2950 N N . MET B 1 107 ? 1.631 1.591 10.25 1 88.06 107 MET B N 1
ATOM 2951 C CA . MET B 1 107 ? 2.242 0.47 9.539 1 88.06 107 MET B CA 1
ATOM 2952 C C . MET B 1 107 ? 1.86 -0.857 10.188 1 88.06 107 MET B C 1
ATOM 2954 O O . MET B 1 107 ? 1.428 -1.785 9.5 1 88.06 107 MET B O 1
ATOM 2958 N N . ASP B 1 108 ? 1.955 -0.933 11.484 1 84.81 108 ASP B N 1
ATOM 2959 C CA . ASP B 1 108 ? 1.702 -2.162 12.234 1 84.81 108 ASP B CA 1
ATOM 2960 C C . ASP B 1 108 ? 0.255 -2.617 12.062 1 84.81 108 ASP B C 1
ATOM 2962 O O . ASP B 1 108 ? -0.021 -3.818 12.016 1 84.81 108 ASP B O 1
ATOM 2966 N N . ARG B 1 109 ? -0.538 -1.682 11.961 1 82.62 109 ARG B N 1
ATOM 2967 C CA . ARG B 1 109 ? -1.957 -2.006 11.852 1 82.62 109 ARG B CA 1
ATOM 2968 C C . ARG B 1 109 ? -2.426 -1.938 10.406 1 82.62 109 ARG B C 1
ATOM 2970 O O . ARG B 1 109 ? -3.617 -2.086 10.125 1 82.62 109 ARG B O 1
ATOM 2977 N N . SER B 1 110 ? -1.513 -1.671 9.523 1 82.31 110 SER B N 1
ATOM 2978 C CA . SER B 1 110 ? -1.782 -1.597 8.094 1 82.31 110 SER B CA 1
ATOM 2979 C C . SER B 1 110 ? -2.877 -0.579 7.789 1 82.31 110 SER B C 1
ATOM 2981 O O . SER B 1 110 ? -3.803 -0.864 7.027 1 82.31 110 SER B O 1
ATOM 2983 N N . ILE B 1 111 ? -2.811 0.504 8.469 1 85.88 111 ILE B N 1
ATOM 2984 C CA . ILE B 1 111 ? -3.764 1.584 8.234 1 85.88 111 ILE B CA 1
ATOM 2985 C C . ILE B 1 111 ? -3.252 2.498 7.125 1 85.88 111 ILE B C 1
ATOM 2987 O O . ILE B 1 111 ? -2.119 2.982 7.184 1 85.88 111 ILE B O 1
ATOM 2991 N N . PRO B 1 112 ? -4.086 2.727 6.141 1 87.62 112 PRO B N 1
ATOM 2992 C CA . PRO B 1 112 ? -3.66 3.645 5.082 1 87.62 112 PRO B CA 1
ATOM 2993 C C . PRO B 1 112 ? -3.447 5.07 5.586 1 87.62 112 PRO B C 1
ATOM 2995 O O . PRO B 1 112 ? -4.145 5.516 6.5 1 87.62 112 PRO B O 1
ATOM 2998 N N . LEU B 1 113 ? -2.59 5.715 4.887 1 91.06 113 LEU B N 1
ATOM 2999 C CA . LEU B 1 113 ? -2.246 7.07 5.297 1 91.06 113 LEU B CA 1
ATOM 3000 C C . LEU B 1 113 ? -3.266 8.078 4.766 1 91.06 113 LEU B C 1
ATOM 3002 O O . LEU B 1 113 ? -3.557 8.094 3.566 1 91.06 113 LEU B O 1
ATOM 3006 N N . SER B 1 114 ? -3.826 8.789 5.625 1 88.38 114 SER B N 1
ATOM 3007 C CA . SER B 1 114 ? -4.684 9.938 5.359 1 88.38 114 SER B CA 1
ATOM 3008 C C . SER B 1 114 ? -4.523 11.008 6.438 1 88.38 114 SER B C 1
ATOM 3010 O O . SER B 1 114 ? -3.955 10.742 7.5 1 88.38 114 SER B O 1
ATOM 3012 N N . PRO B 1 115 ? -4.945 12.18 6.082 1 90.25 115 PRO B N 1
ATOM 3013 C CA . PRO B 1 115 ? -4.871 13.188 7.141 1 90.25 115 PRO B CA 1
ATOM 3014 C C . PRO B 1 115 ? -5.602 12.758 8.414 1 90.25 115 PRO B C 1
ATOM 3016 O O . PRO B 1 115 ? -5.086 12.945 9.516 1 90.25 115 PRO B O 1
ATOM 3019 N N . SER B 1 116 ? -6.664 12.094 8.266 1 86.06 116 SER B N 1
ATOM 3020 C CA . SER B 1 116 ? -7.465 11.68 9.414 1 86.06 116 SER B CA 1
ATOM 3021 C C . SER B 1 116 ? -6.785 10.555 10.188 1 86.06 116 SER B C 1
ATOM 3023 O O . SER B 1 116 ? -6.785 10.555 11.422 1 86.06 116 SER B O 1
ATOM 3025 N N . SER B 1 117 ? -6.262 9.594 9.492 1 89.19 117 SER B N 1
ATOM 3026 C CA . SER B 1 117 ? -5.594 8.5 10.18 1 89.19 117 SER B CA 1
ATOM 3027 C C . SER B 1 117 ? -4.344 8.984 10.906 1 89.19 117 SER B C 1
ATOM 3029 O O . SER B 1 117 ? -4.051 8.531 12.023 1 89.19 117 SER B O 1
ATOM 3031 N N . LEU B 1 118 ? -3.672 9.93 10.258 1 93.31 118 LEU B N 1
ATOM 3032 C CA . LEU B 1 118 ? -2.465 10.453 10.891 1 93.31 118 LEU B CA 1
ATOM 3033 C C . LEU B 1 118 ? -2.812 11.281 12.125 1 93.31 118 LEU B C 1
ATOM 3035 O O . LEU B 1 118 ? -2.189 11.133 13.172 1 93.31 118 LEU B O 1
ATOM 3039 N N . SER B 1 119 ? -3.785 12.156 11.961 1 93 119 SER B N 1
ATOM 3040 C CA . SER B 1 119 ? -4.176 12.969 13.109 1 93 119 SER B CA 1
ATOM 3041 C C . SER B 1 119 ? -4.645 12.102 14.273 1 93 119 SER B C 1
ATOM 3043 O O . SER B 1 119 ? -4.316 12.375 15.43 1 93 119 SER B O 1
ATOM 3045 N N . SER B 1 120 ? -5.332 11.055 13.977 1 88.75 120 SER B N 1
ATOM 3046 C CA . SER B 1 120 ? -5.797 10.133 15.008 1 88.75 120 SER B CA 1
ATOM 3047 C C . SER B 1 120 ? -4.629 9.445 15.703 1 88.75 120 SER B C 1
ATOM 3049 O O . SER B 1 120 ? -4.613 9.32 16.922 1 88.75 120 SER B O 1
ATOM 3051 N N . ALA B 1 121 ? -3.699 9 14.906 1 92.31 121 ALA B N 1
ATOM 3052 C CA . ALA B 1 121 ? -2.527 8.328 15.461 1 92.31 121 ALA B CA 1
ATOM 3053 C C . ALA B 1 121 ? -1.732 9.266 16.359 1 92.31 121 ALA B C 1
ATOM 3055 O O . ALA B 1 121 ? -1.274 8.859 17.438 1 92.31 121 ALA B O 1
ATOM 3056 N N . ILE B 1 122 ? -1.627 10.508 15.945 1 94.56 122 ILE B N 1
ATOM 3057 C CA . ILE B 1 122 ? -0.876 11.5 16.703 1 94.56 122 ILE B CA 1
ATOM 3058 C C . ILE B 1 122 ? -1.623 11.828 18 1 94.56 122 ILE B C 1
ATOM 3060 O O . ILE B 1 122 ? -1.014 11.922 19.062 1 94.56 122 ILE B O 1
ATOM 3064 N N . ARG B 1 123 ? -2.887 11.922 17.891 1 91.94 123 ARG B N 1
ATOM 3065 C CA . ARG B 1 123 ? -3.691 12.188 19.078 1 91.94 123 ARG B CA 1
ATOM 3066 C C . ARG B 1 123 ? -3.582 11.047 20.094 1 91.94 123 ARG B C 1
ATOM 3068 O O . ARG B 1 123 ? -3.592 11.273 21.297 1 91.94 123 ARG B O 1
ATOM 3075 N N . GLY B 1 124 ? -3.49 9.922 19.531 1 88.44 124 GLY B N 1
ATOM 3076 C CA . GLY B 1 124 ? -3.303 8.766 20.391 1 88.44 124 GLY B CA 1
ATOM 3077 C C . GLY B 1 124 ? -2.025 8.82 21.203 1 88.44 124 GLY B C 1
ATOM 3078 O O . GLY B 1 124 ? -1.927 8.188 22.266 1 88.44 124 GLY B O 1
ATOM 3079 N N . ASN B 1 125 ? -1.108 9.578 20.75 1 90.38 125 ASN B N 1
ATOM 3080 C CA . ASN B 1 125 ? 0.157 9.742 21.453 1 90.38 125 ASN B CA 1
ATOM 3081 C C . ASN B 1 125 ? 0.134 10.977 22.359 1 90.38 125 ASN B C 1
ATOM 3083 O O . ASN B 1 125 ? 1.176 11.398 22.859 1 90.38 125 ASN B O 1
ATOM 3087 N N . GLY B 1 126 ? -0.993 11.656 22.484 1 90.19 126 GLY B N 1
ATOM 3088 C CA . GLY B 1 126 ? -1.144 12.75 23.422 1 90.19 126 GLY B CA 1
ATOM 3089 C C . GLY B 1 126 ? -0.951 14.117 22.797 1 90.19 126 GLY B C 1
ATOM 3090 O O . GLY B 1 126 ? -0.911 15.125 23.5 1 90.19 126 GLY B O 1
ATOM 3091 N N . MET B 1 127 ? -0.779 14.102 21.5 1 90.88 127 MET B N 1
ATOM 3092 C CA . MET B 1 127 ? -0.578 15.383 20.828 1 90.88 127 MET B CA 1
ATOM 3093 C C . MET B 1 127 ? -1.824 15.789 20.062 1 90.88 127 MET B C 1
ATOM 3095 O O . MET B 1 127 ? -2.557 14.93 19.562 1 90.88 127 MET B O 1
ATOM 3099 N N . ASN B 1 128 ? -2.039 17.062 20.047 1 88.88 128 ASN B N 1
ATOM 3100 C CA . ASN B 1 128 ? -3.207 17.562 19.344 1 88.88 128 ASN B CA 1
ATOM 3101 C C . ASN B 1 128 ? -2.83 18.125 17.969 1 88.88 128 ASN B C 1
ATOM 3103 O O . ASN B 1 128 ? -1.904 18.922 17.859 1 88.88 128 ASN B O 1
ATOM 3107 N N . ILE B 1 129 ? -3.518 17.641 16.984 1 93.38 129 ILE B N 1
ATOM 3108 C CA . ILE B 1 129 ? -3.322 18.094 15.625 1 93.38 129 ILE B CA 1
ATOM 3109 C C . ILE B 1 129 ? -4.633 17.984 14.844 1 93.38 129 ILE B C 1
ATOM 3111 O O . ILE B 1 129 ? -5.445 17.094 15.109 1 93.38 129 ILE B O 1
ATOM 3115 N N . ASN B 1 130 ? -4.836 18.969 14.023 1 92.06 130 ASN B N 1
ATOM 3116 C CA . ASN B 1 130 ? -6.031 18.859 13.188 1 92.06 130 ASN B CA 1
ATOM 3117 C C . ASN B 1 130 ? -5.703 18.312 11.805 1 92.06 130 ASN B C 1
ATOM 3119 O O . ASN B 1 130 ? -4.539 18.047 11.5 1 92.06 130 ASN B O 1
ATOM 3123 N N . ASP B 1 131 ? -6.652 18.078 10.961 1 90.69 131 ASP B N 1
ATOM 3124 C CA . ASP B 1 131 ? -6.488 17.391 9.688 1 90.69 131 ASP B CA 1
ATOM 3125 C C . ASP B 1 131 ? -5.703 18.25 8.695 1 90.69 131 ASP B C 1
ATOM 3127 O O . ASP B 1 131 ? -4.996 17.719 7.836 1 90.69 131 ASP B O 1
ATOM 3131 N N . THR B 1 132 ? -5.855 19.547 8.836 1 94.38 132 THR B N 1
ATOM 3132 C CA . THR B 1 132 ? -5.109 20.453 7.961 1 94.38 132 THR B CA 1
ATOM 3133 C C . THR B 1 132 ? -3.611 20.328 8.219 1 94.38 132 THR B C 1
ATOM 3135 O O . THR B 1 132 ? -2.818 20.266 7.277 1 94.38 132 THR B O 1
ATOM 3138 N N . GLU B 1 133 ? -3.33 20.297 9.461 1 96.69 133 GLU B N 1
ATOM 3139 C CA . GLU B 1 133 ? -1.931 20.156 9.859 1 96.69 133 GLU B CA 1
ATOM 3140 C C . GLU B 1 133 ? -1.387 18.781 9.484 1 96.69 133 GLU B C 1
ATOM 3142 O O . GLU B 1 133 ? -0.257 18.656 9.008 1 96.69 133 GLU B O 1
ATOM 3147 N N . ALA B 1 134 ? -2.189 17.812 9.688 1 96.19 134 ALA B N 1
ATOM 3148 C CA . ALA B 1 134 ? -1.792 16.469 9.273 1 96.19 134 ALA B CA 1
ATOM 3149 C C . ALA B 1 134 ? -1.519 16.422 7.777 1 96.19 134 ALA B C 1
ATOM 3151 O O . ALA B 1 134 ? -0.55 15.797 7.34 1 96.19 134 ALA B O 1
ATOM 3152 N N . LYS B 1 135 ? -2.35 17.031 7.051 1 96.81 135 LYS B N 1
ATOM 3153 C CA . LYS B 1 135 ? -2.154 17.109 5.605 1 96.81 135 LYS B CA 1
ATOM 3154 C C . LYS B 1 135 ? -0.835 17.797 5.262 1 96.81 135 LYS B C 1
ATOM 3156 O O . LYS B 1 135 ? -0.146 17.391 4.324 1 96.81 135 LYS B O 1
ATOM 3161 N N . ALA B 1 136 ? -0.547 18.828 5.973 1 97.94 136 ALA B N 1
ATOM 3162 C CA . ALA B 1 136 ? 0.714 19.531 5.762 1 97.94 136 ALA B CA 1
ATOM 3163 C C . ALA B 1 136 ? 1.905 18.625 6.035 1 97.94 136 ALA B C 1
ATOM 3165 O O . ALA B 1 136 ? 2.842 18.547 5.234 1 97.94 136 ALA B O 1
ATOM 3166 N N . ILE B 1 137 ? 1.794 17.922 7.098 1 97.88 137 ILE B N 1
ATOM 3167 C CA . ILE B 1 137 ? 2.865 17 7.48 1 97.88 137 ILE B CA 1
ATOM 3168 C C . ILE B 1 137 ? 3.068 15.961 6.383 1 97.88 137 ILE B C 1
ATOM 3170 O O . ILE B 1 137 ? 4.195 15.727 5.941 1 97.88 137 ILE B O 1
ATOM 3174 N N . ILE B 1 138 ? 2.025 15.359 5.938 1 97.25 138 ILE B N 1
ATOM 3175 C CA . ILE B 1 138 ? 2.09 14.344 4.891 1 97.25 138 ILE B CA 1
ATOM 3176 C C . ILE B 1 138 ? 2.707 14.945 3.629 1 97.25 138 ILE B C 1
ATOM 3178 O O . ILE B 1 138 ? 3.615 14.367 3.035 1 97.25 138 ILE B O 1
ATOM 3182 N N . SER B 1 139 ? 2.246 16.125 3.264 1 97.56 139 SER B N 1
ATOM 3183 C CA . SER B 1 139 ? 2.715 16.797 2.053 1 97.56 139 SER B CA 1
ATOM 3184 C C . SER B 1 139 ? 4.203 17.109 2.141 1 97.56 139 SER B C 1
ATOM 3186 O O . SER B 1 139 ? 4.949 16.906 1.182 1 97.56 139 SER B O 1
ATOM 3188 N N . TRP B 1 140 ? 4.594 17.594 3.246 1 97.94 140 TRP B N 1
ATOM 3189 C CA . TRP B 1 140 ? 5.98 18.016 3.426 1 97.94 140 TRP B CA 1
ATOM 3190 C C . TRP B 1 140 ? 6.91 16.812 3.434 1 97.94 140 TRP B C 1
ATOM 3192 O O . TRP B 1 140 ? 7.965 16.828 2.789 1 97.94 140 TRP B O 1
ATOM 3202 N N . LEU B 1 141 ? 6.516 15.797 4.133 1 97.25 141 LEU B N 1
ATOM 3203 C CA . LEU B 1 141 ? 7.34 14.594 4.188 1 97.25 141 LEU B CA 1
ATOM 3204 C C . LEU B 1 141 ? 7.441 13.938 2.814 1 97.25 141 LEU B C 1
ATOM 3206 O O . LEU B 1 141 ? 8.484 13.391 2.459 1 97.25 141 LEU B O 1
ATOM 3210 N N . LYS B 1 142 ? 6.375 14.016 2.047 1 95.69 142 LYS B N 1
ATOM 3211 C CA . LYS B 1 142 ? 6.41 13.5 0.681 1 95.69 142 LYS B CA 1
ATOM 3212 C C . LYS B 1 142 ? 7.309 14.359 -0.208 1 95.69 142 LYS B C 1
ATOM 3214 O O . LYS B 1 142 ? 8.102 13.828 -0.991 1 95.69 142 LYS B O 1
ATOM 3219 N N . GLU B 1 143 ? 7.16 15.594 -0.069 1 95.44 143 GLU B N 1
ATOM 3220 C CA . GLU B 1 143 ? 7.961 16.516 -0.871 1 95.44 143 GLU B CA 1
ATOM 3221 C C . GLU B 1 143 ? 9.453 16.344 -0.588 1 95.44 143 GLU B C 1
ATOM 3223 O O . GLU B 1 143 ? 10.273 16.422 -1.502 1 95.44 143 GLU B O 1
ATOM 3228 N N . GLY B 1 144 ? 9.766 16.109 0.663 1 93.81 144 GLY B N 1
ATOM 3229 C CA . GLY B 1 144 ? 11.156 15.906 1.046 1 93.81 144 GLY B CA 1
ATOM 3230 C C . GLY B 1 144 ? 11.664 14.508 0.738 1 93.81 144 GLY B C 1
ATOM 3231 O O . GLY B 1 144 ? 12.852 14.234 0.87 1 93.81 144 GLY B O 1
ATOM 3232 N N . GLY B 1 145 ? 10.758 13.633 0.394 1 92.06 145 GLY B N 1
ATOM 3233 C CA . GLY B 1 145 ? 11.141 12.266 0.073 1 92.06 145 GLY B CA 1
ATOM 3234 C C . GLY B 1 145 ? 11.227 11.367 1.294 1 92.06 145 GLY B C 1
ATOM 3235 O O . GLY B 1 145 ? 11.711 10.242 1.207 1 92.06 145 GLY B O 1
ATOM 3236 N N . PHE B 1 146 ? 10.758 11.82 2.416 1 95.81 146 PHE B N 1
ATOM 3237 C CA . PHE B 1 146 ? 10.898 11.109 3.682 1 95.81 146 PHE B CA 1
ATOM 3238 C C . PHE B 1 146 ? 9.758 10.117 3.871 1 95.81 146 PHE B C 1
ATOM 3240 O O . PHE B 1 146 ? 9.82 9.25 4.754 1 95.81 146 PHE B O 1
ATOM 3247 N N . LEU B 1 147 ? 8.758 10.297 3.152 1 95.75 147 LEU B N 1
ATOM 3248 C CA . LEU B 1 147 ? 7.566 9.469 3.283 1 95.75 147 LEU B CA 1
ATOM 3249 C C . LEU B 1 147 ? 7.324 8.664 2.008 1 95.75 147 LEU B C 1
ATOM 3251 O O . LEU B 1 147 ? 7.168 9.242 0.928 1 95.75 147 LEU B O 1
ATOM 3255 N N . LYS B 1 148 ? 7.336 7.406 2.234 1 91.88 148 LYS B N 1
ATOM 3256 C CA . LYS B 1 148 ? 7.051 6.465 1.154 1 91.88 148 LYS B CA 1
ATOM 3257 C C . LYS B 1 148 ? 5.824 5.621 1.474 1 91.88 148 LYS B C 1
ATOM 3259 O O . LYS B 1 148 ? 5.309 5.66 2.594 1 91.88 148 LYS B O 1
ATOM 3264 N N . GLU B 1 149 ? 5.297 5.078 0.44 1 89.38 149 GLU B N 1
ATOM 3265 C CA . GLU B 1 149 ? 4.164 4.172 0.618 1 89.38 149 GLU B CA 1
ATOM 3266 C C . GLU B 1 149 ? 4.453 2.803 0.007 1 89.38 149 GLU B C 1
ATOM 3268 O O . GLU B 1 149 ? 5.105 2.707 -1.035 1 89.38 149 GLU B O 1
ATOM 3273 N N . ARG B 1 150 ? 4.02 1.869 0.734 1 87.81 150 ARG B N 1
ATOM 3274 C CA . ARG B 1 150 ? 4.145 0.496 0.255 1 87.81 150 ARG B CA 1
ATOM 3275 C C . ARG B 1 150 ? 2.777 -0.173 0.155 1 87.81 150 ARG B C 1
ATOM 3277 O O . ARG B 1 150 ? 1.914 0.035 1.011 1 87.81 150 ARG B O 1
ATOM 3284 N N . ARG B 1 151 ? 2.684 -0.919 -0.904 1 88.56 151 ARG B N 1
ATOM 3285 C CA . ARG B 1 151 ? 1.455 -1.694 -1.049 1 88.56 151 ARG B CA 1
ATOM 3286 C C . ARG B 1 151 ? 1.581 -3.051 -0.365 1 88.56 151 ARG B C 1
ATOM 3288 O O . ARG B 1 151 ? 2.516 -3.807 -0.64 1 88.56 151 ARG B O 1
ATOM 3295 N N . VAL B 1 152 ? 0.706 -3.268 0.495 1 88.94 152 VAL B N 1
ATOM 3296 C CA . VAL B 1 152 ? 0.691 -4.559 1.172 1 88.94 152 VAL B CA 1
ATOM 3297 C C . VAL B 1 152 ? -0.565 -5.336 0.78 1 88.94 152 VAL B C 1
ATOM 3299 O O . VAL B 1 152 ? -1.643 -4.75 0.639 1 88.94 152 VAL B O 1
ATOM 3302 N N . PRO B 1 153 ? -0.372 -6.605 0.587 1 92.12 153 PRO B N 1
ATOM 3303 C CA . PRO B 1 153 ? -1.524 -7.41 0.181 1 92.12 153 PRO B CA 1
ATOM 3304 C C . PRO B 1 153 ? -2.451 -7.746 1.347 1 92.12 153 PRO B C 1
ATOM 3306 O O . PRO B 1 153 ? -1.982 -8.016 2.455 1 92.12 153 PRO B O 1
ATOM 3309 N N . ILE B 1 154 ? -3.734 -7.742 1.064 1 91.5 154 ILE B N 1
ATOM 3310 C CA . ILE B 1 154 ? -4.766 -8.117 2.023 1 91.5 154 ILE B CA 1
ATOM 3311 C C . ILE B 1 154 ? -5.688 -9.172 1.404 1 91.5 154 ILE B C 1
ATOM 3313 O O . ILE B 1 154 ? -6.266 -8.945 0.338 1 91.5 154 ILE B O 1
ATOM 3317 N N . LEU B 1 155 ? -5.691 -10.281 2.115 1 93.06 155 LEU B N 1
ATOM 3318 C CA . LEU B 1 155 ? -6.656 -11.289 1.704 1 93.06 155 LEU B CA 1
ATOM 3319 C C . LEU B 1 155 ? -8.055 -10.961 2.227 1 93.06 155 LEU B C 1
ATOM 3321 O O . LEU B 1 155 ? -8.234 -10.758 3.428 1 93.06 155 LEU B O 1
ATOM 3325 N N . ALA B 1 156 ? -8.945 -10.773 1.289 1 93.56 156 ALA B N 1
ATOM 3326 C CA . ALA B 1 156 ? -10.344 -10.531 1.613 1 93.56 156 ALA B CA 1
ATOM 3327 C C . ALA B 1 156 ? -11.242 -11.617 1.035 1 93.56 156 ALA B C 1
ATOM 3329 O O . ALA B 1 156 ? -11.695 -11.516 -0.107 1 93.56 156 ALA B O 1
ATOM 3330 N N . LEU B 1 157 ? -11.555 -12.477 1.874 1 90.56 157 LEU B N 1
ATOM 3331 C CA . LEU B 1 157 ? -12.188 -13.695 1.379 1 90.56 157 LEU B CA 1
ATOM 3332 C C . LEU B 1 157 ? -13.711 -13.57 1.411 1 90.56 157 LEU B C 1
ATOM 3334 O O . LEU B 1 157 ? -14.398 -14.102 0.54 1 90.56 157 LEU B O 1
ATOM 3338 N N . SER B 1 158 ? -14.219 -12.922 2.381 1 91.94 158 SER B N 1
ATOM 3339 C CA . SER B 1 158 ? -15.664 -12.727 2.457 1 91.94 158 SER B CA 1
ATOM 3340 C C . SER B 1 158 ? -16.078 -11.422 1.778 1 91.94 158 SER B C 1
ATOM 3342 O O . SER B 1 158 ? -15.258 -10.523 1.588 1 91.94 158 SER B O 1
ATOM 3344 N N . LEU B 1 159 ? -17.297 -11.414 1.442 1 92.5 159 LEU B N 1
ATOM 3345 C CA . LEU B 1 159 ? -17.812 -10.203 0.83 1 92.5 159 LEU B CA 1
ATOM 3346 C C . LEU B 1 159 ? -17.703 -9.016 1.785 1 92.5 159 LEU B C 1
ATOM 3348 O O . LEU B 1 159 ? -17.391 -7.902 1.364 1 92.5 159 LEU B O 1
ATOM 3352 N N . GLU B 1 160 ? -17.938 -9.266 2.982 1 95.5 160 GLU B N 1
ATOM 3353 C CA . GLU B 1 160 ? -17.844 -8.227 4.004 1 95.5 160 GLU B CA 1
ATOM 3354 C C . GLU B 1 160 ? -16.422 -7.668 4.082 1 95.5 160 GLU B C 1
ATOM 3356 O O . GLU B 1 160 ? -16.234 -6.449 4.148 1 95.5 160 GLU B O 1
ATOM 3361 N N . GLU B 1 161 ? -15.5 -8.516 4.008 1 93.75 161 GLU B N 1
ATOM 3362 C CA . GLU B 1 161 ? -14.102 -8.094 4.043 1 93.75 161 GLU B CA 1
ATOM 3363 C C . GLU B 1 161 ? -13.742 -7.27 2.811 1 93.75 161 GLU B C 1
ATOM 3365 O O . GLU B 1 161 ? -13.008 -6.285 2.906 1 93.75 161 GLU B O 1
ATOM 3370 N N . ARG B 1 162 ? -14.258 -7.684 1.771 1 94.56 162 ARG B N 1
ATOM 3371 C CA . ARG B 1 162 ? -13.977 -6.973 0.528 1 94.56 162 ARG B CA 1
ATOM 3372 C C . ARG B 1 162 ? -14.531 -5.551 0.573 1 94.56 162 ARG B C 1
ATOM 3374 O O . ARG B 1 162 ? -13.836 -4.602 0.203 1 94.56 162 ARG B O 1
ATOM 3381 N N . VAL B 1 163 ? -15.695 -5.418 1.035 1 95.88 163 VAL B N 1
ATOM 3382 C CA . VAL B 1 163 ? -16.312 -4.102 1.152 1 95.88 163 VAL B CA 1
ATOM 3383 C C . VAL B 1 163 ? -15.516 -3.246 2.137 1 95.88 163 VAL B C 1
ATOM 3385 O O . VAL B 1 163 ? -15.203 -2.086 1.85 1 95.88 163 VAL B O 1
ATOM 3388 N N . LEU B 1 164 ? -15.203 -3.854 3.197 1 94.62 164 LEU B N 1
ATOM 3389 C CA . LEU B 1 164 ? -14.445 -3.137 4.215 1 94.62 164 LEU B CA 1
ATOM 3390 C C . LEU B 1 164 ? -13.109 -2.662 3.664 1 94.62 164 LEU B C 1
ATOM 3392 O O . LEU B 1 164 ? -12.719 -1.513 3.879 1 94.62 164 LEU B O 1
ATOM 3396 N N . GLU B 1 165 ? -12.477 -3.504 2.955 1 92.94 165 GLU B N 1
ATOM 3397 C CA . GLU B 1 165 ? -11.164 -3.152 2.42 1 92.94 165 GLU B CA 1
ATOM 3398 C C . GLU B 1 165 ? -11.273 -2.07 1.35 1 92.94 165 GLU B C 1
ATOM 3400 O O . GLU B 1 165 ? -10.391 -1.221 1.225 1 92.94 165 GLU B O 1
ATOM 3405 N N . ASP B 1 166 ? -12.305 -2.082 0.592 1 92.75 166 ASP B N 1
ATOM 3406 C CA . ASP B 1 166 ? -12.523 -1.008 -0.371 1 92.75 166 ASP B CA 1
ATOM 3407 C C . ASP B 1 166 ? -12.688 0.337 0.334 1 92.75 166 ASP B C 1
ATOM 3409 O O . ASP B 1 166 ? -12.156 1.353 -0.126 1 92.75 166 ASP B O 1
ATOM 3413 N N . ILE B 1 167 ? -13.344 0.25 1.397 1 92.81 167 ILE B N 1
ATOM 3414 C CA . ILE B 1 167 ? -13.547 1.475 2.164 1 92.81 167 ILE B CA 1
ATOM 3415 C C . ILE B 1 167 ? -12.234 1.911 2.799 1 92.81 167 ILE B C 1
ATOM 3417 O O . ILE B 1 167 ? -11.852 3.082 2.715 1 92.81 167 ILE B O 1
ATOM 3421 N N . ARG B 1 168 ? -11.555 1.007 3.314 1 89.62 168 ARG B N 1
ATOM 3422 C CA . ARG B 1 168 ? -10.297 1.294 4.004 1 89.62 168 ARG B CA 1
ATOM 3423 C C . ARG B 1 168 ? -9.242 1.813 3.033 1 89.62 168 ARG B C 1
ATOM 3425 O O . ARG B 1 168 ? -8.492 2.73 3.361 1 89.62 168 ARG B O 1
ATOM 3432 N N . SER B 1 169 ? -9.203 1.229 1.938 1 86.12 169 SER B N 1
ATOM 3433 C CA . SER B 1 169 ? -8.188 1.58 0.954 1 86.12 169 SER B CA 1
ATOM 3434 C C . SER B 1 169 ? -8.32 3.033 0.512 1 86.12 169 SER B C 1
ATOM 3436 O O . SER B 1 169 ? -7.328 3.684 0.185 1 86.12 169 SER B O 1
ATOM 3438 N N . ARG B 1 170 ? -9.477 3.543 0.577 1 83.56 170 ARG B N 1
ATOM 3439 C CA . ARG B 1 170 ? -9.711 4.906 0.106 1 83.56 170 ARG B CA 1
ATOM 3440 C C . ARG B 1 170 ? -10.023 5.84 1.27 1 83.56 170 ARG B C 1
ATOM 3442 O O . ARG B 1 170 ? -10.133 7.055 1.084 1 83.56 170 ARG B O 1
ATOM 3449 N N . GLY B 1 171 ? -10.164 5.266 2.424 1 80.81 171 GLY B N 1
ATOM 3450 C CA . GLY B 1 171 ? -10.531 6.047 3.592 1 80.81 171 GLY B CA 1
ATOM 3451 C C . GLY B 1 171 ? -12.031 6.238 3.734 1 80.81 171 GLY B C 1
ATOM 3452 O O . GLY B 1 171 ? -12.578 6.109 4.832 1 80.81 171 GLY B O 1
ATOM 3453 N N . SER B 1 172 ? -12.625 6.574 2.533 1 88.38 172 SER B N 1
ATOM 3454 C CA . SER B 1 172 ? -14.078 6.738 2.486 1 88.38 172 SER B CA 1
ATOM 3455 C C . SER B 1 172 ? -14.609 6.527 1.074 1 88.38 172 SER B C 1
ATOM 3457 O O . SER B 1 172 ? -13.891 6.738 0.095 1 88.38 172 SER B O 1
ATOM 3459 N N . LEU B 1 173 ? -15.805 6.039 1.063 1 94.62 173 LEU B N 1
ATOM 3460 C CA . LEU B 1 173 ? -16.5 5.84 -0.203 1 94.62 173 LEU B CA 1
ATOM 3461 C C . LEU B 1 173 ? -17.969 6.227 -0.079 1 94.62 173 LEU B C 1
ATOM 3463 O O . LEU B 1 173 ? -18.547 6.168 1.011 1 94.62 173 LEU B O 1
ATOM 3467 N N . THR B 1 174 ? -18.453 6.605 -1.195 1 96.62 174 THR B N 1
ATOM 3468 C CA . THR B 1 174 ? -19.891 6.844 -1.198 1 96.62 174 THR B CA 1
ATOM 3469 C C . THR B 1 174 ? -20.656 5.523 -1.306 1 96.62 174 THR B C 1
ATOM 3471 O O . THR B 1 174 ? -20.156 4.551 -1.86 1 96.62 174 THR B O 1
ATOM 3474 N N . TYR B 1 175 ? -21.906 5.543 -0.857 1 96.88 175 TYR B N 1
ATOM 3475 C CA . TYR B 1 175 ? -22.75 4.355 -0.981 1 96.88 175 TYR B CA 1
ATOM 3476 C C . TYR B 1 175 ? -23 4.02 -2.445 1 96.88 175 TYR B C 1
ATOM 3478 O O . TYR B 1 175 ? -23.047 2.846 -2.82 1 96.88 175 TYR B O 1
ATOM 3486 N N . SER B 1 176 ? -23.156 4.996 -3.258 1 97.12 176 SER B N 1
ATOM 3487 C CA . SER B 1 176 ? -23.375 4.773 -4.688 1 97.12 176 SER B CA 1
ATOM 3488 C C . SER B 1 176 ? -22.219 3.977 -5.293 1 97.12 176 SER B C 1
ATOM 3490 O O . SER B 1 176 ? -22.438 3.072 -6.102 1 97.12 176 SER B O 1
ATOM 3492 N N . SER B 1 177 ? -21.016 4.285 -4.902 1 95.94 177 SER B N 1
ATOM 3493 C CA . SER B 1 177 ? -19.844 3.58 -5.41 1 95.94 177 SER B CA 1
ATOM 3494 C C . SER B 1 177 ? -19.844 2.125 -4.953 1 95.94 177 SER B C 1
ATOM 3496 O O . SER B 1 177 ? -19.5 1.228 -5.727 1 95.94 177 SER B O 1
ATOM 3498 N N . LEU B 1 178 ? -20.219 1.935 -3.764 1 96.69 178 LEU B N 1
ATOM 3499 C CA . LEU B 1 178 ? -20.25 0.582 -3.221 1 96.69 178 LEU B CA 1
ATOM 3500 C C . LEU B 1 178 ? -21.375 -0.233 -3.852 1 96.69 178 LEU B C 1
ATOM 3502 O O . LEU B 1 178 ? -21.188 -1.406 -4.184 1 96.69 178 LEU B O 1
ATOM 3506 N N . ARG B 1 179 ? -22.484 0.383 -4.07 1 96.12 179 ARG B N 1
ATOM 3507 C CA . ARG B 1 179 ? -23.625 -0.295 -4.68 1 96.12 179 ARG B CA 1
ATOM 3508 C C . ARG B 1 179 ? -23.312 -0.701 -6.113 1 96.12 179 ARG B C 1
ATOM 3510 O O . ARG B 1 179 ? -23.766 -1.749 -6.582 1 96.12 179 ARG B O 1
ATOM 3517 N N . LYS B 1 180 ? -22.609 0.109 -6.77 1 95.44 180 LYS B N 1
ATOM 3518 C CA . LYS B 1 180 ? -22.219 -0.187 -8.148 1 95.44 180 LYS B CA 1
ATOM 3519 C C . LYS B 1 180 ? -21.422 -1.479 -8.227 1 95.44 180 LYS B C 1
ATOM 3521 O O . LYS B 1 180 ? -21.578 -2.262 -9.164 1 95.44 180 LYS B O 1
ATOM 3526 N N . VAL B 1 181 ? -20.656 -1.705 -7.266 1 91.62 181 VAL B N 1
ATOM 3527 C CA . VAL B 1 181 ? -19.75 -2.84 -7.305 1 91.62 181 VAL B CA 1
ATOM 3528 C C . VAL B 1 181 ? -20.406 -4.059 -6.66 1 91.62 181 VAL B C 1
ATOM 3530 O O . VAL B 1 181 ? -20.297 -5.172 -7.176 1 91.62 181 VAL B O 1
ATOM 3533 N N . TYR B 1 182 ? -21.125 -3.832 -5.566 1 94.25 182 TYR B N 1
ATOM 3534 C CA . TYR B 1 182 ? -21.562 -4.969 -4.762 1 94.25 182 TYR B CA 1
ATOM 3535 C C . TYR B 1 182 ? -23.062 -5.156 -4.832 1 94.25 182 TYR B C 1
ATOM 3537 O O . TYR B 1 182 ? -23.609 -6.074 -4.219 1 94.25 182 TYR B O 1
ATOM 3545 N N . GLY B 1 183 ? -23.75 -4.301 -5.484 1 93.25 183 GLY B N 1
ATOM 3546 C CA . GLY B 1 183 ? -25.188 -4.426 -5.68 1 93.25 183 GLY B CA 1
ATOM 3547 C C . GLY B 1 183 ? -25.969 -4.25 -4.398 1 93.25 183 GLY B C 1
ATOM 3548 O O . GLY B 1 183 ? -25.641 -3.416 -3.559 1 93.25 183 GLY B O 1
ATOM 3549 N N . ASP B 1 184 ? -26.938 -5.074 -4.297 1 89.38 184 ASP B N 1
ATOM 3550 C CA . ASP B 1 184 ? -27.906 -4.93 -3.211 1 89.38 184 ASP B CA 1
ATOM 3551 C C . ASP B 1 184 ? -27.328 -5.438 -1.892 1 89.38 184 ASP B C 1
ATOM 3553 O O . ASP B 1 184 ? -27.781 -5.039 -0.817 1 89.38 184 ASP B O 1
ATOM 3557 N N . SER B 1 185 ? -26.266 -6.203 -2.016 1 93.62 185 SER B N 1
ATOM 3558 C CA . SER B 1 185 ? -25.656 -6.734 -0.805 1 93.62 185 SER B CA 1
ATOM 3559 C C . SER B 1 185 ? -24.938 -5.641 -0.022 1 93.62 185 SER B C 1
ATOM 3561 O O . SER B 1 185 ? -24.672 -5.801 1.17 1 93.62 185 SER B O 1
ATOM 3563 N N . ALA B 1 186 ? -24.703 -4.57 -0.68 1 96.5 186 ALA B N 1
ATOM 3564 C CA . ALA B 1 186 ? -23.922 -3.492 -0.063 1 96.5 186 ALA B CA 1
ATOM 3565 C C . ALA B 1 186 ? -24.625 -2.959 1.183 1 96.5 186 ALA B C 1
ATOM 3567 O O . ALA B 1 186 ? -24 -2.74 2.217 1 96.5 186 ALA B O 1
ATOM 3568 N N . ARG B 1 187 ? -25.875 -2.834 1.07 1 96.31 187 ARG B N 1
ATOM 3569 C CA . ARG B 1 187 ? -26.641 -2.27 2.172 1 96.31 187 ARG B CA 1
ATOM 3570 C C . ARG B 1 187 ? -26.516 -3.119 3.43 1 96.31 187 ARG B C 1
ATOM 3572 O O . ARG B 1 187 ? -26.188 -2.604 4.504 1 96.31 187 ARG B O 1
ATOM 3579 N N . ARG B 1 188 ? -26.719 -4.336 3.314 1 96.5 188 ARG B N 1
ATOM 3580 C CA . ARG B 1 188 ? -26.641 -5.258 4.441 1 96.5 188 ARG B CA 1
ATOM 3581 C C . ARG B 1 188 ? -25.234 -5.324 5.016 1 96.5 188 ARG B C 1
ATOM 3583 O O . ARG B 1 188 ? -25.047 -5.348 6.234 1 96.5 188 ARG B O 1
ATOM 3590 N N . ILE B 1 189 ? -24.312 -5.305 4.164 1 97.44 189 ILE B N 1
ATOM 3591 C CA . ILE B 1 189 ? -22.922 -5.41 4.574 1 97.44 189 ILE B CA 1
ATOM 3592 C C . ILE B 1 189 ? -22.5 -4.152 5.336 1 97.44 189 ILE B C 1
ATOM 3594 O O . ILE B 1 189 ? -21.875 -4.238 6.387 1 97.44 189 ILE B O 1
ATOM 3598 N N . ILE B 1 190 ? -22.922 -3.021 4.832 1 97.44 190 ILE B N 1
ATOM 3599 C CA . ILE B 1 190 ? -22.578 -1.759 5.477 1 97.44 190 ILE B CA 1
ATOM 3600 C C . ILE B 1 190 ? -23.203 -1.702 6.867 1 97.44 190 ILE B C 1
ATOM 3602 O O . ILE B 1 190 ? -22.562 -1.263 7.824 1 97.44 190 ILE B O 1
ATOM 3606 N N . PHE B 1 191 ? -24.438 -2.17 6.961 1 97.31 191 PHE B N 1
ATOM 3607 C CA . PHE B 1 191 ? -25.109 -2.209 8.258 1 97.31 191 PHE B CA 1
ATOM 3608 C C . PHE B 1 191 ? -24.359 -3.121 9.227 1 97.31 191 PHE B C 1
ATOM 3610 O O . PHE B 1 191 ? -24.125 -2.752 10.375 1 97.31 191 PHE B O 1
ATOM 3617 N N . SER B 1 192 ? -23.984 -4.246 8.742 1 96.81 192 SER B N 1
ATOM 3618 C CA . SER B 1 192 ? -23.219 -5.195 9.555 1 96.81 192 SER B CA 1
ATOM 3619 C C . SER B 1 192 ? -21.906 -4.594 10.023 1 96.81 192 SER B C 1
ATOM 3621 O O . SER B 1 192 ? -21.562 -4.688 11.203 1 96.81 192 SER B O 1
ATOM 3623 N N . LEU B 1 193 ? -21.188 -3.957 9.141 1 96.81 193 LEU B N 1
ATOM 3624 C CA . LEU B 1 193 ? -19.906 -3.336 9.453 1 96.81 193 LEU B CA 1
ATOM 3625 C C . LEU B 1 193 ? -20.078 -2.193 10.453 1 96.81 193 LEU B C 1
ATOM 3627 O O . LEU B 1 193 ? -19.25 -1.998 11.336 1 96.81 193 LEU B O 1
ATOM 3631 N N . TRP B 1 194 ? -21.141 -1.472 10.258 1 96.62 194 TRP B N 1
ATOM 3632 C CA . TRP B 1 194 ? -21.438 -0.375 11.164 1 96.62 194 TRP B CA 1
ATOM 3633 C C . TRP B 1 194 ? -21.75 -0.898 12.562 1 96.62 194 TRP B C 1
ATOM 3635 O O . TRP B 1 194 ? -21.234 -0.366 13.555 1 96.62 194 TRP B O 1
ATOM 3645 N N . LYS B 1 195 ? -22.453 -1.953 12.617 1 95.06 195 LYS B N 1
ATOM 3646 C CA . LYS B 1 195 ? -22.797 -2.561 13.898 1 95.06 195 LYS B CA 1
ATOM 3647 C C . LYS B 1 195 ? -21.531 -3.049 14.625 1 95.06 195 LYS B C 1
ATOM 3649 O O . LYS B 1 195 ? -21.453 -2.959 15.852 1 95.06 195 LYS B O 1
ATOM 3654 N N . LYS B 1 196 ? -20.625 -3.488 13.875 1 94.12 196 LYS B N 1
ATOM 3655 C CA . LYS B 1 196 ? -19.375 -3.998 14.43 1 94.12 196 LYS B CA 1
ATOM 3656 C C . LYS B 1 196 ? -18.422 -2.859 14.773 1 94.12 196 LYS B C 1
ATOM 3658 O O . LYS B 1 196 ? -17.328 -3.094 15.297 1 94.12 196 LYS B O 1
ATOM 3663 N N . GLY B 1 197 ? -18.781 -1.649 14.422 1 92.12 197 GLY B N 1
ATOM 3664 C CA . GLY B 1 197 ? -17.969 -0.484 14.734 1 92.12 197 GLY B CA 1
ATOM 3665 C C . GLY B 1 197 ? -16.797 -0.31 13.797 1 92.12 197 GLY B C 1
ATOM 3666 O O . GLY B 1 197 ? -15.828 0.373 14.125 1 92.12 197 GLY B O 1
ATOM 3667 N N . LEU B 1 198 ? -16.844 -0.867 12.594 1 92.81 198 LEU B N 1
ATOM 3668 C CA . LEU B 1 198 ? -15.695 -0.86 11.688 1 92.81 198 LEU B CA 1
ATOM 3669 C C . LEU B 1 198 ? -15.805 0.28 10.688 1 92.81 198 LEU B C 1
ATOM 3671 O O . LEU B 1 198 ? -14.812 0.656 10.055 1 92.81 198 LEU B O 1
ATOM 3675 N N . VAL B 1 199 ? -17.031 0.75 10.555 1 94.88 199 VAL B N 1
ATOM 3676 C CA . VAL B 1 199 ? -17.234 1.879 9.648 1 94.88 199 VAL B CA 1
ATOM 3677 C C . VAL B 1 199 ? -18.141 2.918 10.297 1 94.88 199 VAL B C 1
ATOM 3679 O O . VAL B 1 199 ? -18.844 2.617 11.266 1 94.88 199 VAL B O 1
ATOM 3682 N N . ASN B 1 200 ? -18.062 4.066 9.781 1 93.81 200 ASN B N 1
ATOM 3683 C CA . ASN B 1 200 ? -18.922 5.172 10.172 1 93.81 200 ASN B CA 1
ATOM 3684 C C . ASN B 1 200 ? -19.906 5.543 9.062 1 93.81 200 ASN B C 1
ATOM 3686 O O . ASN B 1 200 ? -19.5 5.738 7.918 1 93.81 200 ASN B O 1
ATOM 3690 N N . VAL B 1 201 ? -21.109 5.566 9.5 1 96 201 VAL B N 1
ATOM 3691 C CA . VAL B 1 201 ? -22.188 6.035 8.633 1 96 201 VAL B CA 1
ATOM 3692 C C . VAL B 1 201 ? -22.922 7.191 9.297 1 96 201 VAL B C 1
ATOM 3694 O O . VAL B 1 201 ? -23.844 6.973 10.086 1 96 201 VAL B O 1
ATOM 3697 N N . PRO B 1 202 ? -22.625 8.344 8.859 1 94.69 202 PRO B N 1
ATOM 3698 C CA . PRO B 1 202 ? -23.125 9.523 9.57 1 94.69 202 PRO B CA 1
ATOM 3699 C C . PRO B 1 202 ? -24.641 9.531 9.711 1 94.69 202 PRO B C 1
ATOM 3701 O O . PRO B 1 202 ? -25.172 9.852 10.781 1 94.69 202 PRO B O 1
ATOM 3704 N N . SER B 1 203 ? -25.391 9.141 8.719 1 94.5 203 SER B N 1
ATOM 3705 C CA . SER B 1 203 ? -26.844 9.203 8.742 1 94.5 203 SER B CA 1
ATOM 3706 C C . SER B 1 203 ? -27.422 8.211 9.742 1 94.5 203 SER B C 1
ATOM 3708 O O . SER B 1 203 ? -28.594 8.32 10.117 1 94.5 203 SER B O 1
ATOM 3710 N N . PHE B 1 204 ? -26.594 7.266 10.18 1 95.06 204 PHE B N 1
ATOM 3711 C CA . PHE B 1 204 ? -27.062 6.25 11.109 1 95.06 204 PHE B CA 1
ATOM 3712 C C . PHE B 1 204 ? -27 6.766 12.547 1 95.06 204 PHE B C 1
ATOM 3714 O O . PHE B 1 204 ? -27.672 6.238 13.43 1 95.06 204 PHE B O 1
ATOM 3721 N N . GLU B 1 205 ? -26.156 7.758 12.734 1 91.69 205 GLU B N 1
ATOM 3722 C CA . GLU B 1 205 ? -25.797 8.141 14.094 1 91.69 205 GLU B CA 1
ATOM 3723 C C . GLU B 1 205 ? -27 8.695 14.852 1 91.69 205 GLU B C 1
ATOM 3725 O O . GLU B 1 205 ? -27.172 8.43 16.047 1 91.69 205 GLU B O 1
ATOM 3730 N N . LYS B 1 206 ? -27.891 9.367 14.18 1 91.12 206 LYS B N 1
ATOM 3731 C CA . LYS B 1 206 ? -29.094 9.914 14.805 1 91.12 206 LYS B CA 1
ATOM 3732 C C . LYS B 1 206 ? -30.016 8.797 15.289 1 91.12 206 LYS B C 1
ATOM 3734 O O . LYS B 1 206 ? -30.812 9 16.203 1 91.12 206 LYS B O 1
ATOM 3739 N N . TYR B 1 207 ? -29.875 7.68 14.719 1 91.69 207 TYR B N 1
ATOM 3740 C CA . TYR B 1 207 ? -30.781 6.582 15 1 91.69 207 TYR B CA 1
ATOM 3741 C C . TYR B 1 207 ? -30.047 5.414 15.648 1 91.69 207 TYR B C 1
ATOM 3743 O O . TYR B 1 207 ? -30.484 4.262 15.539 1 91.69 207 TYR B O 1
ATOM 3751 N N . ARG B 1 208 ? -28.953 5.633 16.234 1 93.06 208 ARG B N 1
ATOM 3752 C CA . ARG B 1 208 ? -28.078 4.59 16.734 1 93.06 208 ARG B CA 1
ATOM 3753 C C . ARG B 1 208 ? -28.812 3.68 17.719 1 93.06 208 ARG B C 1
ATOM 3755 O O . ARG B 1 208 ? -28.734 2.453 17.594 1 93.06 208 ARG B O 1
ATOM 3762 N N . LYS B 1 209 ? -29.516 4.191 18.625 1 91.06 209 LYS B N 1
ATOM 3763 C CA . LYS B 1 209 ? -30.219 3.41 19.641 1 91.06 209 LYS B CA 1
ATOM 3764 C C . LYS B 1 209 ? -31.203 2.436 19 1 91.06 209 LYS B C 1
ATOM 3766 O O . LYS B 1 209 ? -31.25 1.264 19.391 1 91.06 209 LYS B O 1
ATOM 3771 N N . LEU B 1 210 ? -31.891 2.91 18.062 1 91.44 210 LEU B N 1
ATOM 3772 C CA . LEU B 1 210 ? -32.875 2.074 17.375 1 91.44 210 LEU B CA 1
ATOM 3773 C C . LEU B 1 210 ? -32.156 1.002 16.547 1 91.44 210 LEU B C 1
ATOM 3775 O O . LEU B 1 210 ? -32.5 -0.178 16.625 1 91.44 210 LEU B O 1
ATOM 3779 N N . LEU B 1 211 ? -31.141 1.421 15.836 1 93.69 211 LEU B N 1
ATOM 3780 C CA . LEU B 1 211 ? -30.5 0.56 14.844 1 93.69 211 LEU B CA 1
ATOM 3781 C C . LEU B 1 211 ? -29.688 -0.535 15.523 1 93.69 211 LEU B C 1
ATOM 3783 O O . LEU B 1 211 ? -29.484 -1.611 14.953 1 93.69 211 LEU B O 1
ATOM 3787 N N . GLU B 1 212 ? -29.219 -0.317 16.625 1 93.25 212 GLU B N 1
ATOM 3788 C CA . GLU B 1 212 ? -28.438 -1.314 17.344 1 93.25 212 GLU B CA 1
ATOM 3789 C C . GLU B 1 212 ? -29.281 -2.537 17.688 1 93.25 212 GLU B C 1
ATOM 3791 O O . GLU B 1 212 ? -28.766 -3.645 17.812 1 93.25 212 GLU B O 1
ATOM 3796 N N . SER B 1 213 ? -30.609 -2.359 17.75 1 91.62 213 SER B N 1
ATOM 3797 C CA . SER B 1 213 ? -31.5 -3.449 18.141 1 91.62 213 SER B CA 1
ATOM 3798 C C . SER B 1 213 ? -32.125 -4.121 16.906 1 91.62 213 SER B C 1
ATOM 3800 O O . SER B 1 213 ? -32.781 -5.145 17.031 1 91.62 213 SER B O 1
ATOM 3802 N N . VAL B 1 214 ? -31.828 -3.602 15.828 1 92.88 214 VAL B N 1
ATOM 3803 C CA . VAL B 1 214 ? -32.438 -4.113 14.602 1 92.88 214 VAL B CA 1
ATOM 3804 C C . VAL B 1 214 ? -31.688 -5.355 14.133 1 92.88 214 VAL B C 1
ATOM 3806 O O . VAL B 1 214 ? -30.453 -5.344 14.039 1 92.88 214 VAL B O 1
ATOM 3809 N N . GLU B 1 215 ? -32.469 -6.355 13.883 1 90.81 215 GLU B N 1
ATOM 3810 C CA . GLU B 1 215 ? -31.875 -7.594 13.375 1 90.81 215 GLU B CA 1
ATOM 3811 C C . GLU B 1 215 ? -32.094 -7.727 11.867 1 90.81 215 GLU B C 1
ATOM 3813 O O . GLU B 1 215 ? -31.188 -8.164 11.148 1 90.81 215 GLU B O 1
ATOM 3818 N N . ASP B 1 216 ? -33.281 -7.348 11.461 1 93.19 216 ASP B N 1
ATOM 3819 C CA . ASP B 1 216 ? -33.625 -7.379 10.039 1 93.19 216 ASP B CA 1
ATOM 3820 C C . ASP B 1 216 ? -33.844 -5.969 9.508 1 93.19 216 ASP B C 1
ATOM 3822 O O . ASP B 1 216 ? -34.875 -5.348 9.812 1 93.19 216 ASP B O 1
ATOM 3826 N N . ILE B 1 217 ? -32.969 -5.566 8.594 1 94.5 217 ILE B N 1
ATOM 3827 C CA . ILE B 1 217 ? -32.969 -4.176 8.148 1 94.5 217 ILE B CA 1
ATOM 3828 C C . ILE B 1 217 ? -34.094 -3.98 7.113 1 94.5 217 ILE B C 1
ATOM 3830 O O . ILE B 1 217 ? -34.438 -2.848 6.762 1 94.5 217 ILE B O 1
ATOM 3834 N N . ASP B 1 218 ? -34.625 -5.016 6.57 1 93.12 218 ASP B N 1
ATOM 3835 C CA . ASP B 1 218 ? -35.656 -4.934 5.562 1 93.12 218 ASP B CA 1
ATOM 3836 C C . ASP B 1 218 ? -37.062 -4.898 6.211 1 93.12 218 ASP B C 1
ATOM 3838 O O . ASP B 1 218 ? -38.031 -4.551 5.562 1 93.12 218 ASP B O 1
ATOM 3842 N N . ARG B 1 219 ? -37.125 -5.32 7.496 1 93.06 219 ARG B N 1
ATOM 3843 C CA . ARG B 1 219 ? -38.406 -5.438 8.164 1 93.06 219 ARG B CA 1
ATOM 3844 C C . ARG B 1 219 ? -38.344 -4.93 9.594 1 93.06 219 ARG B C 1
ATOM 3846 O O . ARG B 1 219 ? -38.469 -5.703 10.547 1 93.06 219 ARG B O 1
ATOM 3853 N N . ILE B 1 220 ? -38.25 -3.684 9.719 1 92 220 ILE B N 1
ATOM 3854 C CA . ILE B 1 220 ? -38.312 -3.041 11.031 1 92 220 ILE B CA 1
ATOM 3855 C C . ILE B 1 220 ? -39.75 -2.715 11.391 1 92 220 ILE B C 1
ATOM 3857 O O . ILE B 1 220 ? -40.438 -1.977 10.672 1 92 220 ILE B O 1
ATOM 3861 N N . PRO B 1 221 ? -40.094 -3.199 12.484 1 90.94 221 PRO B N 1
ATOM 3862 C CA . PRO B 1 221 ? -41.531 -3.012 12.828 1 90.94 221 PRO B CA 1
ATOM 3863 C C . PRO B 1 221 ? -41.875 -1.546 13.055 1 90.94 221 PRO B C 1
ATOM 3865 O O . PRO B 1 221 ? -41.125 -0.812 13.695 1 90.94 221 PRO B O 1
ATOM 3868 N N . GLY B 1 222 ? -43.031 -1.174 12.539 1 89.31 222 GLY B N 1
ATOM 3869 C CA . GLY B 1 222 ? -43.594 0.154 12.766 1 89.31 222 GLY B CA 1
ATOM 3870 C C . GLY B 1 222 ? -43.125 1.169 11.727 1 89.31 222 GLY B C 1
ATOM 3871 O O . GLY B 1 222 ? -42.406 0.831 10.789 1 89.31 222 GLY B O 1
ATOM 3872 N N . ASN B 1 223 ? -43.75 2.316 11.805 1 88.62 223 ASN B N 1
ATOM 3873 C CA . ASN B 1 223 ? -43.406 3.463 10.977 1 88.62 223 ASN B CA 1
ATOM 3874 C C . ASN B 1 223 ? -42.344 4.344 11.633 1 88.62 223 ASN B C 1
ATOM 3876 O O . ASN B 1 223 ? -42.656 5.168 12.492 1 88.62 223 ASN B O 1
ATOM 3880 N N . VAL B 1 224 ? -41.125 4.078 11.148 1 88.25 224 VAL B N 1
ATOM 3881 C CA . VAL B 1 224 ? -40.031 4.879 11.68 1 88.25 224 VAL B CA 1
ATOM 3882 C C . VAL B 1 224 ? -39.781 6.074 10.758 1 88.25 224 VAL B C 1
ATOM 3884 O O . VAL B 1 224 ? -39.594 5.91 9.547 1 88.25 224 VAL B O 1
ATOM 3887 N N . SER B 1 225 ? -39.844 7.27 11.344 1 86.5 225 SER B N 1
ATOM 3888 C CA . SER B 1 225 ? -39.625 8.477 10.547 1 86.5 225 SER B CA 1
ATOM 3889 C C . SER B 1 225 ? -38.156 8.781 10.383 1 86.5 225 SER B C 1
ATOM 3891 O O . SER B 1 225 ? -37.344 8.547 11.297 1 86.5 225 SER B O 1
ATOM 3893 N N . GLY B 1 226 ? -37.781 9.156 9.18 1 86.38 226 GLY B N 1
ATOM 3894 C CA . GLY B 1 226 ? -36.406 9.562 8.922 1 86.38 226 GLY B CA 1
ATOM 3895 C C . GLY B 1 226 ? -35.969 9.375 7.48 1 86.38 226 GLY B C 1
ATOM 3896 O O . GLY B 1 226 ? -36.594 8.617 6.738 1 86.38 226 GLY B O 1
ATOM 3897 N N . LYS B 1 227 ? -34.969 10.039 7.137 1 87.38 227 LYS B N 1
ATOM 3898 C CA . LYS B 1 227 ? -34.5 10.039 5.758 1 87.38 227 LYS B CA 1
ATOM 3899 C C . LYS B 1 227 ? -33.875 8.688 5.391 1 87.38 227 LYS B C 1
ATOM 3901 O O . LYS B 1 227 ? -33.719 8.375 4.211 1 87.38 227 LYS B O 1
ATOM 3906 N N . VAL B 1 228 ? -33.562 7.918 6.391 1 93.25 228 VAL B N 1
ATOM 3907 C CA . VAL B 1 228 ? -32.875 6.668 6.094 1 93.25 228 VAL B CA 1
ATOM 3908 C C . VAL B 1 228 ? -33.844 5.496 6.223 1 93.25 228 VAL B C 1
ATOM 3910 O O . VAL B 1 228 ? -33.406 4.34 6.293 1 93.25 228 VAL B O 1
ATOM 3913 N N . PHE B 1 229 ? -35.094 5.734 6.246 1 93.94 229 PHE B N 1
ATOM 3914 C CA . PHE B 1 229 ? -36.125 4.684 6.336 1 93.94 229 PHE B CA 1
ATOM 3915 C C . PHE B 1 229 ? -37.156 4.84 5.238 1 93.94 229 PHE B C 1
ATOM 3917 O O . PHE B 1 229 ? -37.531 5.961 4.895 1 93.94 229 PHE B O 1
ATOM 3924 N N . SER B 1 230 ? -37.531 3.744 4.672 1 93.81 230 SER B N 1
ATOM 3925 C CA . SER B 1 230 ? -38.656 3.654 3.775 1 93.81 230 SER B CA 1
ATOM 3926 C C . SER B 1 230 ? -39.75 2.752 4.355 1 93.81 230 SER B C 1
ATOM 3928 O O . SER B 1 230 ? -39.469 1.614 4.742 1 93.81 230 SER B O 1
ATOM 3930 N N . THR B 1 231 ? -40.969 3.266 4.426 1 93.81 231 THR B N 1
ATOM 3931 C CA . THR B 1 231 ? -42.031 2.514 5.035 1 93.81 231 THR B CA 1
ATOM 3932 C C . THR B 1 231 ? -42.875 1.785 3.973 1 93.81 231 THR B C 1
ATOM 3934 O O . THR B 1 231 ? -43.062 2.305 2.871 1 93.81 231 THR B O 1
ATOM 3937 N N . TRP B 1 232 ? -43.188 0.59 4.344 1 92.94 232 TRP B N 1
ATOM 3938 C CA . TRP B 1 232 ? -44.062 -0.175 3.451 1 92.94 232 TRP B CA 1
ATOM 3939 C C . TRP B 1 232 ? -45.062 -1.018 4.246 1 92.94 232 TRP B C 1
ATOM 3941 O O . TRP B 1 232 ? -44.875 -1.238 5.445 1 92.94 232 TRP B O 1
ATOM 3951 N N . GLN B 1 233 ? -46.094 -1.438 3.6 1 93.75 233 GLN B N 1
ATOM 3952 C CA . GLN B 1 233 ? -47.156 -2.213 4.25 1 93.75 233 GLN B CA 1
ATOM 3953 C C . GLN B 1 233 ? -47.25 -3.619 3.664 1 93.75 233 GLN B C 1
ATOM 3955 O O . GLN B 1 233 ? -47.219 -3.789 2.443 1 93.75 233 GLN B O 1
ATOM 3960 N N . ASP B 1 234 ? -47.188 -4.59 4.562 1 91.5 234 ASP B N 1
ATOM 3961 C CA . ASP B 1 234 ? -47.406 -5.969 4.137 1 91.5 234 ASP B CA 1
ATOM 3962 C C . ASP B 1 234 ? -48.844 -6.172 3.617 1 91.5 234 ASP B C 1
ATOM 3964 O O . ASP B 1 234 ? -49.812 -5.879 4.324 1 91.5 234 ASP B O 1
ATOM 3968 N N . ARG B 1 235 ? -48.875 -6.672 2.516 1 91.75 235 ARG B N 1
ATOM 3969 C CA . ARG B 1 235 ? -50.188 -6.773 1.858 1 91.75 235 ARG B CA 1
ATOM 3970 C C . ARG B 1 235 ? -51.062 -7.836 2.523 1 91.75 235 ARG B C 1
ATOM 3972 O O . ARG B 1 235 ? -52.281 -7.754 2.48 1 91.75 235 ARG B O 1
ATOM 3979 N N . ILE B 1 236 ? -50.5 -8.812 3.043 1 92.25 236 ILE B N 1
ATOM 3980 C CA . ILE B 1 236 ? -51.25 -9.938 3.625 1 92.25 236 ILE B CA 1
ATOM 3981 C C . ILE B 1 236 ? -51.656 -9.602 5.062 1 92.25 236 ILE B C 1
ATOM 3983 O O . ILE B 1 236 ? -52.812 -9.617 5.402 1 92.25 236 ILE B O 1
ATOM 3987 N N . SER B 1 237 ? -50.781 -9.25 5.91 1 91.44 237 SER B N 1
ATOM 3988 C CA . SER B 1 237 ? -51.031 -9.023 7.332 1 91.44 237 SER B CA 1
ATOM 3989 C C . SER B 1 237 ? -51.531 -7.605 7.586 1 91.44 237 SER B C 1
ATOM 3991 O O . SER B 1 237 ? -52.156 -7.336 8.617 1 91.44 237 SER B O 1
ATOM 3993 N N . GLY B 1 238 ? -51.281 -6.652 6.672 1 91.19 238 GLY B N 1
ATOM 3994 C CA . GLY B 1 238 ? -51.625 -5.254 6.863 1 91.19 238 GLY B CA 1
ATOM 3995 C C . GLY B 1 238 ? -50.656 -4.512 7.773 1 91.19 238 GLY B C 1
ATOM 3996 O O . GLY B 1 238 ? -50.812 -3.301 7.965 1 91.19 238 GLY B O 1
ATOM 3997 N N . GLU B 1 239 ? -49.719 -5.215 8.359 1 93.5 239 GLU B N 1
ATOM 3998 C CA . GLU B 1 239 ? -48.781 -4.602 9.273 1 93.5 239 GLU B CA 1
ATOM 3999 C C . GLU B 1 239 ? -47.812 -3.674 8.531 1 93.5 239 GLU B C 1
ATOM 4001 O O . GLU B 1 239 ? -47.469 -3.922 7.367 1 93.5 239 GLU B O 1
ATOM 4006 N N . VAL B 1 240 ? -47.469 -2.613 9.273 1 94.31 240 VAL B N 1
ATOM 4007 C CA . VAL B 1 240 ? -46.562 -1.608 8.695 1 94.31 240 VAL B CA 1
ATOM 4008 C C . VAL B 1 240 ? -45.125 -1.881 9.125 1 94.31 240 VAL B C 1
ATOM 4010 O O . VAL B 1 240 ? -44.875 -2.143 10.297 1 94.31 240 VAL B O 1
ATOM 4013 N N . TYR B 1 241 ? -44.25 -1.878 8.125 1 94.38 241 TYR B N 1
ATOM 4014 C CA . TYR B 1 241 ? -42.844 -2.082 8.375 1 94.38 241 TYR B CA 1
ATOM 4015 C C . TYR B 1 241 ? -42 -0.959 7.766 1 94.38 241 TYR B C 1
ATOM 4017 O O . TYR B 1 241 ? -42.469 -0.241 6.879 1 94.38 241 TYR B O 1
ATOM 4025 N N . SER B 1 242 ? -40.844 -0.712 8.359 1 94.69 242 SER B N 1
ATOM 4026 C CA . SER B 1 242 ? -39.844 0.175 7.777 1 94.69 242 SER B CA 1
ATOM 4027 C C . SER B 1 242 ? -38.594 -0.595 7.371 1 94.69 242 SER B C 1
ATOM 4029 O O . SER B 1 242 ? -38.281 -1.625 7.969 1 94.69 242 SER B O 1
ATOM 4031 N N . GLU B 1 243 ? -38.062 -0.129 6.312 1 95.75 243 GLU B N 1
ATOM 4032 C CA . GLU B 1 243 ? -36.781 -0.691 5.906 1 95.75 243 GLU B CA 1
ATOM 4033 C C . GLU B 1 243 ? -35.656 0.363 5.949 1 95.75 243 GLU B C 1
ATOM 4035 O O . GLU B 1 243 ? -35.938 1.549 5.73 1 95.75 243 GLU B O 1
ATOM 4040 N N . LEU B 1 244 ? -34.469 -0.109 6.25 1 95.62 244 LEU B N 1
ATOM 4041 C CA . LEU B 1 244 ? -33.312 0.784 6.289 1 95.62 244 LEU B CA 1
ATOM 4042 C C . LEU B 1 244 ? -32.812 1.083 4.879 1 95.62 244 LEU B C 1
ATOM 4044 O O . LEU B 1 244 ? -32.625 0.166 4.078 1 95.62 244 LEU B O 1
ATOM 4048 N N . VAL B 1 245 ? -32.719 2.334 4.598 1 95.06 245 VAL B N 1
ATOM 4049 C CA . VAL B 1 245 ? -32.188 2.758 3.311 1 95.06 245 VAL B CA 1
ATOM 4050 C C . VAL B 1 245 ? -30.938 3.641 3.531 1 95.06 245 VAL B C 1
ATOM 4052 O O . VAL B 1 245 ? -30.859 4.359 4.527 1 95.06 245 VAL B O 1
ATOM 4055 N N . ILE B 1 246 ? -30.016 3.496 2.645 1 95.5 246 ILE B N 1
ATOM 4056 C CA . ILE B 1 246 ? -28.828 4.348 2.689 1 95.5 246 ILE B CA 1
ATOM 4057 C C . ILE B 1 246 ? -28.828 5.289 1.486 1 95.5 246 ILE B C 1
ATOM 4059 O O . ILE B 1 246 ? -28.828 4.84 0.338 1 95.5 246 ILE B O 1
ATOM 4063 N N . PRO B 1 247 ? -28.797 6.539 1.778 1 94.81 247 PRO B N 1
ATOM 4064 C CA . PRO B 1 247 ? -28.75 7.473 0.649 1 94.81 247 PRO B CA 1
ATOM 4065 C C . PRO B 1 247 ? -27.531 7.246 -0.246 1 94.81 247 PRO B C 1
ATOM 4067 O O . PRO B 1 247 ? -26.438 6.953 0.25 1 94.81 247 PRO B O 1
ATOM 4070 N N . LEU B 1 248 ? -27.703 7.547 -1.523 1 94.69 248 LEU B N 1
ATOM 4071 C CA . LEU B 1 248 ? -26.656 7.277 -2.508 1 94.69 248 LEU B CA 1
ATOM 4072 C C . LEU B 1 248 ? -25.422 8.141 -2.244 1 94.69 248 LEU B C 1
ATOM 4074 O O . LEU B 1 248 ? -24.297 7.699 -2.469 1 94.69 248 LEU B O 1
ATOM 4078 N N . ARG B 1 249 ? -25.609 9.305 -1.681 1 94.81 249 ARG B N 1
ATOM 4079 C CA . ARG B 1 249 ? -24.516 10.258 -1.508 1 94.81 249 ARG B CA 1
ATOM 4080 C C . ARG B 1 249 ? -23.875 10.109 -0.133 1 94.81 249 ARG B C 1
ATOM 4082 O O . ARG B 1 249 ? -22.875 10.773 0.167 1 94.81 249 ARG B O 1
ATOM 4089 N N . GLU B 1 250 ? -24.453 9.188 0.604 1 95.31 250 GLU B N 1
ATOM 4090 C CA . GLU B 1 250 ? -23.891 8.938 1.93 1 95.31 250 GLU B CA 1
ATOM 4091 C C . GLU B 1 250 ? -22.422 8.539 1.844 1 95.31 250 GLU B C 1
ATOM 4093 O O . GLU B 1 250 ? -22.062 7.676 1.048 1 95.31 250 GLU B O 1
ATOM 4098 N N . ARG B 1 251 ? -21.625 9.25 2.676 1 94.81 251 ARG B N 1
ATOM 4099 C CA . ARG B 1 251 ? -20.203 8.906 2.732 1 94.81 251 ARG B CA 1
ATOM 4100 C C . ARG B 1 251 ? -19.922 7.961 3.893 1 94.81 251 ARG B C 1
ATOM 4102 O O . ARG B 1 251 ? -20.219 8.273 5.047 1 94.81 251 ARG B O 1
ATOM 4109 N N . ILE B 1 252 ? -19.422 6.855 3.516 1 95.69 252 ILE B N 1
ATOM 4110 C CA . ILE B 1 252 ? -19.062 5.832 4.488 1 95.69 252 ILE B CA 1
ATOM 4111 C C . ILE B 1 252 ? -17.547 5.836 4.711 1 95.69 252 ILE B C 1
ATOM 4113 O O . ILE B 1 252 ? -16.781 5.762 3.754 1 95.69 252 ILE B O 1
ATOM 4117 N N . SER B 1 253 ? -17.094 5.93 5.984 1 91.88 253 SER B N 1
ATOM 4118 C CA . SER B 1 253 ? -15.672 6 6.285 1 91.88 253 SER B CA 1
ATOM 4119 C C . SER B 1 253 ? -15.242 4.875 7.223 1 91.88 253 SER B C 1
ATOM 4121 O O . SER B 1 253 ? -16.047 4.395 8.031 1 91.88 253 SER B O 1
ATOM 4123 N N . ALA B 1 254 ? -14.016 4.473 7.016 1 89.5 254 ALA B N 1
ATOM 4124 C CA . ALA B 1 254 ? -13.461 3.436 7.887 1 89.5 254 ALA B CA 1
ATOM 4125 C C . ALA B 1 254 ? -13.195 3.982 9.289 1 89.5 254 ALA B C 1
ATOM 4127 O O . ALA B 1 254 ? -12.82 5.148 9.445 1 89.5 254 ALA B O 1
ATOM 4128 N N . ARG B 1 255 ? -13.43 3.111 10.25 1 84.94 255 ARG B N 1
ATOM 4129 C CA . ARG B 1 255 ? -13.039 3.396 11.625 1 84.94 255 ARG B CA 1
ATOM 4130 C C . ARG B 1 255 ? -11.812 2.582 12.031 1 84.94 255 ARG B C 1
ATOM 4132 O O . ARG B 1 255 ? -11.727 1.391 11.727 1 84.94 255 ARG B O 1
ATOM 4139 N N . TRP B 1 256 ? -10.781 3.357 12.531 1 74.25 256 TRP B N 1
ATOM 4140 C CA . TRP B 1 256 ? -9.57 2.658 12.93 1 74.25 256 TRP B CA 1
ATOM 4141 C C . TRP B 1 256 ? -9.406 2.682 14.445 1 74.25 256 TRP B C 1
ATOM 4143 O O . TRP B 1 256 ? -9.445 3.748 15.07 1 74.25 256 TRP B O 1
ATOM 4153 N N . HIS B 1 257 ? -10.109 1.995 15.438 1 62.06 257 HIS B N 1
ATOM 4154 C CA . HIS B 1 257 ? -9.859 2.016 16.875 1 62.06 257 HIS B CA 1
ATOM 4155 C C . HIS B 1 257 ? -8.703 1.09 17.25 1 62.06 257 HIS B C 1
ATOM 4157 O O . HIS B 1 257 ? -8.43 0.116 16.547 1 62.06 257 HIS B O 1
#

Secondary structure (DSSP, 8-state):
--------GGG---------------SS----HHHHHHHHHH-SS--HHHHHHHHT--HHHHHHHHHHHHHHHTT-----SHHHHHHHHHHHHHHHHTHHHHHHHHHHTTPPP-HHHHHHHHHHTT----HHHHHHHHHHHHHTT-EEEEEEEEE--SHHHHHHHHHHHHSEEEHHHHHHHHTTHHHHHHHHHHHTTSEE-HHHHTTHHHHHT-S-TT-EES---STTEEEEE-TTT--EEEEE---TTPEEEE---/--------GGG---------------SS----HHHHHHHHHH-SS--HHHHHHHHT--HHHHHHHHHHHHHHHTT-----SHHHHHHHHHHHHHHHHTHHHHHHHHHHTTPPP-HHHHHHHHHHTT----HHHHHHHHHHHHHTT-EEEEEEEEE--SHHHHHHHHHHHHSEEEHHHHHHHHTTHHHHHHHHHHHTTSEE-HHHHTTHHHHHT-S-TT-EES---STTEEEEE-TTT--EEEEE---TTPEEEE---

Radius of gyration: 32.83 Å; Cα contacts (8 Å, |Δi|>4): 693; chains: 2; bounding box: 118×99×81 Å

Organism: Korarchaeum cryptofilum (strain OPF8) (NCBI:txid374847)

Foldseek 3Di:
DPPPPDPVPPPVPDPPPPPPVPVPPAQAFQDDLVLLVVCVVVDPDQDLVVSCVVVVDDSVVSVRSSSHSVVLCVQDPDQPDSLSSLVSSLVSCCVVQVQVQLVVVCVVVVFDDALVSSQVSSVVVVDHDDSRVSNNSVNSCVSSVNDDDDDDDDDDDDPLSVLLVVQRVVQKDFLLVVCVVPNPVSVVSLLVCVLVVFKDWPQCPVVVVVSNPDDAQQFAFDDDDDPQWDKDADPPVRGIGIHGHDDRGTMMGGDDD/DPDPPDDVPPPPPPPPPPPVVPVPPAQAFQDDLVLLVVCVVVDPDQDLVVSCVVVVDDSVVSVRSSSRSVVLCVQDPDQPDSLSSLVSSLVSCCVVQVQVQLVVVCVVVVFDDALVSSQVSSVVVVDHDDSRVSNNSVNSCVSSVNDDDDDDDDDDDDPLSVLLVVQRVVQKDFLLVVCVVPNPVSVVSLLVCVLVVFKDWPQCVVVVVVSNPDDAQAFAFDDDDDPQWDWDADPPVRGIGIHGHDDRGTMMGGDDD

pLDDT: mean 87.11, std 17.87, range [25.11, 97.94]

Solvent-accessible surface area (backbone atoms only — not comparable to full-atom values): 28938 Å² total; per-residue (Å²): 135,81,77,76,82,75,82,68,71,72,72,76,62,83,76,69,74,76,67,73,73,64,68,76,73,70,66,35,54,68,60,63,57,70,59,51,50,51,47,64,73,69,43,92,68,94,44,53,67,62,44,21,66,74,69,71,49,53,70,70,56,19,48,46,47,51,44,26,46,52,54,46,56,73,73,43,74,86,57,89,42,71,66,50,38,45,50,42,49,49,49,50,48,34,65,74,54,43,39,66,60,29,43,47,50,29,37,76,67,62,37,43,76,41,33,61,52,49,22,52,39,26,39,72,71,75,40,88,60,51,48,58,37,30,39,16,51,54,50,44,32,42,73,62,51,29,45,43,67,36,50,20,48,38,84,19,84,47,71,59,45,35,54,48,47,57,24,40,61,62,45,48,38,37,41,46,62,44,31,73,74,52,40,80,57,35,61,60,42,52,52,52,36,38,73,73,57,45,33,43,50,68,87,48,60,86,43,40,78,62,54,73,71,57,84,48,59,76,61,31,82,38,84,61,85,54,93,43,38,49,72,48,63,42,83,83,81,63,50,48,25,15,20,69,47,78,57,55,80,41,58,35,28,52,47,87,129,135,82,76,77,81,75,83,71,70,74,68,75,63,79,75,67,74,75,67,72,72,64,70,77,73,71,66,38,55,67,59,63,57,69,58,50,50,51,48,65,74,72,43,92,67,93,46,52,66,60,44,21,67,73,71,69,50,53,70,70,56,19,48,45,48,52,43,26,43,53,54,45,56,73,72,42,73,88,57,89,41,71,68,49,38,44,52,42,49,48,49,50,48,33,64,76,53,43,40,66,58,29,44,46,49,29,36,76,67,61,37,45,76,42,32,61,51,47,22,49,37,27,38,73,72,75,39,88,59,50,49,59,37,29,40,16,51,53,49,46,32,42,73,63,51,29,46,43,65,34,50,21,48,38,84,19,83,46,70,60,44,36,54,50,47,58,23,40,60,60,46,48,38,38,40,47,62,44,31,73,73,51,40,79,56,34,60,59,41,51,51,51,36,37,72,71,57,45,34,43,48,70,86,47,60,87,42,40,78,62,54,73,71,56,85,48,58,75,61,31,81,39,84,61,87,53,93,42,38,47,72,49,65,43,84,83,82,62,48,49,25,16,20,68,48,76,57,55,79,40,58,35,29,52,47,87,131

Sequence (514 aa):
MKEHHSSTEHGKLFQLSLGLWRMPGSNFYPLPLKNLYKLATSMRELDVNSIMSLLKVSKRKAEQYEKTLNWILGRVKDAKSMDEFFERVAEALLSEYKLDKAFALLMDRSIPLSPSSLSSAIRGNGMNINDTEAKAIISWLKEGGFLKERRVPILALSLEERVLEDIRSRGSLTYSSLRKVYGDSARRIIFSLWKKGLVNVPSFEKYRKLLESVEDIDRIPGNVSGKVFSTWQDRISGEVYSELVIPLRERISARWHMKEHHSSTEHGKLFQLSLGLWRMPGSNFYPLPLKNLYKLATSMRELDVNSIMSLLKVSKRKAEQYEKTLNWILGRVKDAKSMDEFFERVAEALLSEYKLDKAFALLMDRSIPLSPSSLSSAIRGNGMNINDTEAKAIISWLKEGGFLKERRVPILALSLEERVLEDIRSRGSLTYSSLRKVYGDSARRIIFSLWKKGLVNVPSFEKYRKLLESVEDIDRIPGNVSGKVFSTWQDRISGEVYSELVIPLRERISARWH